Protein AF-A0A7J6QP07-F1 (afdb_monomer_lite)

pLDDT: mean 70.93, std 22.09, range [25.86, 97.62]

Structure (mmCIF, N/CA/C/O backbone):
data_AF-A0A7J6QP07-F1
#
_entry.id   AF-A0A7J6QP07-F1
#
loop_
_atom_site.group_PDB
_atom_site.id
_atom_site.type_symbol
_atom_site.label_atom_id
_atom_site.label_alt_id
_atom_site.label_comp_id
_atom_site.label_asym_id
_atom_site.label_entity_id
_atom_site.label_seq_id
_atom_site.pdbx_PDB_ins_code
_atom_site.Cartn_x
_atom_site.Cartn_y
_atom_site.Cartn_z
_atom_site.occupancy
_atom_site.B_iso_or_equiv
_atom_site.auth_seq_id
_atom_site.auth_comp_id
_atom_site.auth_asym_id
_atom_site.auth_atom_id
_atom_site.pdbx_PDB_model_num
ATOM 1 N N . ALA A 1 1 ? 18.598 3.518 11.059 1.00 47.69 1 ALA A N 1
ATOM 2 C CA . ALA A 1 1 ? 17.304 2.854 10.792 1.00 47.69 1 ALA A CA 1
ATOM 3 C C . ALA A 1 1 ? 16.251 3.856 10.338 1.00 47.69 1 ALA A C 1
ATOM 5 O O . ALA A 1 1 ? 15.567 3.537 9.389 1.00 47.69 1 ALA A O 1
ATOM 6 N N . CYS A 1 2 ? 16.144 5.039 10.961 1.00 50.53 2 CYS A N 1
ATOM 7 C CA . CYS A 1 2 ? 15.131 6.044 10.609 1.00 50.53 2 CYS A CA 1
ATOM 8 C C . CYS A 1 2 ? 15.789 7.408 10.370 1.00 50.53 2 CYS A C 1
ATOM 10 O O . CYS A 1 2 ? 15.792 8.243 11.267 1.00 50.53 2 CYS A O 1
ATOM 12 N N . GLY A 1 3 ? 16.452 7.580 9.223 1.00 44.91 3 GLY A N 1
ATOM 13 C CA . GLY A 1 3 ? 17.124 8.845 8.899 1.00 44.91 3 GLY A CA 1
ATOM 14 C C . GLY A 1 3 ? 18.351 9.132 9.774 1.00 44.91 3 GLY A C 1
ATOM 15 O O . GLY A 1 3 ? 18.465 10.183 10.399 1.00 44.91 3 GLY A O 1
ATOM 16 N N . THR A 1 4 ? 19.292 8.186 9.866 1.00 38.88 4 THR A N 1
ATOM 17 C CA . THR A 1 4 ? 20.659 8.589 10.249 1.00 38.88 4 THR A CA 1
ATOM 18 C C . THR A 1 4 ? 21.188 9.445 9.100 1.00 38.88 4 THR A C 1
ATOM 20 O O . THR A 1 4 ? 20.910 9.101 7.963 1.00 38.88 4 THR A O 1
ATOM 23 N N . ASP A 1 5 ? 21.881 10.551 9.359 1.00 41.69 5 ASP A N 1
ATOM 24 C CA . ASP A 1 5 ? 22.449 11.394 8.299 1.00 41.69 5 ASP A CA 1
ATOM 25 C C . ASP A 1 5 ? 23.360 10.543 7.386 1.00 41.69 5 ASP A C 1
ATOM 27 O O . ASP A 1 5 ? 24.433 10.092 7.793 1.00 41.69 5 ASP A O 1
ATOM 31 N N . LEU A 1 6 ? 22.864 10.238 6.181 1.00 43.47 6 LEU A N 1
ATOM 32 C CA . LEU A 1 6 ? 23.487 9.368 5.177 1.00 43.47 6 LEU A CA 1
ATOM 33 C C . LEU A 1 6 ? 24.299 10.167 4.157 1.00 43.47 6 LEU A C 1
ATOM 35 O O . LEU A 1 6 ? 24.725 9.599 3.153 1.00 43.47 6 LEU A O 1
ATOM 39 N N . THR A 1 7 ? 24.560 11.455 4.396 1.00 43.38 7 THR A N 1
ATOM 40 C CA . THR A 1 7 ? 25.368 12.280 3.482 1.00 43.38 7 THR A CA 1
ATOM 41 C C . THR A 1 7 ? 26.767 11.700 3.208 1.00 43.38 7 THR A C 1
ATOM 43 O O . THR A 1 7 ? 27.402 12.079 2.224 1.00 43.38 7 THR A O 1
ATOM 46 N N . GLU A 1 8 ? 27.220 10.712 3.994 1.00 50.38 8 GLU A N 1
ATOM 47 C CA . GLU A 1 8 ? 28.464 9.964 3.769 1.00 50.38 8 GLU A CA 1
ATOM 48 C C . GLU A 1 8 ? 28.297 8.493 3.327 1.00 50.38 8 GLU A C 1
ATOM 50 O O . GLU A 1 8 ? 29.286 7.851 2.959 1.00 50.38 8 GLU A O 1
ATOM 55 N N . VAL A 1 9 ? 27.086 7.926 3.317 1.00 54.03 9 VAL A N 1
ATOM 56 C CA . VAL A 1 9 ? 26.881 6.501 3.006 1.00 54.03 9 VAL A CA 1
ATOM 57 C C . VAL A 1 9 ? 26.444 6.339 1.553 1.00 54.03 9 VAL A C 1
ATOM 59 O O . VAL A 1 9 ? 25.362 6.754 1.146 1.00 54.03 9 VAL A O 1
ATOM 62 N N . LYS A 1 10 ? 27.298 5.701 0.743 1.00 65.00 10 LYS A N 1
ATOM 63 C CA . LYS A 1 10 ? 26.945 5.304 -0.627 1.00 65.00 10 LYS A CA 1
ATOM 64 C C . LYS A 1 10 ? 25.674 4.446 -0.587 1.00 65.00 10 LYS A C 1
ATOM 66 O O . LYS A 1 10 ? 25.656 3.450 0.136 1.00 65.00 10 LYS A O 1
ATOM 71 N N . LYS A 1 11 ? 24.650 4.810 -1.378 1.00 69.75 11 LYS A N 1
ATOM 72 C CA . LYS A 1 11 ? 23.414 4.017 -1.520 1.00 69.75 11 LYS A CA 1
ATOM 73 C C . LYS A 1 11 ? 23.785 2.530 -1.756 1.00 69.75 11 LYS A C 1
ATOM 75 O O . LYS A 1 11 ? 24.686 2.274 -2.566 1.00 69.75 11 LYS A O 1
ATOM 80 N N . PRO A 1 12 ? 23.152 1.567 -1.058 1.00 78.56 12 PRO A N 1
ATOM 81 C CA . PRO A 1 12 ? 23.434 0.141 -1.208 1.00 78.56 12 PRO A CA 1
ATOM 82 C C . PRO A 1 12 ? 23.303 -0.313 -2.663 1.00 78.56 12 PRO A C 1
ATOM 84 O O . PRO A 1 12 ? 22.549 0.266 -3.448 1.00 78.56 12 PRO A O 1
ATOM 87 N N . LEU A 1 13 ? 24.020 -1.377 -3.033 1.00 80.44 13 LEU A N 1
ATOM 88 C CA . LEU A 1 13 ? 23.936 -1.947 -4.382 1.00 80.44 13 LEU A CA 1
ATOM 89 C C . LEU A 1 13 ? 22.491 -2.322 -4.742 1.00 80.44 13 LEU A C 1
ATOM 91 O O . LEU A 1 13 ? 22.049 -2.105 -5.867 1.00 80.44 13 LEU A O 1
ATOM 95 N N . THR A 1 14 ? 21.753 -2.848 -3.777 1.00 84.38 14 THR A N 1
ATOM 96 C CA . THR A 1 14 ? 20.347 -3.233 -3.898 1.00 84.38 14 THR A CA 1
ATOM 97 C C . THR A 1 14 ? 19.438 -2.058 -4.244 1.00 84.38 14 THR A C 1
ATOM 99 O O . THR A 1 14 ? 18.566 -2.208 -5.095 1.00 84.38 14 THR A O 1
ATOM 102 N N . TRP A 1 15 ? 19.703 -0.861 -3.715 1.00 83.44 15 TRP A N 1
ATOM 103 C CA . TRP A 1 15 ? 19.008 0.370 -4.104 1.00 83.44 15 TRP A CA 1
ATOM 104 C C . TRP A 1 15 ? 19.311 0.790 -5.540 1.00 83.44 15 TRP A C 1
ATOM 106 O O . TRP A 1 15 ? 18.411 1.184 -6.279 1.00 83.44 15 TRP A O 1
ATOM 116 N N . ALA A 1 16 ? 20.563 0.664 -5.980 1.00 85.69 16 ALA A N 1
ATOM 117 C CA . ALA A 1 16 ? 20.896 0.918 -7.379 1.00 85.69 16 ALA A CA 1
ATOM 118 C C . ALA A 1 16 ? 20.190 -0.083 -8.315 1.00 85.69 16 ALA A C 1
ATOM 120 O O . ALA A 1 16 ? 19.674 0.314 -9.359 1.00 85.69 16 ALA A O 1
ATOM 121 N N . ILE A 1 17 ? 20.127 -1.362 -7.925 1.00 88.44 17 ILE A N 1
ATOM 122 C CA . ILE A 1 17 ? 19.401 -2.410 -8.657 1.00 88.44 17 ILE A CA 1
ATOM 123 C C . ILE A 1 17 ? 17.899 -2.089 -8.706 1.00 88.44 17 ILE A C 1
ATOM 125 O O . ILE A 1 17 ? 17.328 -2.086 -9.799 1.00 88.44 17 ILE A O 1
ATOM 129 N N . LYS A 1 18 ? 17.297 -1.726 -7.564 1.00 88.81 18 LYS A N 1
ATOM 130 C CA . LYS A 1 18 ? 15.901 -1.275 -7.446 1.00 88.81 18 LYS A CA 1
ATOM 131 C C . LYS A 1 18 ? 15.604 -0.131 -8.400 1.00 88.81 18 LYS A C 1
ATOM 133 O O . LYS A 1 18 ? 14.678 -0.238 -9.190 1.00 88.81 18 LYS A O 1
ATOM 138 N N . ASN A 1 19 ? 16.411 0.925 -8.390 1.00 89.56 19 ASN A N 1
ATOM 139 C CA . ASN A 1 19 ? 16.154 2.106 -9.214 1.00 89.56 19 ASN A CA 1
ATOM 140 C C . ASN A 1 19 ? 16.217 1.792 -10.715 1.00 89.56 19 ASN A C 1
ATOM 142 O O . ASN A 1 19 ? 15.439 2.333 -11.497 1.00 89.56 19 ASN A O 1
ATOM 146 N N . VAL A 1 20 ? 17.107 0.886 -11.134 1.00 91.69 20 VAL A N 1
ATOM 147 C CA . VAL A 1 20 ? 17.156 0.422 -12.528 1.00 91.69 20 VAL A CA 1
ATOM 148 C C . VAL A 1 20 ? 15.932 -0.434 -12.868 1.00 91.69 20 VAL A C 1
ATOM 150 O O . VAL A 1 20 ? 15.359 -0.273 -13.945 1.00 91.69 20 VAL A O 1
ATOM 153 N N . ALA A 1 21 ? 15.504 -1.323 -11.968 1.00 91.88 21 ALA A N 1
ATOM 154 C CA . ALA A 1 21 ? 14.312 -2.144 -12.172 1.00 91.88 21 ALA A CA 1
ATOM 155 C C . ALA A 1 21 ? 13.042 -1.285 -12.232 1.00 91.88 21 ALA A C 1
ATOM 157 O O . ALA A 1 21 ? 12.214 -1.485 -13.117 1.00 91.88 21 ALA A O 1
ATOM 158 N N . ASP A 1 22 ? 12.941 -0.282 -11.362 1.00 90.06 22 ASP A N 1
ATOM 159 C CA . ASP A 1 22 ? 11.856 0.696 -11.332 1.00 90.06 22 ASP A CA 1
ATOM 160 C C . ASP A 1 22 ? 11.814 1.503 -12.622 1.00 90.06 22 ASP A C 1
ATOM 162 O O . ASP A 1 22 ? 10.743 1.660 -13.198 1.00 90.06 22 ASP A O 1
ATOM 166 N N . ALA A 1 23 ? 12.968 1.937 -13.134 1.00 90.38 23 ALA A N 1
ATOM 167 C CA . ALA A 1 23 ? 13.045 2.618 -14.419 1.00 90.38 23 ALA A CA 1
ATOM 168 C C . ALA A 1 23 ? 12.561 1.725 -15.574 1.00 90.38 23 ALA A C 1
ATOM 170 O O . ALA A 1 23 ? 11.827 2.201 -16.439 1.00 90.38 23 ALA A O 1
ATOM 171 N N . PHE A 1 24 ? 12.913 0.433 -15.587 1.00 92.50 24 PHE A N 1
ATOM 172 C CA . PHE A 1 24 ? 12.401 -0.503 -16.592 1.00 92.50 24 PHE A CA 1
ATOM 173 C C . PHE A 1 24 ? 10.896 -0.738 -16.458 1.00 92.50 24 PHE A C 1
ATOM 175 O O . PHE A 1 24 ? 10.187 -0.686 -17.464 1.00 92.50 24 PHE A O 1
ATOM 182 N N . SER A 1 25 ? 10.398 -0.979 -15.242 1.00 89.31 25 SER A N 1
ATOM 183 C CA . SER A 1 25 ? 8.966 -1.148 -14.986 1.00 89.31 25 SER A CA 1
ATOM 184 C C . SER A 1 25 ? 8.192 0.110 -15.370 1.00 89.31 25 SER A C 1
ATOM 186 O O . SER A 1 25 ? 7.182 0.004 -16.058 1.00 89.31 25 SER A O 1
ATOM 188 N N . PHE A 1 26 ? 8.684 1.294 -15.003 1.00 87.00 26 PHE A N 1
ATOM 189 C CA . PHE A 1 26 ? 8.080 2.574 -15.353 1.00 87.00 26 PHE A CA 1
ATOM 190 C C . PHE A 1 26 ? 8.077 2.799 -16.862 1.00 87.00 26 PHE A C 1
ATOM 192 O O . PHE A 1 26 ? 7.017 3.018 -17.431 1.00 87.00 26 PHE A O 1
ATOM 199 N N . ALA A 1 27 ? 9.225 2.666 -17.532 1.00 88.00 27 ALA A N 1
ATOM 200 C CA . ALA A 1 27 ? 9.312 2.835 -18.979 1.00 88.00 27 ALA A CA 1
ATOM 201 C C . ALA A 1 27 ? 8.382 1.862 -19.716 1.00 88.00 27 ALA A C 1
ATOM 203 O O . ALA A 1 27 ? 7.664 2.267 -20.627 1.00 88.00 27 ALA A O 1
ATOM 204 N N . ARG A 1 28 ? 8.330 0.596 -19.281 1.00 87.19 28 ARG A N 1
ATOM 205 C CA . ARG A 1 28 ? 7.398 -0.398 -19.822 1.00 87.19 28 ARG A CA 1
ATOM 206 C C . ARG A 1 28 ? 5.952 0.032 -19.622 1.00 87.19 28 ARG A C 1
ATOM 208 O O . ARG A 1 28 ? 5.167 -0.045 -20.563 1.00 87.19 28 ARG A O 1
ATOM 215 N N . ASN A 1 29 ? 5.608 0.459 -18.410 1.00 82.00 29 ASN A N 1
ATOM 216 C CA . ASN A 1 29 ? 4.252 0.860 -18.079 1.00 82.00 29 ASN A CA 1
ATOM 217 C C . ASN A 1 29 ? 3.866 2.096 -18.888 1.00 82.00 29 ASN A C 1
ATOM 219 O O . ASN A 1 29 ? 2.808 2.078 -19.494 1.00 82.00 29 ASN A O 1
ATOM 223 N N . GLU A 1 30 ? 4.716 3.118 -18.997 1.00 80.50 30 GLU A N 1
ATOM 224 C CA . GLU A 1 30 ? 4.506 4.339 -19.797 1.00 80.50 30 GLU A CA 1
ATOM 225 C C . GLU A 1 30 ? 4.606 4.148 -21.310 1.00 80.50 30 GLU A C 1
ATOM 227 O O . GLU A 1 30 ? 4.383 5.079 -22.079 1.00 80.50 30 GLU A O 1
ATOM 232 N N . GLY A 1 31 ? 4.878 2.925 -21.759 1.00 80.19 31 GLY A N 1
ATOM 233 C CA . GLY A 1 31 ? 5.023 2.612 -23.172 1.00 80.19 31 GLY A CA 1
ATOM 234 C C . GLY A 1 31 ? 6.195 3.313 -23.848 1.00 80.19 31 GLY A C 1
ATOM 235 O O . GLY A 1 31 ? 6.189 3.520 -25.061 1.00 80.19 31 GLY A O 1
ATOM 236 N N . LEU A 1 32 ? 7.207 3.644 -23.054 1.00 85.88 32 LEU A N 1
ATOM 237 C CA . LEU A 1 32 ? 8.503 4.105 -23.507 1.00 85.88 32 LEU A CA 1
ATOM 238 C C . LEU A 1 32 ? 9.358 2.912 -23.958 1.00 85.88 32 LEU A C 1
ATOM 240 O O . LEU A 1 32 ? 9.073 1.750 -23.660 1.00 85.88 32 LEU A O 1
ATOM 244 N N . ASP A 1 33 ? 10.440 3.213 -24.674 1.00 86.94 33 ASP A N 1
ATOM 245 C CA . ASP A 1 33 ? 11.468 2.237 -25.042 1.00 86.94 33 ASP A CA 1
ATOM 246 C C . ASP A 1 33 ? 12.201 1.736 -23.782 1.00 86.94 33 ASP A C 1
ATOM 248 O O . ASP A 1 33 ? 13.192 2.318 -23.337 1.00 86.94 33 ASP A O 1
ATOM 252 N N . PHE A 1 34 ? 11.681 0.662 -23.187 1.00 91.12 34 PHE A N 1
ATOM 253 C CA . PHE A 1 34 ? 12.270 0.005 -22.020 1.00 91.12 34 PHE A CA 1
ATOM 254 C C . PHE A 1 34 ? 13.280 -1.087 -22.404 1.00 91.12 34 PHE A C 1
ATOM 256 O O . PHE A 1 34 ? 14.028 -1.550 -21.546 1.00 91.12 34 PHE A O 1
ATOM 263 N N . ASP A 1 35 ? 13.328 -1.491 -23.679 1.00 91.06 35 ASP A N 1
ATOM 264 C CA . ASP A 1 35 ? 14.235 -2.527 -24.185 1.00 91.06 35 ASP A CA 1
ATOM 265 C C . ASP A 1 35 ? 15.552 -1.972 -24.763 1.00 91.06 35 ASP A C 1
ATOM 267 O O . ASP A 1 35 ? 16.452 -2.719 -25.172 1.00 91.06 35 ASP A O 1
ATOM 271 N N . ILE A 1 36 ? 15.708 -0.646 -24.684 1.00 91.25 36 ILE A N 1
ATOM 272 C CA . ILE A 1 36 ? 16.884 0.121 -25.091 1.00 91.25 36 ILE A CA 1
ATOM 273 C C . ILE A 1 36 ? 17.177 -0.156 -26.570 1.00 91.25 36 ILE A C 1
ATOM 275 O O . ILE A 1 36 ? 18.269 -0.595 -26.948 1.00 91.25 36 ILE A O 1
ATOM 279 N N . ASN A 1 37 ? 16.192 0.117 -27.426 1.00 91.75 37 ASN A N 1
ATOM 280 C CA . ASN A 1 37 ? 16.212 -0.157 -28.863 1.00 91.75 37 ASN A CA 1
ATOM 281 C C . ASN A 1 37 ? 16.462 -1.645 -29.160 1.00 91.75 37 ASN A C 1
ATOM 283 O O . ASN A 1 37 ? 17.369 -1.988 -29.926 1.00 91.75 37 ASN A O 1
ATOM 287 N N . ALA A 1 38 ? 15.700 -2.523 -28.507 1.00 92.31 38 ALA A N 1
ATOM 288 C CA . ALA A 1 38 ? 15.817 -3.980 -28.572 1.00 92.31 38 ALA A CA 1
ATOM 289 C C . ALA A 1 38 ? 17.215 -4.522 -28.212 1.00 92.31 38 ALA A C 1
ATOM 291 O O . ALA A 1 38 ? 17.606 -5.616 -28.629 1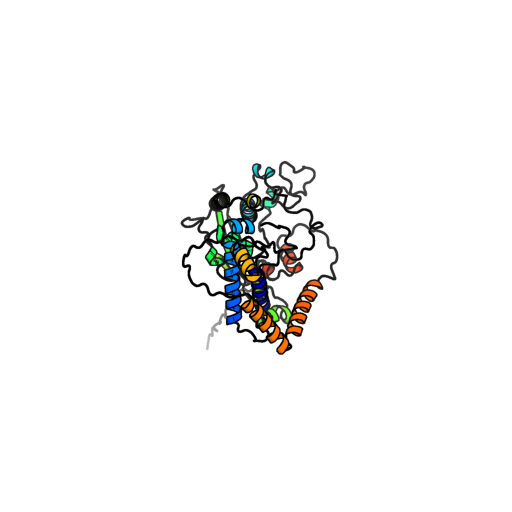.00 92.31 38 ALA A O 1
ATOM 292 N N . THR A 1 39 ? 18.003 -3.760 -27.443 1.00 95.00 39 THR A N 1
ATOM 293 C CA . THR A 1 39 ? 19.324 -4.204 -26.973 1.00 95.00 39 THR A CA 1
ATOM 294 C C . THR A 1 39 ? 19.192 -5.287 -25.907 1.00 95.00 39 THR A C 1
ATOM 296 O O . THR A 1 39 ? 20.023 -6.196 -25.858 1.00 95.00 39 THR A O 1
ATOM 299 N N . LEU A 1 40 ? 18.168 -5.194 -25.060 1.00 94.62 40 LEU A N 1
ATOM 300 C CA . LEU A 1 40 ? 17.852 -6.179 -24.035 1.00 94.62 40 LEU A CA 1
ATOM 301 C C . LEU A 1 40 ? 16.566 -6.906 -24.418 1.00 94.62 40 LEU A C 1
ATOM 303 O O . LEU A 1 40 ? 15.593 -6.287 -24.827 1.00 94.62 40 LEU A O 1
ATOM 307 N N . SER A 1 41 ? 16.538 -8.230 -24.276 1.00 95.25 41 SER A N 1
ATOM 308 C CA . SER A 1 41 ? 15.292 -8.966 -24.498 1.00 95.25 41 SER A CA 1
ATOM 309 C C . SER A 1 41 ? 14.287 -8.669 -23.379 1.00 95.25 41 SER A C 1
ATOM 311 O O . SER A 1 41 ? 14.681 -8.486 -22.223 1.00 95.25 41 SER A O 1
ATOM 313 N N . HIS A 1 42 ? 12.986 -8.696 -23.689 1.00 93.50 42 HIS A N 1
ATOM 314 C CA . HIS A 1 42 ? 11.933 -8.553 -22.674 1.00 93.50 42 HIS A CA 1
ATOM 315 C C . HIS A 1 42 ? 12.076 -9.584 -21.541 1.00 93.50 42 HIS A C 1
ATOM 317 O O . HIS A 1 42 ? 11.830 -9.267 -20.381 1.00 93.50 42 HIS A O 1
ATOM 323 N N . GLU A 1 43 ? 12.519 -10.805 -21.860 1.00 95.00 43 GLU A N 1
ATOM 324 C CA . GLU A 1 43 ? 12.773 -11.856 -20.871 1.00 95.00 43 GLU A CA 1
ATOM 325 C C . GLU A 1 43 ? 13.917 -11.479 -19.917 1.00 95.00 43 GLU A C 1
ATOM 327 O O . GLU A 1 43 ? 13.809 -11.679 -18.709 1.00 95.00 43 GLU A O 1
ATOM 332 N N . THR A 1 44 ? 15.005 -10.906 -20.441 1.00 94.75 44 THR A N 1
ATOM 333 C CA . THR A 1 44 ? 16.137 -10.427 -19.632 1.00 94.75 44 THR A CA 1
ATOM 334 C C . THR A 1 44 ? 15.700 -9.323 -18.676 1.00 94.75 44 THR A C 1
ATOM 336 O O . THR A 1 44 ? 16.058 -9.361 -17.502 1.00 94.75 44 THR A O 1
ATOM 339 N N . ILE A 1 45 ? 14.909 -8.367 -19.165 1.00 93.88 45 ILE A N 1
ATOM 340 C CA . ILE A 1 45 ? 14.404 -7.257 -18.351 1.00 93.88 45 ILE A CA 1
ATOM 341 C C . ILE A 1 45 ? 13.470 -7.775 -17.262 1.00 93.88 45 ILE A C 1
ATOM 343 O O . ILE A 1 45 ? 13.629 -7.402 -16.104 1.00 93.88 45 ILE A O 1
ATOM 347 N N . GLN A 1 46 ? 12.554 -8.688 -17.597 1.00 93.12 46 GLN A N 1
ATOM 348 C CA . GLN A 1 46 ? 11.660 -9.278 -16.603 1.00 93.12 46 GLN A CA 1
ATOM 349 C C . GLN A 1 46 ? 12.440 -10.038 -15.524 1.00 93.12 46 GLN A C 1
ATOM 351 O O . GLN A 1 46 ? 12.196 -9.822 -14.344 1.00 93.12 46 GLN A O 1
ATOM 356 N N . LYS A 1 47 ? 13.435 -10.850 -15.905 1.00 93.00 47 LYS A N 1
ATOM 357 C CA . LYS A 1 47 ? 14.316 -11.538 -14.946 1.00 93.00 47 LYS A CA 1
ATOM 358 C C . LYS A 1 47 ? 15.062 -10.563 -14.034 1.00 93.00 47 LYS A C 1
ATOM 360 O O . LYS A 1 47 ? 15.239 -10.858 -12.857 1.00 93.00 47 LYS A O 1
ATOM 365 N N . PHE A 1 48 ? 15.504 -9.422 -14.565 1.00 93.31 48 PHE A N 1
ATOM 366 C CA . PHE A 1 48 ? 16.160 -8.383 -13.772 1.00 93.31 48 PHE A CA 1
ATOM 367 C C . PHE A 1 48 ? 15.192 -7.724 -12.780 1.00 93.31 48 PHE A C 1
ATOM 369 O O . PHE A 1 48 ? 15.543 -7.570 -11.613 1.00 93.31 48 PHE A O 1
ATOM 376 N N . ILE A 1 49 ? 13.970 -7.395 -13.213 1.00 91.56 49 ILE A N 1
ATOM 377 C CA . ILE A 1 49 ? 12.913 -6.857 -12.343 1.00 91.56 49 ILE A CA 1
ATOM 378 C C . ILE A 1 49 ? 12.568 -7.860 -11.236 1.00 91.56 49 ILE A C 1
ATOM 380 O O . ILE A 1 49 ? 12.532 -7.485 -10.067 1.00 91.56 49 ILE A O 1
ATOM 384 N N . ASP A 1 50 ? 12.381 -9.137 -11.577 1.00 89.94 50 ASP A N 1
ATOM 385 C CA . ASP A 1 50 ? 12.055 -10.191 -10.612 1.00 89.94 50 ASP A CA 1
ATOM 386 C C . ASP A 1 50 ? 13.178 -10.381 -9.581 1.00 89.94 50 ASP A C 1
ATOM 388 O O . ASP A 1 50 ? 12.910 -10.475 -8.382 1.00 89.94 50 ASP A O 1
ATOM 392 N N . LEU A 1 51 ? 14.441 -10.392 -10.026 1.00 91.12 51 LEU A N 1
ATOM 393 C CA . LEU A 1 51 ? 15.605 -10.464 -9.139 1.00 91.12 51 LEU A CA 1
ATOM 394 C C . LEU A 1 51 ? 15.683 -9.238 -8.224 1.00 91.12 51 LEU A C 1
ATOM 396 O O . LEU A 1 51 ? 15.882 -9.380 -7.021 1.00 91.12 51 LEU A O 1
ATOM 400 N N . SER A 1 52 ? 15.507 -8.040 -8.781 1.00 91.38 52 SER A N 1
ATOM 401 C CA . SER A 1 52 ? 15.481 -6.802 -8.005 1.00 91.38 52 SER A CA 1
ATOM 402 C C . SER A 1 52 ? 14.389 -6.837 -6.942 1.00 91.38 52 SER A C 1
ATOM 404 O O . SER A 1 52 ? 14.642 -6.484 -5.795 1.00 91.38 52 SER A O 1
ATOM 406 N N . HIS A 1 53 ? 13.183 -7.277 -7.304 1.00 90.25 53 HIS A N 1
ATOM 407 C CA . HIS A 1 53 ? 12.070 -7.409 -6.373 1.00 90.25 53 HIS A CA 1
ATOM 408 C C . HIS A 1 53 ? 12.413 -8.386 -5.245 1.00 90.25 53 HIS A C 1
ATOM 410 O O . HIS A 1 53 ? 12.173 -8.071 -4.083 1.00 90.25 53 HIS A O 1
ATOM 416 N N . GLN A 1 54 ? 13.003 -9.545 -5.557 1.00 89.44 54 GLN A N 1
ATOM 417 C CA . GLN A 1 54 ? 13.435 -10.518 -4.548 1.00 89.44 54 GLN A CA 1
ATOM 418 C C . GLN A 1 54 ? 14.465 -9.918 -3.587 1.00 89.44 54 GLN A C 1
ATOM 420 O O . GLN A 1 54 ? 14.255 -9.978 -2.380 1.00 89.44 54 GLN A O 1
ATOM 425 N N . LEU A 1 55 ? 15.513 -9.273 -4.110 1.00 88.62 55 LEU A N 1
ATOM 426 C CA . LEU A 1 55 ? 16.561 -8.649 -3.297 1.00 88.62 55 LEU A CA 1
ATOM 427 C C . LEU A 1 55 ? 15.998 -7.567 -2.371 1.00 88.62 55 LEU A C 1
ATOM 429 O O . LEU A 1 55 ? 16.231 -7.610 -1.167 1.00 88.62 55 LEU A O 1
ATOM 433 N N . VAL A 1 56 ? 15.203 -6.641 -2.915 1.00 87.25 56 VAL A N 1
ATOM 434 C CA . VAL A 1 56 ? 14.556 -5.576 -2.132 1.00 87.25 56 VAL A CA 1
ATOM 435 C C . VAL A 1 56 ? 13.619 -6.176 -1.087 1.00 87.25 56 VAL A C 1
ATOM 437 O O . VAL A 1 56 ? 13.589 -5.716 0.051 1.00 87.25 56 VAL A O 1
ATOM 440 N N . THR A 1 57 ? 12.877 -7.229 -1.437 1.00 88.75 57 THR A N 1
ATOM 441 C CA . THR A 1 57 ? 11.956 -7.878 -0.498 1.00 88.75 57 THR A CA 1
ATOM 442 C C . THR A 1 57 ? 12.694 -8.535 0.658 1.00 88.75 57 THR A C 1
ATOM 444 O O . THR A 1 57 ? 12.303 -8.376 1.812 1.00 88.75 57 THR A O 1
ATOM 447 N N . GLU A 1 58 ? 13.753 -9.281 0.361 1.00 88.19 58 GLU A N 1
ATOM 448 C CA . GLU A 1 58 ? 14.564 -9.958 1.368 1.00 88.19 58 GLU A CA 1
ATOM 449 C C . GLU A 1 58 ? 15.303 -8.957 2.259 1.00 88.19 58 GLU A C 1
ATOM 451 O O . GLU A 1 58 ? 15.349 -9.133 3.476 1.00 88.19 58 GLU A O 1
ATOM 456 N N . GLU A 1 59 ? 15.833 -7.880 1.688 1.00 86.06 59 GLU A N 1
ATOM 457 C CA . GLU A 1 59 ? 16.581 -6.881 2.444 1.00 86.06 59 GLU A CA 1
ATOM 458 C C . GLU A 1 59 ? 15.676 -5.989 3.298 1.00 86.06 59 GLU A C 1
ATOM 460 O O . GLU A 1 59 ? 15.975 -5.768 4.473 1.00 86.06 59 GLU A O 1
ATOM 465 N N . LEU A 1 60 ? 14.577 -5.475 2.733 1.00 85.88 60 LEU A N 1
ATOM 466 C CA . LEU A 1 60 ? 13.698 -4.515 3.407 1.00 85.88 60 LEU A CA 1
ATOM 467 C C . LEU A 1 60 ? 12.619 -5.185 4.257 1.00 85.88 60 LEU A C 1
ATOM 469 O O . LEU A 1 60 ? 12.190 -4.607 5.254 1.00 85.88 60 LEU A O 1
ATOM 473 N N . PHE A 1 61 ? 12.184 -6.393 3.897 1.00 90.50 61 PHE A N 1
ATOM 474 C CA . PHE A 1 61 ? 11.078 -7.092 4.565 1.00 90.50 61 PHE A CA 1
ATOM 475 C C . PHE A 1 61 ? 11.458 -8.492 5.068 1.00 90.50 61 PHE A C 1
ATOM 477 O O . PHE A 1 61 ? 10.585 -9.252 5.498 1.00 90.50 61 PHE A O 1
ATOM 484 N N . GLY A 1 62 ? 12.750 -8.844 5.052 1.00 88.94 62 GLY A N 1
ATOM 485 C CA . GLY A 1 62 ? 13.248 -10.115 5.583 1.00 88.94 62 GLY A CA 1
ATOM 486 C C . GLY A 1 62 ? 13.201 -10.216 7.107 1.00 88.94 62 GLY A C 1
ATOM 487 O O . GLY A 1 62 ? 13.188 -11.327 7.640 1.00 88.94 62 GLY A O 1
ATOM 488 N N . ARG A 1 63 ? 13.139 -9.083 7.822 1.00 91.19 63 ARG A N 1
ATOM 489 C CA . ARG A 1 63 ? 12.982 -9.046 9.284 1.00 91.19 63 ARG A CA 1
ATOM 490 C C . ARG A 1 63 ? 11.721 -8.309 9.699 1.00 91.19 63 ARG A C 1
ATOM 492 O O . ARG A 1 63 ? 11.372 -7.272 9.137 1.00 91.19 63 ARG A O 1
ATOM 499 N N . ASP A 1 64 ? 11.071 -8.827 10.736 1.00 94.75 64 ASP A N 1
ATOM 500 C CA . ASP A 1 64 ? 9.804 -8.291 11.231 1.00 94.75 64 ASP A CA 1
ATOM 501 C C . ASP A 1 64 ? 9.949 -6.843 11.748 1.00 94.75 64 ASP A C 1
ATOM 503 O O . ASP A 1 64 ? 9.032 -6.041 11.596 1.00 94.75 64 ASP A O 1
ATOM 507 N N . GLU A 1 65 ? 11.102 -6.462 12.305 1.00 91.81 65 GLU A N 1
ATOM 508 C CA . GLU A 1 65 ? 11.360 -5.091 12.766 1.00 91.81 65 GLU A CA 1
ATOM 509 C C . GLU A 1 65 ? 11.466 -4.099 11.601 1.00 91.81 65 GLU A C 1
ATOM 511 O O . GLU A 1 65 ? 11.005 -2.964 11.708 1.00 91.81 65 GLU A O 1
ATOM 516 N N . GLN A 1 66 ? 12.024 -4.520 10.462 1.00 90.06 66 GLN A N 1
ATOM 517 C CA . GLN A 1 66 ? 12.075 -3.672 9.267 1.00 90.06 66 GLN A CA 1
ATOM 518 C C . GLN A 1 66 ? 10.676 -3.479 8.683 1.00 90.06 66 GLN A C 1
ATOM 520 O O . GLN A 1 66 ? 10.316 -2.382 8.272 1.00 90.06 66 GLN A O 1
ATOM 525 N N . VAL A 1 67 ? 9.844 -4.519 8.731 1.00 94.62 67 VAL A N 1
ATOM 526 C CA . VAL A 1 67 ? 8.427 -4.413 8.372 1.00 94.62 67 VAL A CA 1
ATOM 527 C C . VAL A 1 67 ? 7.708 -3.423 9.298 1.00 94.62 67 VAL A C 1
ATOM 529 O O . VAL A 1 67 ? 6.948 -2.595 8.810 1.00 94.62 67 VAL A O 1
ATOM 532 N N . THR A 1 68 ? 7.972 -3.432 10.611 1.00 94.31 68 THR A N 1
ATOM 533 C CA . THR A 1 68 ? 7.435 -2.411 11.537 1.00 94.31 68 THR A CA 1
ATOM 534 C C . THR A 1 68 ? 7.910 -1.005 11.193 1.00 94.31 68 THR A C 1
ATOM 536 O O . THR A 1 68 ? 7.111 -0.073 11.230 1.00 94.31 68 THR A O 1
ATOM 539 N N . TYR A 1 69 ? 9.183 -0.849 10.825 1.00 91.69 69 TYR A N 1
ATOM 540 C CA . TYR A 1 69 ? 9.714 0.427 10.356 1.00 91.69 69 TYR A CA 1
ATOM 541 C C . TYR A 1 69 ? 8.940 0.944 9.131 1.00 91.69 69 TYR A C 1
ATOM 543 O O . TYR A 1 69 ? 8.396 2.046 9.175 1.00 91.69 69 TYR A O 1
ATOM 551 N N . TRP A 1 70 ? 8.804 0.120 8.089 1.00 92.12 70 TRP A N 1
ATOM 552 C CA . TRP A 1 70 ? 8.124 0.491 6.844 1.00 92.12 70 TRP A CA 1
ATOM 553 C C . TRP A 1 70 ? 6.610 0.674 6.988 1.00 92.12 70 TRP A C 1
ATOM 555 O O . TRP A 1 70 ? 6.017 1.471 6.268 1.00 92.12 70 TRP A O 1
ATOM 565 N N . MET A 1 71 ? 5.962 -0.031 7.921 1.00 93.94 71 MET A N 1
ATOM 566 C CA . MET A 1 71 ? 4.549 0.215 8.237 1.00 93.94 71 MET A CA 1
ATOM 567 C C . MET A 1 71 ? 4.321 1.571 8.909 1.00 93.94 71 MET A C 1
ATOM 569 O O . MET A 1 71 ? 3.203 2.098 8.865 1.00 93.94 71 MET A O 1
ATOM 573 N N . GLY A 1 72 ? 5.346 2.119 9.566 1.00 91.62 72 GLY A N 1
ATOM 574 C CA . GLY A 1 72 ? 5.214 3.334 10.350 1.00 91.62 72 GLY A CA 1
ATOM 575 C C . GLY A 1 72 ? 4.093 3.209 11.377 1.00 91.62 72 GLY A C 1
ATOM 576 O O . GLY A 1 72 ? 4.006 2.242 12.132 1.00 91.62 72 GLY A O 1
ATOM 577 N N . ARG A 1 73 ? 3.196 4.197 11.357 1.00 90.19 73 ARG A N 1
ATOM 578 C CA . ARG A 1 73 ? 1.995 4.257 12.208 1.00 90.19 73 ARG A CA 1
ATOM 579 C C . ARG A 1 73 ? 0.706 3.989 11.431 1.00 90.19 73 ARG A C 1
ATOM 581 O O . ARG A 1 73 ? -0.397 4.253 11.914 1.00 90.19 73 ARG A O 1
ATOM 588 N N . MET A 1 74 ? 0.829 3.533 10.183 1.00 92.75 74 MET A N 1
ATOM 589 C CA . MET A 1 74 ? -0.321 3.334 9.307 1.00 92.75 74 MET A CA 1
ATOM 590 C C . MET A 1 74 ? -1.326 2.312 9.872 1.00 92.75 74 MET A C 1
ATOM 592 O O . MET A 1 74 ? -2.532 2.564 9.796 1.00 92.75 74 MET A O 1
ATOM 596 N N . PRO A 1 75 ? -0.909 1.191 10.496 1.00 94.19 75 PRO A N 1
ATOM 597 C CA . PRO A 1 75 ? -1.859 0.270 11.110 1.00 94.19 75 PRO A CA 1
ATOM 598 C C . PRO A 1 75 ? -2.737 0.909 12.199 1.00 94.19 75 PRO A C 1
ATOM 600 O O . PRO A 1 75 ? -3.926 0.594 12.299 1.00 94.19 75 PRO A O 1
ATOM 603 N N . GLU A 1 76 ? -2.181 1.819 12.998 1.00 91.81 76 GLU A N 1
ATOM 604 C CA . GLU A 1 76 ? -2.897 2.578 14.021 1.00 91.81 76 GLU A CA 1
ATOM 605 C C . GLU A 1 76 ? -3.853 3.601 13.404 1.00 91.81 76 GLU A C 1
ATOM 607 O O . GLU A 1 76 ? -4.967 3.765 13.910 1.00 91.81 76 GLU A O 1
ATOM 612 N N . VAL A 1 77 ? -3.445 4.258 12.311 1.00 89.56 77 VAL A N 1
ATOM 613 C CA . VAL A 1 77 ? -4.304 5.161 11.525 1.00 89.56 77 VAL A CA 1
ATOM 614 C C . VAL A 1 77 ? -5.550 4.418 11.055 1.00 89.56 77 VAL A C 1
ATOM 616 O O . VAL A 1 77 ? -6.668 4.862 11.323 1.00 89.56 77 VAL A O 1
ATOM 619 N N . LEU A 1 78 ? -5.373 3.249 10.429 1.00 92.38 78 LEU A N 1
ATOM 620 C CA . LEU A 1 78 ? -6.481 2.428 9.933 1.00 92.38 78 LEU A CA 1
ATOM 621 C C . LEU A 1 78 ? -7.457 2.057 11.056 1.00 92.38 78 LEU A C 1
ATOM 623 O O . LEU A 1 78 ? -8.665 2.231 10.910 1.00 92.38 78 LEU A O 1
ATOM 627 N N . LEU A 1 79 ? -6.943 1.628 12.214 1.00 91.81 79 LEU A N 1
ATOM 628 C CA . LEU A 1 79 ? -7.767 1.293 13.381 1.00 91.81 79 LEU A CA 1
ATOM 629 C C . LEU A 1 79 ? -8.592 2.465 13.917 1.00 91.81 79 LEU A C 1
ATOM 631 O O . LEU A 1 79 ? -9.677 2.247 14.461 1.00 91.81 79 LEU A O 1
ATOM 635 N N . ARG A 1 80 ? -8.065 3.689 13.834 1.00 87.62 80 ARG A N 1
ATOM 636 C CA . ARG A 1 80 ? -8.763 4.891 14.306 1.00 87.62 80 ARG A CA 1
ATOM 637 C C . ARG A 1 80 ? -9.846 5.316 13.333 1.00 87.62 80 ARG A C 1
ATOM 639 O O . ARG A 1 80 ? -10.944 5.629 13.768 1.00 87.62 80 ARG A O 1
ATOM 646 N N . LEU A 1 81 ? -9.568 5.261 12.035 1.00 88.50 81 LEU A N 1
ATOM 647 C CA . LEU A 1 81 ? -10.547 5.605 11.004 1.00 88.50 81 LEU A CA 1
ATOM 648 C C . LEU A 1 81 ? -11.679 4.579 10.907 1.00 88.50 81 LEU A C 1
ATOM 650 O O . LEU A 1 81 ? -12.800 4.930 10.553 1.00 88.50 81 LEU A O 1
ATOM 654 N N . ALA A 1 82 ? -11.417 3.332 11.295 1.00 90.50 82 ALA A N 1
ATOM 655 C CA . ALA A 1 82 ? -12.393 2.249 11.294 1.00 90.50 82 ALA A CA 1
ATOM 656 C C . ALA A 1 82 ? -13.528 2.372 12.324 1.00 90.50 82 ALA A C 1
ATOM 658 O O . ALA A 1 82 ? -14.503 1.619 12.257 1.00 90.50 82 ALA A O 1
ATOM 659 N N . ARG A 1 83 ? -13.409 3.266 13.311 1.00 89.38 83 ARG A N 1
ATOM 660 C CA . ARG A 1 83 ? -14.416 3.417 14.362 1.00 89.38 83 ARG A CA 1
ATOM 661 C C . ARG A 1 83 ? -14.704 4.871 14.660 1.00 89.38 83 ARG A C 1
ATOM 663 O O . ARG A 1 83 ? -13.841 5.732 14.532 1.00 89.38 83 ARG A O 1
ATOM 670 N N . LYS A 1 84 ? -15.912 5.109 15.158 1.00 87.75 84 LYS A N 1
ATOM 671 C CA . LYS A 1 84 ? -16.291 6.410 15.687 1.00 87.75 84 LYS A CA 1
ATOM 672 C C . LYS A 1 84 ? -15.304 6.831 16.796 1.00 87.75 84 LYS A C 1
ATOM 674 O O . LYS A 1 84 ? -15.001 6.001 17.666 1.00 87.75 84 LYS A O 1
ATOM 679 N N . PRO A 1 85 ? -14.803 8.080 16.787 1.00 85.12 85 PRO A N 1
ATOM 680 C CA . PRO A 1 85 ? -13.930 8.581 17.841 1.00 85.12 85 PRO A CA 1
ATOM 681 C C . PRO A 1 85 ? -14.631 8.498 19.197 1.00 85.12 85 PRO A C 1
ATOM 683 O O . PRO A 1 85 ? -15.800 8.862 19.320 1.00 85.12 85 PRO A O 1
ATOM 686 N N . SER A 1 86 ? -13.923 8.026 20.218 1.00 83.81 86 SER A N 1
ATOM 687 C CA . SER A 1 86 ? -14.386 8.051 21.604 1.00 83.81 86 SER A CA 1
ATOM 688 C C . SER A 1 86 ? -13.798 9.252 22.348 1.00 83.81 86 SER A C 1
ATOM 690 O O . SER A 1 86 ? -12.797 9.842 21.940 1.00 83.81 86 SER A O 1
ATOM 692 N N . THR A 1 87 ? -14.376 9.603 23.496 1.00 76.19 87 THR A N 1
ATOM 693 C CA . THR A 1 87 ? -13.831 10.663 24.362 1.00 76.19 87 THR A CA 1
ATOM 694 C C . THR A 1 87 ? -12.415 10.350 24.856 1.00 76.19 87 THR A C 1
ATOM 696 O O . THR A 1 87 ? -11.629 11.271 25.074 1.00 76.19 87 THR A O 1
ATOM 699 N N . GLN A 1 88 ? -12.055 9.066 24.971 1.00 75.38 88 GLN A N 1
ATOM 700 C CA . GLN A 1 88 ? -10.707 8.622 25.343 1.00 75.38 88 GLN A CA 1
ATOM 701 C C . GLN A 1 88 ? -9.685 8.837 24.220 1.00 75.38 88 GLN A C 1
ATOM 703 O O . GLN A 1 88 ? -8.491 8.922 24.497 1.00 75.38 88 GLN A O 1
ATOM 708 N N . ASP A 1 89 ? -10.132 8.972 22.968 1.00 73.38 89 ASP A N 1
ATOM 709 C CA . ASP A 1 89 ? -9.236 9.214 21.839 1.00 73.38 89 ASP A CA 1
ATOM 710 C C . ASP A 1 89 ? -8.665 10.646 21.858 1.00 73.38 89 ASP A C 1
ATOM 712 O O . ASP A 1 89 ? -7.633 10.894 21.240 1.00 73.38 89 ASP A O 1
ATOM 716 N N . SER A 1 90 ? -9.263 11.579 22.608 1.00 62.59 90 SER A N 1
ATOM 717 C CA . SER A 1 90 ? -8.863 12.998 22.658 1.00 62.59 90 SER A CA 1
ATOM 718 C C . SER A 1 90 ? -7.397 13.240 23.044 1.00 62.59 90 SER A C 1
ATOM 720 O O . SER A 1 90 ? -6.746 14.101 22.462 1.00 62.59 90 SER A O 1
ATOM 722 N N . THR A 1 91 ? -6.831 12.454 23.961 1.00 62.22 91 THR A N 1
ATOM 723 C CA . THR A 1 91 ? -5.475 12.691 24.490 1.00 62.22 91 THR A CA 1
ATOM 724 C C . THR A 1 91 ? -4.364 12.045 23.665 1.00 62.22 91 THR A C 1
ATOM 726 O O . THR A 1 91 ? -3.218 12.481 23.722 1.00 62.22 91 THR A O 1
ATOM 729 N N . ALA A 1 92 ? -4.688 11.023 22.869 1.00 59.78 92 ALA A N 1
ATOM 730 C CA . ALA A 1 92 ? -3.716 10.250 22.098 1.00 59.78 92 ALA A CA 1
ATOM 731 C C . ALA A 1 92 ? -3.752 10.546 20.585 1.00 59.78 92 ALA A C 1
ATOM 733 O O . ALA A 1 92 ? -3.011 9.905 19.831 1.00 59.78 92 ALA A O 1
ATOM 734 N N . SER A 1 93 ? -4.644 11.433 20.109 1.00 55.16 93 SER A N 1
ATOM 735 C CA . SER A 1 93 ? -5.039 11.508 18.684 1.00 55.16 93 SER A CA 1
ATOM 736 C C . SER A 1 93 ? -4.804 12.808 17.934 1.00 55.16 93 SER A C 1
ATOM 738 O O . SER A 1 93 ? -5.091 12.818 16.742 1.00 55.16 93 SER A O 1
ATOM 740 N N . ALA A 1 94 ? -4.215 13.846 18.534 1.00 59.28 94 ALA A N 1
ATOM 741 C CA . ALA A 1 94 ? -3.878 15.076 17.795 1.00 59.28 94 ALA A CA 1
ATOM 742 C C . ALA A 1 94 ? -3.036 14.816 16.522 1.00 59.28 94 ALA A C 1
ATOM 744 O O . ALA A 1 94 ? -3.030 15.604 15.592 1.00 59.28 94 ALA A O 1
ATOM 745 N N . LEU A 1 95 ? -2.361 13.669 16.481 1.00 59.50 95 LEU A N 1
ATOM 746 C CA . LEU A 1 95 ? -1.516 13.183 15.400 1.00 59.50 95 LEU A CA 1
ATOM 747 C C . LEU A 1 95 ? -2.220 12.746 14.111 1.00 59.50 95 LEU A C 1
ATOM 749 O O . LEU A 1 95 ? -1.555 12.668 13.090 1.00 59.50 95 LEU A O 1
ATOM 753 N N . TYR A 1 96 ? -3.497 12.377 14.157 1.00 66.81 96 TYR A N 1
ATOM 754 C CA . TYR A 1 96 ? -4.129 11.625 13.057 1.00 66.81 96 TYR A CA 1
ATOM 755 C C . TYR A 1 96 ? -5.379 12.283 12.494 1.00 66.81 96 TYR A C 1
ATOM 757 O O . TYR A 1 96 ? -5.998 11.777 11.559 1.00 66.81 96 TYR A O 1
ATOM 765 N N . TRP A 1 97 ? -5.763 13.397 13.095 1.00 68.12 97 TRP A N 1
ATOM 766 C CA . TRP A 1 97 ? -6.858 14.224 12.643 1.00 68.12 97 TRP A CA 1
ATOM 767 C C . TRP A 1 97 ? -6.282 15.329 11.761 1.00 68.12 97 TRP A C 1
ATOM 769 O O . TRP A 1 97 ? -5.224 15.861 12.103 1.00 68.12 97 TRP A O 1
ATOM 779 N N . PRO A 1 98 ? -6.942 15.682 10.641 1.00 65.56 98 PRO A N 1
ATOM 780 C CA . PRO A 1 98 ? -6.606 16.890 9.907 1.00 65.56 98 PRO A CA 1
ATOM 781 C C . PRO A 1 98 ? -6.363 18.069 10.849 1.00 65.56 98 PRO A C 1
ATOM 783 O O . PRO A 1 98 ? -7.120 18.284 11.804 1.00 65.56 98 PRO A O 1
ATOM 786 N N . ILE A 1 99 ? -5.300 18.821 10.572 1.00 62.81 99 ILE A N 1
ATOM 787 C CA . ILE A 1 99 ? -4.949 20.019 11.331 1.00 62.81 99 ILE A CA 1
ATOM 788 C C . ILE A 1 99 ? -6.167 20.955 11.346 1.00 62.81 99 ILE A C 1
ATOM 790 O O . ILE A 1 99 ? -6.755 21.236 10.302 1.00 62.81 99 ILE A O 1
ATOM 794 N N . GLY A 1 100 ? -6.558 21.421 12.535 1.00 60.47 100 GLY A N 1
ATOM 795 C CA . GLY A 1 100 ? -7.699 22.327 12.720 1.00 60.47 100 GLY A CA 1
ATOM 796 C C . GLY A 1 100 ? -9.024 21.660 13.107 1.00 60.47 100 GLY A C 1
ATOM 797 O O . GLY A 1 100 ? -10.015 22.365 13.278 1.00 60.47 100 GLY A O 1
ATOM 798 N N . LEU A 1 101 ? -9.069 20.335 13.288 1.00 66.38 101 LEU A N 1
ATOM 799 C CA . LEU A 1 101 ? -10.216 19.684 13.931 1.00 66.38 101 LEU A CA 1
ATOM 800 C C . LEU A 1 101 ? -10.177 19.899 15.445 1.00 66.38 101 LEU A C 1
ATOM 802 O O . LEU A 1 101 ? -9.165 19.622 16.090 1.00 66.38 101 LEU A O 1
ATOM 806 N N . LYS A 1 102 ? -11.297 20.347 16.018 1.00 66.88 102 LYS A N 1
ATOM 807 C CA . LYS A 1 102 ? -11.459 20.441 17.474 1.00 66.88 102 LYS A CA 1
ATOM 808 C C . LYS A 1 102 ? -12.095 19.174 18.020 1.00 66.88 102 LYS A C 1
ATOM 810 O O . LYS A 1 102 ? -12.903 18.517 17.363 1.00 66.88 102 LYS A O 1
ATOM 815 N N . MET A 1 103 ? -11.767 18.807 19.251 1.00 70.12 103 MET A N 1
ATOM 816 C CA . MET A 1 103 ? -12.558 17.784 19.933 1.00 70.12 103 MET A CA 1
ATOM 817 C C . MET A 1 103 ? -13.909 18.375 20.371 1.00 70.12 103 MET A C 1
ATOM 819 O O . MET A 1 103 ? -13.995 19.581 20.602 1.00 70.12 103 MET A O 1
ATOM 823 N N . PRO A 1 104 ? -14.970 17.563 20.554 1.00 68.62 104 PRO A N 1
ATOM 824 C CA . PRO A 1 104 ? -16.255 18.064 21.053 1.00 68.62 104 PRO A CA 1
ATOM 825 C C . PRO A 1 104 ? -16.145 18.851 22.369 1.00 68.62 104 PRO A C 1
ATOM 827 O O . PRO A 1 104 ? -16.911 19.776 22.604 1.00 68.62 104 PRO A O 1
ATOM 830 N N . SER A 1 105 ? -15.168 18.514 23.217 1.00 71.75 105 SER A N 1
ATOM 831 C CA . SER A 1 105 ? -14.870 19.230 24.464 1.00 71.75 105 SER A CA 1
ATOM 832 C C . SER A 1 105 ? -14.221 20.605 24.269 1.00 71.75 105 SER A C 1
ATOM 834 O O . SER A 1 105 ? -14.208 21.403 25.200 1.00 71.75 105 SER A O 1
ATOM 836 N N . GLU A 1 106 ? -13.648 20.863 23.096 1.00 70.00 106 GLU A N 1
ATOM 837 C CA . GLU A 1 106 ? -12.902 22.080 22.749 1.00 70.00 106 GLU A CA 1
ATOM 838 C C . GLU A 1 106 ? -13.677 22.982 21.781 1.00 70.00 106 GLU A C 1
ATOM 840 O O . GLU A 1 106 ? -13.302 24.138 21.580 1.00 70.00 106 GLU A O 1
ATOM 845 N N . ALA A 1 107 ? -14.748 22.464 21.176 1.00 68.50 107 ALA A N 1
ATOM 846 C CA . ALA A 1 107 ? -15.588 23.203 20.250 1.00 68.50 107 ALA A CA 1
ATOM 847 C C . ALA A 1 107 ? -16.245 24.393 20.966 1.00 68.50 107 ALA A C 1
ATOM 849 O O . ALA A 1 107 ? -17.070 24.236 21.871 1.00 68.50 107 ALA A O 1
ATOM 850 N N . SER A 1 108 ? -15.867 25.604 20.558 1.00 74.62 108 SER A N 1
ATOM 851 C CA . SER A 1 108 ? -16.503 26.826 21.036 1.00 74.62 108 SER A CA 1
ATOM 852 C C . SER A 1 108 ? -17.888 26.949 20.397 1.00 74.62 108 SER A C 1
ATOM 854 O O . SER A 1 108 ? -17.996 26.863 19.172 1.00 74.62 108 SER A O 1
ATOM 856 N N . PRO A 1 109 ? -18.950 27.263 21.164 1.00 74.31 109 PRO A N 1
ATOM 857 C CA . PRO A 1 109 ? -20.259 27.592 20.595 1.00 74.31 109 PRO A CA 1
ATOM 858 C C . PRO A 1 109 ? -20.217 28.759 19.593 1.00 74.31 109 PRO A C 1
ATOM 860 O O . PRO A 1 109 ? -21.164 28.958 18.836 1.00 74.31 109 PRO A O 1
ATOM 863 N N . HIS A 1 110 ? -19.146 29.560 19.615 1.00 77.81 110 HIS A N 1
ATOM 864 C CA . HIS A 1 110 ? -18.971 30.747 18.781 1.00 77.81 110 HIS A CA 1
ATOM 865 C C . HIS A 1 110 ? -18.202 30.497 17.476 1.00 77.81 110 HIS A C 1
ATOM 867 O O . HIS A 1 110 ? -18.116 31.414 16.662 1.00 77.81 110 HIS A O 1
ATOM 873 N N . GLU A 1 111 ? -17.693 29.284 17.246 1.00 72.38 111 GLU A N 1
ATOM 874 C CA . GLU A 1 111 ? -16.928 28.925 16.040 1.00 72.38 111 GLU A CA 1
ATOM 875 C C . GLU A 1 111 ? -17.586 27.732 15.310 1.00 72.38 111 GLU A C 1
ATOM 877 O O . GLU A 1 111 ? -16.976 26.680 15.146 1.00 72.38 111 GLU A O 1
ATOM 882 N N . PRO A 1 112 ? -18.849 27.862 14.845 1.00 61.38 112 PRO A N 1
ATOM 883 C CA . PRO A 1 112 ? -19.639 26.757 14.278 1.00 61.38 112 PRO A CA 1
ATOM 884 C C . PRO A 1 112 ? -19.106 26.203 12.945 1.00 61.38 112 PRO A C 1
ATOM 886 O O . PRO A 1 112 ? -19.680 25.268 12.389 1.00 61.38 112 PRO A O 1
ATOM 889 N N . TRP A 1 113 ? -18.059 26.811 12.385 1.00 66.69 113 TRP A N 1
ATOM 890 C CA . TRP A 1 113 ? -17.384 26.334 11.177 1.00 66.69 113 TRP A CA 1
ATOM 891 C C . TRP A 1 113 ? -16.281 25.314 11.475 1.00 66.69 113 TRP A C 1
ATOM 893 O O . TRP A 1 113 ? -15.802 24.663 10.546 1.00 66.69 113 TRP A O 1
ATOM 903 N N . GLU A 1 114 ? -15.873 25.161 12.734 1.00 70.94 114 GLU A N 1
ATOM 904 C CA . GLU A 1 114 ? -14.886 24.162 13.121 1.00 70.94 114 GLU A CA 1
ATOM 905 C C . GLU A 1 114 ? -15.567 22.821 13.356 1.00 70.94 114 GLU A C 1
ATOM 907 O O . GLU A 1 114 ? -16.465 22.673 14.183 1.00 70.94 114 GLU A O 1
ATOM 912 N N . MET A 1 115 ? -15.141 21.831 12.583 1.00 75.88 115 MET A N 1
ATOM 913 C CA . MET A 1 115 ? -15.713 20.499 12.623 1.00 75.88 115 MET A CA 1
ATOM 914 C C . MET A 1 115 ? -15.133 19.725 13.802 1.00 75.88 115 MET A C 1
ATOM 916 O O . MET A 1 115 ? -13.912 19.676 13.984 1.00 75.88 115 MET A O 1
ATOM 920 N N . THR A 1 116 ? -15.998 19.089 14.588 1.00 82.75 116 THR A N 1
ATOM 921 C CA . THR A 1 116 ? -15.524 18.168 15.619 1.00 82.75 116 THR A CA 1
ATOM 922 C C . THR A 1 116 ? -14.936 16.902 14.992 1.00 82.75 116 THR A C 1
ATOM 924 O O . THR A 1 116 ? -15.332 16.510 13.895 1.00 82.75 116 THR A O 1
ATOM 927 N N . ALA A 1 117 ? -14.038 16.195 15.685 1.00 81.31 117 ALA A N 1
ATOM 928 C CA . ALA A 1 117 ? -13.537 14.897 15.203 1.00 81.31 117 ALA A CA 1
ATOM 929 C C . ALA A 1 117 ? -14.670 13.885 14.916 1.00 81.31 117 ALA A C 1
ATOM 931 O O . ALA A 1 117 ? -14.591 13.105 13.968 1.00 81.31 117 ALA A O 1
ATOM 932 N N . GLU A 1 118 ? -15.746 13.918 15.707 1.00 84.19 118 GLU A N 1
ATOM 933 C CA . GLU A 1 118 ? -16.929 13.075 15.509 1.00 84.19 118 GLU A CA 1
ATOM 934 C C . GLU A 1 118 ? -17.713 13.464 14.250 1.00 84.19 118 GLU A C 1
ATOM 936 O O . GLU A 1 118 ? -18.066 12.592 13.455 1.00 84.19 118 GLU A O 1
ATOM 941 N N . GLU A 1 119 ? -17.957 14.759 14.036 1.00 84.06 119 GLU A N 1
ATOM 942 C CA . GLU A 1 119 ? -18.605 15.249 12.816 1.00 84.06 119 GLU A CA 1
ATOM 943 C C . GLU A 1 119 ? -17.753 14.973 11.578 1.00 84.06 119 GLU A C 1
ATOM 945 O O . GLU A 1 119 ? -18.292 14.579 10.543 1.00 84.06 119 GLU A O 1
ATOM 950 N N . TYR A 1 120 ? -16.432 15.133 11.690 1.00 84.88 120 TYR A N 1
ATOM 951 C CA . TYR A 1 120 ? -15.489 14.801 10.631 1.00 84.88 120 TYR A CA 1
ATOM 952 C C . TYR A 1 120 ? -15.560 13.328 10.283 1.00 84.88 120 TYR A C 1
ATOM 954 O O . TYR A 1 120 ? -15.778 12.994 9.121 1.00 84.88 120 TYR A O 1
ATOM 962 N N . TRP A 1 121 ? -15.480 12.447 11.279 1.00 86.56 121 TRP A N 1
ATOM 963 C CA . TRP A 1 121 ? -15.627 11.015 11.058 1.00 86.56 121 TRP A CA 1
ATOM 964 C C . TRP A 1 121 ? -16.993 10.665 10.451 1.00 86.56 121 TRP A C 1
ATOM 966 O O . TRP A 1 121 ? -17.069 9.903 9.492 1.00 86.56 121 TRP A O 1
ATOM 976 N N . GLY A 1 122 ? -18.077 11.279 10.934 1.00 87.31 122 GLY A N 1
ATOM 977 C CA . GLY A 1 122 ? -19.421 11.072 10.391 1.00 87.31 122 GLY A CA 1
ATOM 978 C C . GLY A 1 122 ? -19.553 11.483 8.918 1.00 87.31 122 GLY A C 1
ATOM 979 O O . GLY A 1 122 ? -20.325 10.870 8.170 1.00 87.31 122 GLY A O 1
ATOM 980 N N . ARG A 1 123 ? -18.784 12.488 8.481 1.00 87.75 123 ARG A N 1
ATOM 981 C CA . ARG A 1 123 ? -18.736 12.969 7.091 1.00 87.75 123 ARG A CA 1
ATOM 982 C C . ARG A 1 123 ? -17.714 12.230 6.228 1.00 87.75 123 ARG A C 1
ATOM 984 O O . ARG A 1 123 ? -17.932 12.122 5.024 1.00 87.75 123 ARG A O 1
ATOM 991 N N . LEU A 1 124 ? -16.636 11.713 6.811 1.00 86.94 124 LEU A N 1
ATOM 992 C CA . LEU A 1 124 ? -15.588 10.991 6.100 1.00 86.94 124 LEU A CA 1
ATOM 993 C C . LEU A 1 124 ? -16.133 9.652 5.592 1.00 86.94 124 LEU A C 1
ATOM 995 O O . LEU A 1 124 ? -16.358 8.721 6.360 1.00 86.94 124 LEU A O 1
ATOM 999 N N . LYS A 1 125 ? -16.359 9.559 4.280 1.00 88.38 125 LYS A N 1
ATOM 1000 C CA . LYS A 1 125 ? -16.812 8.316 3.631 1.00 88.38 125 LYS A CA 1
ATOM 1001 C C . LYS A 1 125 ? -15.680 7.539 2.972 1.00 88.38 125 LYS A C 1
ATOM 1003 O O . LYS A 1 125 ? -15.758 6.320 2.883 1.00 88.38 125 LYS A O 1
ATOM 1008 N N . ILE A 1 126 ? -14.645 8.241 2.517 1.00 90.75 126 ILE A N 1
ATOM 1009 C CA . ILE A 1 126 ? -13.492 7.672 1.819 1.00 90.75 126 ILE A CA 1
ATOM 1010 C C . ILE A 1 126 ? -12.242 8.370 2.348 1.00 90.75 126 ILE A C 1
ATOM 1012 O O . ILE A 1 126 ? -12.167 9.596 2.325 1.00 90.75 126 ILE A O 1
ATOM 1016 N N . GLY A 1 127 ? -11.275 7.585 2.820 1.00 89.38 127 GLY A N 1
ATOM 1017 C CA . GLY A 1 127 ? -9.918 8.044 3.100 1.00 89.38 127 GLY A CA 1
ATOM 1018 C C . GLY A 1 127 ? -8.970 7.467 2.058 1.00 89.38 127 GLY A C 1
ATOM 1019 O O . GLY A 1 127 ? -9.017 6.265 1.798 1.00 89.38 127 GLY A O 1
ATOM 1020 N N . VAL A 1 128 ? -8.129 8.310 1.460 1.00 89.62 128 VAL A N 1
ATOM 1021 C CA . VAL A 1 128 ? -7.120 7.881 0.485 1.00 89.62 128 VAL A CA 1
ATOM 1022 C C . VAL A 1 128 ? -5.740 8.221 1.022 1.00 89.62 128 VAL A C 1
ATOM 1024 O O . VAL A 1 128 ? -5.489 9.359 1.408 1.00 89.62 128 VAL A O 1
ATOM 1027 N N . PHE A 1 129 ? -4.859 7.224 1.036 1.00 88.69 129 PHE A N 1
ATOM 1028 C CA . PHE A 1 129 ? -3.478 7.347 1.487 1.00 88.69 129 PHE A CA 1
ATOM 1029 C C . PHE A 1 129 ? -2.567 7.079 0.299 1.00 88.69 129 PHE A C 1
ATOM 1031 O O . PHE A 1 129 ? -2.430 5.933 -0.125 1.00 88.69 129 PHE A O 1
ATOM 1038 N N . LEU A 1 130 ? -1.964 8.133 -0.245 1.00 87.44 130 LEU A N 1
ATOM 1039 C CA . LEU A 1 130 ? -0.954 8.005 -1.291 1.00 87.44 130 LEU A CA 1
ATOM 1040 C C . LEU A 1 130 ? 0.370 7.655 -0.624 1.00 87.44 130 LEU A C 1
ATOM 1042 O O . LEU A 1 130 ? 0.836 8.390 0.238 1.00 87.44 130 LEU A O 1
ATOM 1046 N N . ASN A 1 131 ? 0.904 6.487 -0.954 1.00 88.31 131 ASN A N 1
ATOM 1047 C CA . ASN A 1 131 ? 2.125 5.948 -0.373 1.00 88.31 131 ASN A CA 1
ATOM 1048 C C . ASN A 1 131 ? 2.849 5.084 -1.406 1.00 88.31 131 ASN A C 1
ATOM 1050 O O . ASN A 1 131 ? 2.296 4.744 -2.455 1.00 88.31 131 ASN A O 1
ATOM 1054 N N . HIS A 1 132 ? 4.070 4.691 -1.064 1.00 90.31 132 HIS A N 1
ATOM 1055 C CA . HIS A 1 132 ? 4.891 3.813 -1.882 1.00 90.31 132 HIS A CA 1
ATOM 1056 C C . HIS A 1 132 ? 4.473 2.346 -1.726 1.00 90.31 132 HIS A C 1
ATOM 1058 O O . HIS A 1 132 ? 3.803 1.946 -0.764 1.00 90.31 132 HIS A O 1
ATOM 1064 N N . ARG A 1 133 ? 4.892 1.514 -2.684 1.00 90.69 133 ARG A N 1
ATOM 1065 C CA . ARG A 1 133 ? 4.616 0.069 -2.682 1.00 90.69 133 ARG A CA 1
ATOM 1066 C C . ARG A 1 133 ? 5.207 -0.633 -1.456 1.00 90.69 133 ARG A C 1
ATOM 1068 O O . ARG A 1 133 ? 4.674 -1.651 -1.028 1.00 90.69 133 ARG A O 1
ATOM 1075 N N . GLU A 1 134 ? 6.264 -0.083 -0.869 1.00 91.88 134 GLU A N 1
ATOM 1076 C CA . GLU A 1 134 ? 6.964 -0.618 0.294 1.00 91.88 134 GLU A CA 1
ATOM 1077 C C . GLU A 1 134 ? 6.028 -0.693 1.511 1.00 91.88 134 GLU A C 1
ATOM 1079 O O . GLU A 1 134 ? 5.983 -1.718 2.193 1.00 91.88 134 GLU A O 1
ATOM 1084 N N . LEU A 1 135 ? 5.177 0.321 1.718 1.00 94.12 135 LEU A N 1
ATOM 1085 C CA . LEU A 1 135 ? 4.138 0.283 2.750 1.00 94.12 135 LEU A CA 1
ATOM 1086 C C . LEU A 1 135 ? 3.120 -0.834 2.480 1.00 94.12 135 LEU A C 1
ATOM 1088 O O . LEU A 1 135 ? 2.696 -1.532 3.404 1.00 94.12 135 LEU A O 1
ATOM 1092 N N . MET A 1 136 ? 2.733 -1.036 1.216 1.00 95.62 136 MET A N 1
ATOM 1093 C CA . MET A 1 136 ? 1.831 -2.131 0.846 1.00 95.62 136 MET A CA 1
ATOM 1094 C C . MET A 1 136 ? 2.477 -3.491 1.126 1.00 95.62 136 MET A C 1
ATOM 1096 O O . MET A 1 136 ? 1.843 -4.364 1.712 1.00 95.62 136 MET A O 1
ATOM 1100 N N . MET A 1 137 ? 3.748 -3.679 0.778 1.00 95.19 137 MET A N 1
ATOM 1101 C CA . MET A 1 137 ? 4.475 -4.916 1.071 1.00 95.19 137 MET A CA 1
ATOM 1102 C C . MET A 1 137 ? 4.576 -5.166 2.581 1.00 95.19 137 MET A C 1
ATOM 1104 O O . MET A 1 137 ? 4.308 -6.278 3.042 1.00 95.19 137 MET A O 1
ATOM 1108 N N . ALA A 1 138 ? 4.856 -4.124 3.366 1.00 96.19 138 ALA A N 1
ATOM 1109 C CA . ALA A 1 138 ? 4.933 -4.216 4.819 1.00 96.19 138 ALA A CA 1
ATOM 1110 C C . ALA A 1 138 ? 3.576 -4.591 5.454 1.00 96.19 138 ALA A C 1
ATOM 1112 O O . ALA A 1 138 ? 3.494 -5.520 6.264 1.00 96.19 138 ALA A O 1
ATOM 1113 N N . LEU A 1 139 ? 2.482 -3.945 5.029 1.00 96.69 139 LEU A N 1
ATOM 1114 C CA . LEU A 1 139 ? 1.124 -4.295 5.467 1.00 96.69 139 LEU A CA 1
ATOM 1115 C C . LEU A 1 139 ? 0.738 -5.718 5.051 1.00 96.69 139 LEU A C 1
ATOM 1117 O O . LEU A 1 139 ? 0.141 -6.451 5.843 1.00 96.69 139 LEU A O 1
ATOM 1121 N N . ALA A 1 140 ? 1.095 -6.129 3.831 1.00 96.62 140 ALA A N 1
ATOM 1122 C CA . ALA A 1 140 ? 0.825 -7.473 3.341 1.00 96.62 140 ALA A CA 1
ATOM 1123 C C . ALA A 1 140 ? 1.517 -8.533 4.202 1.00 96.62 140 ALA A C 1
ATOM 1125 O O . ALA A 1 140 ? 0.897 -9.541 4.548 1.00 96.62 140 ALA A O 1
ATOM 1126 N N . LYS A 1 141 ? 2.762 -8.270 4.613 1.00 96.19 141 LYS A N 1
ATOM 1127 C CA . LYS A 1 141 ? 3.528 -9.140 5.504 1.00 96.19 141 LYS A CA 1
ATOM 1128 C C . LYS A 1 141 ? 2.885 -9.262 6.883 1.00 96.19 141 LYS A C 1
ATOM 1130 O O . LYS A 1 141 ? 2.688 -10.372 7.377 1.00 96.19 141 LYS A O 1
ATOM 1135 N N . MET A 1 142 ? 2.496 -8.134 7.482 1.00 96.69 142 MET A N 1
ATOM 1136 C CA . MET A 1 142 ? 1.852 -8.109 8.800 1.00 96.69 142 MET A CA 1
ATOM 1137 C C . MET A 1 142 ? 0.516 -8.857 8.810 1.00 96.69 142 MET A C 1
ATOM 1139 O O . MET A 1 142 ? 0.234 -9.640 9.721 1.00 96.69 142 MET A O 1
ATOM 1143 N N . LEU A 1 143 ? -0.278 -8.679 7.753 1.00 96.81 143 LEU A N 1
ATOM 1144 C CA . LEU A 1 143 ? -1.569 -9.344 7.569 1.00 96.81 143 LEU A CA 1
ATOM 1145 C C . LEU A 1 143 ? -1.453 -10.773 7.013 1.00 96.81 143 LEU A C 1
ATOM 1147 O O . LEU A 1 143 ? -2.465 -11.478 6.923 1.00 96.81 143 LEU A O 1
ATOM 1151 N N . GLN A 1 144 ? -0.230 -11.206 6.691 1.00 96.44 144 GLN A N 1
ATOM 1152 C CA . GLN A 1 144 ? 0.124 -12.499 6.100 1.00 96.44 144 GLN A CA 1
ATOM 1153 C C . GLN A 1 144 ? -0.651 -12.806 4.812 1.00 96.44 144 GLN A C 1
ATOM 1155 O O . GLN A 1 144 ? -1.157 -13.914 4.612 1.00 96.44 144 GLN A O 1
ATOM 1160 N N . ILE A 1 145 ? -0.765 -11.798 3.953 1.00 96.50 145 ILE A N 1
ATOM 1161 C CA . ILE A 1 145 ? -1.387 -11.862 2.626 1.00 96.50 145 ILE A CA 1
ATOM 1162 C C . ILE A 1 145 ? -0.333 -11.738 1.524 1.00 96.50 145 ILE A C 1
ATOM 1164 O O . ILE A 1 145 ? -0.626 -11.219 0.454 1.00 96.50 145 ILE A O 1
ATOM 1168 N N . ASP A 1 146 ? 0.892 -12.212 1.773 1.00 93.94 146 ASP A N 1
ATOM 1169 C CA . ASP A 1 146 ? 2.046 -12.073 0.875 1.00 93.94 146 ASP A CA 1
ATOM 1170 C C . ASP A 1 146 ? 1.731 -12.490 -0.572 1.00 93.94 146 ASP A C 1
ATOM 1172 O O . ASP A 1 146 ? 2.247 -11.901 -1.515 1.00 93.94 146 ASP A O 1
ATOM 1176 N N . ASP A 1 147 ? 0.835 -13.465 -0.761 1.00 93.50 147 ASP A N 1
ATOM 1177 C CA . ASP A 1 147 ? 0.427 -13.973 -2.074 1.00 93.50 147 ASP A CA 1
ATOM 1178 C C . ASP A 1 147 ? -0.059 -12.885 -3.042 1.00 93.50 147 ASP A C 1
ATOM 1180 O O . ASP A 1 147 ? 0.159 -13.010 -4.247 1.00 93.50 147 ASP A O 1
ATOM 1184 N N . VAL A 1 148 ? -0.672 -11.807 -2.538 1.00 92.94 148 VAL A N 1
ATOM 1185 C CA . VAL A 1 148 ? -1.199 -10.717 -3.381 1.00 92.94 148 VAL A CA 1
ATOM 1186 C C . VAL A 1 148 ? -0.118 -9.732 -3.832 1.00 92.94 148 VAL A C 1
ATOM 1188 O O . VAL A 1 148 ? -0.323 -9.013 -4.807 1.00 92.94 148 VAL A O 1
ATOM 1191 N N . VAL A 1 149 ? 1.031 -9.715 -3.146 1.00 91.75 149 VAL A N 1
ATOM 1192 C CA . VAL A 1 149 ? 2.177 -8.831 -3.428 1.00 91.75 149 VAL A CA 1
ATOM 1193 C C . VAL A 1 149 ? 3.411 -9.596 -3.920 1.00 91.75 149 VAL A C 1
ATOM 1195 O O . VAL A 1 149 ? 4.472 -9.007 -4.067 1.00 91.75 149 VAL A O 1
ATOM 1198 N N . LYS A 1 150 ? 3.286 -10.903 -4.198 1.00 88.62 150 LYS A N 1
ATOM 1199 C CA . LYS A 1 150 ? 4.376 -11.744 -4.738 1.00 88.62 150 LYS A CA 1
ATOM 1200 C C . LYS A 1 150 ? 4.877 -11.309 -6.112 1.00 88.62 150 LYS A C 1
ATOM 1202 O O . LYS A 1 150 ? 5.959 -11.711 -6.524 1.00 88.62 150 LYS A O 1
ATOM 1207 N N . GLN A 1 151 ? 4.039 -10.604 -6.858 1.00 85.50 151 GLN A N 1
ATOM 1208 C CA . GLN A 1 151 ? 4.367 -10.073 -8.171 1.00 85.50 151 GLN A CA 1
ATOM 1209 C C . GLN A 1 151 ? 4.592 -8.572 -8.059 1.00 85.50 151 GLN A C 1
ATOM 1211 O O . GLN A 1 151 ? 4.060 -7.935 -7.148 1.00 85.50 151 GLN A O 1
ATOM 1216 N N . ASP A 1 152 ? 5.299 -8.012 -9.042 1.00 83.31 152 ASP A N 1
ATOM 1217 C CA . ASP A 1 152 ? 5.441 -6.566 -9.173 1.00 83.31 152 ASP A CA 1
ATOM 1218 C C . ASP A 1 152 ? 4.070 -5.874 -9.062 1.00 83.31 152 ASP A C 1
ATOM 1220 O O . ASP A 1 152 ? 3.055 -6.358 -9.596 1.00 83.31 152 ASP A O 1
ATOM 1224 N N . LEU A 1 153 ? 4.046 -4.778 -8.303 1.00 88.31 153 LEU A N 1
ATOM 1225 C CA . LEU A 1 153 ? 2.857 -3.997 -7.985 1.00 88.31 153 LEU A CA 1
ATOM 1226 C C . LEU A 1 153 ? 2.790 -2.830 -8.969 1.00 88.31 153 LEU A C 1
ATOM 1228 O O . LEU A 1 153 ? 3.578 -1.893 -8.843 1.00 88.31 153 LEU A O 1
ATOM 1232 N N . PRO A 1 154 ? 1.864 -2.850 -9.945 1.00 86.94 154 PRO A N 1
ATOM 1233 C CA . PRO A 1 154 ? 1.741 -1.746 -10.876 1.00 86.94 154 PRO A CA 1
ATOM 1234 C C . PRO A 1 154 ? 1.414 -0.444 -10.149 1.00 86.94 154 PRO A C 1
ATOM 1236 O O . PRO A 1 154 ? 0.722 -0.455 -9.123 1.00 86.94 154 PRO A O 1
ATOM 1239 N N . ALA A 1 155 ? 1.857 0.676 -10.717 1.00 85.31 155 ALA A N 1
ATOM 1240 C CA . ALA A 1 155 ? 1.506 1.998 -10.217 1.00 85.31 155 ALA A CA 1
ATOM 1241 C C . ALA A 1 155 ? -0.023 2.146 -10.128 1.00 85.31 155 ALA A C 1
ATOM 1243 O O . ALA A 1 155 ? -0.750 1.755 -11.043 1.00 85.31 155 ALA A O 1
ATOM 1244 N N . GLY A 1 156 ? -0.510 2.675 -9.003 1.00 87.75 156 GLY A N 1
ATOM 1245 C CA . GLY A 1 156 ? -1.943 2.778 -8.714 1.00 87.75 156 GLY A CA 1
ATOM 1246 C C . GLY A 1 156 ? -2.582 1.513 -8.123 1.00 87.75 156 GLY A C 1
ATOM 1247 O O . GLY A 1 156 ? -3.801 1.473 -7.974 1.00 87.75 156 GLY A O 1
ATOM 1248 N N . SER A 1 157 ? -1.806 0.479 -7.780 1.00 93.25 157 SER A N 1
ATOM 1249 C CA . SER A 1 157 ? -2.308 -0.636 -6.959 1.00 93.25 157 SER A CA 1
ATOM 1250 C C . SER A 1 157 ? -2.735 -0.146 -5.574 1.00 93.25 157 SER A C 1
ATOM 1252 O O . SER A 1 157 ? -2.110 0.755 -5.020 1.00 93.25 157 SER A O 1
ATOM 1254 N N . MET A 1 158 ? -3.788 -0.734 -4.995 1.00 95.75 158 MET A N 1
ATOM 1255 C CA . MET A 1 158 ? -4.319 -0.285 -3.698 1.00 95.75 158 MET A CA 1
ATOM 1256 C C . MET A 1 158 ? -4.796 -1.443 -2.830 1.00 95.75 158 MET A C 1
ATOM 1258 O O . MET A 1 158 ? -5.395 -2.406 -3.315 1.00 95.75 158 MET A O 1
ATOM 1262 N N . PHE A 1 159 ? -4.623 -1.297 -1.518 1.00 97.25 159 PHE A N 1
ATOM 1263 C CA . PHE A 1 159 ? -5.443 -2.016 -0.552 1.00 97.25 159 PHE A CA 1
ATOM 1264 C C . PHE A 1 159 ? -6.661 -1.184 -0.187 1.00 97.25 159 PHE A C 1
ATOM 1266 O O . PHE A 1 159 ? -6.543 -0.034 0.228 1.00 97.25 159 PHE A O 1
ATOM 1273 N N . ILE A 1 160 ? -7.834 -1.792 -0.322 1.00 97.12 160 ILE A N 1
ATOM 1274 C CA . ILE A 1 160 ? -9.110 -1.182 0.025 1.00 97.12 160 ILE A CA 1
ATOM 1275 C C . ILE A 1 160 ? -9.603 -1.854 1.301 1.00 97.12 160 ILE A C 1
ATOM 1277 O O . ILE A 1 160 ? -9.825 -3.067 1.327 1.00 97.12 160 ILE A O 1
ATOM 1281 N N . PHE A 1 161 ? -9.778 -1.052 2.346 1.00 97.06 161 PHE A N 1
ATOM 1282 C CA . PHE A 1 161 ? -10.341 -1.471 3.623 1.00 97.06 161 PHE A CA 1
ATOM 1283 C C . PHE A 1 161 ? -11.766 -0.927 3.729 1.00 97.06 161 PHE A C 1
ATOM 1285 O O . PHE A 1 161 ? -11.973 0.271 3.897 1.00 97.06 161 PHE A O 1
ATOM 1292 N N . GLU A 1 162 ? -12.753 -1.808 3.612 1.00 97.12 162 GLU A N 1
ATOM 1293 C CA . GLU A 1 162 ? -14.166 -1.465 3.755 1.00 97.12 162 GLU A CA 1
ATOM 1294 C C . GLU A 1 162 ? -14.604 -1.722 5.198 1.00 97.12 162 GLU A C 1
ATOM 1296 O O . GLU A 1 162 ? -14.371 -2.801 5.750 1.00 97.12 162 GLU A O 1
ATOM 1301 N N . VAL A 1 163 ? -15.239 -0.724 5.809 1.00 96.00 163 VAL A N 1
ATOM 1302 C CA . VAL A 1 163 ? -15.702 -0.759 7.199 1.00 96.00 163 VAL A CA 1
ATOM 1303 C C . VAL A 1 163 ? -17.215 -0.945 7.209 1.00 96.00 163 VAL A C 1
ATOM 1305 O O . VAL A 1 163 ? -17.938 -0.161 6.600 1.00 96.00 163 VAL A O 1
ATOM 1308 N N . TYR A 1 164 ? -17.691 -1.958 7.929 1.00 96.00 164 TYR A N 1
ATOM 1309 C CA . TYR A 1 164 ? -19.114 -2.261 8.065 1.00 96.00 164 TYR A CA 1
ATOM 1310 C C . TYR A 1 164 ? -19.509 -2.281 9.536 1.00 96.00 164 TYR A C 1
ATOM 1312 O O . TYR A 1 164 ? -18.988 -3.094 10.298 1.00 96.00 164 TYR A O 1
ATOM 1320 N N . SER A 1 165 ? -20.450 -1.426 9.924 1.00 93.00 165 SER A N 1
ATOM 1321 C CA . SER A 1 165 ? -21.114 -1.470 11.229 1.00 93.00 165 SER A CA 1
ATOM 1322 C C . SER A 1 165 ? -22.383 -2.316 11.149 1.00 93.00 165 SER A C 1
ATOM 1324 O O . SER A 1 165 ? -23.106 -2.238 10.156 1.00 93.00 165 SER A O 1
ATOM 1326 N N . ASP A 1 166 ? -22.653 -3.101 12.186 1.00 92.06 166 ASP A N 1
ATOM 1327 C CA . ASP A 1 166 ? -23.924 -3.808 12.364 1.00 92.06 166 ASP A CA 1
ATOM 1328 C C . ASP A 1 166 ? -24.815 -2.982 13.308 1.00 92.06 166 ASP A C 1
ATOM 1330 O O . ASP A 1 166 ? -24.294 -2.380 14.243 1.00 92.06 166 ASP A O 1
ATOM 1334 N N . GLU A 1 167 ? -26.129 -2.919 13.086 1.00 92.00 167 GLU A N 1
ATOM 1335 C CA . GLU A 1 167 ? -27.023 -2.148 13.976 1.00 92.00 167 GLU A CA 1
ATOM 1336 C C . GLU A 1 167 ? -27.098 -2.776 15.376 1.00 92.00 167 GLU A C 1
ATOM 1338 O O . GLU A 1 167 ? -27.236 -2.070 16.374 1.00 92.00 167 GLU A O 1
ATOM 1343 N N . ASP A 1 168 ? -26.931 -4.098 15.442 1.00 93.31 168 ASP A N 1
ATOM 1344 C CA . ASP A 1 168 ? -26.993 -4.883 16.674 1.00 93.31 168 ASP A CA 1
ATOM 1345 C C . ASP A 1 168 ? -25.625 -5.037 17.367 1.00 93.31 168 ASP A C 1
ATOM 1347 O O . ASP A 1 168 ? -25.518 -5.715 18.394 1.00 93.31 168 ASP A O 1
ATOM 1351 N N . SER A 1 169 ? -24.553 -4.458 16.810 1.00 91.12 169 SER A N 1
ATOM 1352 C CA . SER A 1 169 ? -23.198 -4.604 17.344 1.00 91.12 169 SER A CA 1
ATOM 1353 C C . SER A 1 169 ? -22.449 -3.281 17.411 1.00 91.12 169 SER A C 1
ATOM 1355 O O . SER A 1 169 ? -22.266 -2.595 16.411 1.00 91.12 169 SER A O 1
ATOM 1357 N N . ASP A 1 170 ? -21.875 -2.997 18.579 1.00 87.81 170 ASP A N 1
ATOM 1358 C CA . ASP A 1 170 ? -20.919 -1.897 18.752 1.00 87.81 170 ASP A CA 1
ATOM 1359 C C . ASP A 1 170 ? -19.587 -2.135 18.010 1.00 87.81 170 ASP A C 1
ATOM 1361 O O . ASP A 1 170 ? -18.705 -1.270 18.000 1.00 87.81 170 ASP A O 1
ATOM 1365 N N . GLU A 1 171 ? -19.395 -3.317 17.414 1.00 91.69 171 GLU A N 1
ATOM 1366 C CA . GLU A 1 171 ? -18.164 -3.685 16.734 1.00 91.69 171 GLU A CA 1
ATOM 1367 C C . GLU A 1 171 ? -18.294 -3.641 15.207 1.00 91.69 171 GLU A C 1
ATOM 1369 O O . GLU A 1 171 ? -19.100 -4.342 14.596 1.00 91.69 171 GLU A O 1
ATOM 1374 N N . SER A 1 172 ? -17.409 -2.874 14.567 1.00 94.69 172 SER A N 1
ATOM 1375 C CA . SER A 1 172 ? -17.282 -2.883 13.112 1.00 94.69 172 SER A CA 1
ATOM 1376 C C . SER A 1 172 ? -16.552 -4.133 12.610 1.00 94.69 172 SER A C 1
ATOM 1378 O O . SER A 1 172 ? -15.513 -4.546 13.138 1.00 94.69 172 SER A O 1
ATOM 1380 N N . SER A 1 173 ? -17.040 -4.671 11.500 1.00 97.00 173 SER A N 1
ATOM 1381 C CA . SER A 1 173 ? -16.327 -5.641 10.671 1.00 97.00 173 SER A CA 1
ATOM 1382 C C . SER A 1 173 ? -15.576 -4.958 9.524 1.00 97.00 173 SER A C 1
ATOM 1384 O O . SER A 1 173 ? -15.827 -3.801 9.180 1.00 97.00 173 SER A O 1
ATOM 1386 N N . MET A 1 174 ? -14.615 -5.678 8.959 1.00 96.44 174 MET A N 1
ATOM 1387 C CA . MET A 1 174 ? -13.737 -5.250 7.884 1.00 96.44 174 MET A CA 1
ATOM 1388 C C . MET A 1 174 ? -13.850 -6.220 6.709 1.00 96.44 174 MET A C 1
ATOM 1390 O O . MET A 1 174 ? -13.812 -7.440 6.891 1.00 96.44 174 MET A O 1
ATOM 1394 N N . LYS A 1 175 ? -13.906 -5.680 5.495 1.00 97.44 175 LYS A N 1
ATOM 1395 C CA . LYS A 1 175 ? -13.642 -6.425 4.262 1.00 97.44 175 LYS A CA 1
ATOM 1396 C C . LYS A 1 175 ? -12.433 -5.808 3.580 1.00 97.44 175 LYS A C 1
ATOM 1398 O O . LYS A 1 175 ? -12.325 -4.589 3.498 1.00 97.44 175 LYS A O 1
ATOM 1403 N N . MET A 1 176 ? -11.514 -6.646 3.120 1.00 97.50 176 MET A N 1
ATOM 1404 C CA . MET A 1 176 ? -10.304 -6.188 2.448 1.00 97.50 176 MET A CA 1
ATOM 1405 C C . MET A 1 176 ? -10.357 -6.583 0.977 1.00 97.50 176 MET A C 1
ATOM 1407 O O . MET A 1 176 ? -10.733 -7.706 0.637 1.00 97.50 176 MET A O 1
ATOM 1411 N N . LYS A 1 177 ? -9.976 -5.664 0.095 1.00 97.62 177 LYS A N 1
ATOM 1412 C CA . LYS A 1 177 ? -9.810 -5.931 -1.334 1.00 97.62 177 LYS A CA 1
ATOM 1413 C C . LYS A 1 177 ? -8.441 -5.449 -1.794 1.00 97.62 177 LYS A C 1
ATOM 1415 O O . LYS A 1 177 ? -7.894 -4.495 -1.246 1.00 97.62 177 LYS A O 1
ATOM 1420 N N . PHE A 1 178 ? -7.912 -6.100 -2.817 1.00 97.06 178 PHE A N 1
ATOM 1421 C CA . PHE A 1 178 ? -6.766 -5.631 -3.575 1.00 97.06 178 PHE A CA 1
ATOM 1422 C C . PHE A 1 178 ? -7.255 -5.120 -4.918 1.00 97.06 178 PHE A C 1
ATOM 1424 O O . PHE A 1 178 ? -7.841 -5.880 -5.692 1.00 97.06 178 PHE A O 1
ATOM 1431 N N . TRP A 1 179 ? -7.029 -3.838 -5.175 1.00 95.31 179 TRP A N 1
ATOM 1432 C CA . TRP A 1 179 ? -7.207 -3.260 -6.493 1.00 95.31 179 TRP A CA 1
ATOM 1433 C C . TRP A 1 179 ? -5.896 -3.354 -7.260 1.00 95.31 179 TRP A C 1
ATOM 1435 O O . TRP A 1 179 ? -4.873 -2.823 -6.822 1.00 95.31 179 TRP A O 1
ATOM 1445 N N . ARG A 1 180 ? -5.954 -4.008 -8.418 1.00 92.94 180 ARG A N 1
ATOM 1446 C CA . ARG A 1 180 ? -4.869 -4.037 -9.394 1.00 92.94 180 ARG A CA 1
ATOM 1447 C C . ARG A 1 180 ? -5.354 -3.331 -10.662 1.00 92.94 180 ARG A C 1
ATOM 1449 O O . ARG A 1 180 ? -6.256 -3.871 -11.312 1.00 92.94 180 ARG A O 1
ATOM 1456 N N . PRO A 1 181 ? -4.810 -2.153 -11.005 1.00 90.81 181 PRO A N 1
ATOM 1457 C CA . PRO A 1 181 ? -5.209 -1.453 -12.218 1.00 90.81 181 PRO A CA 1
ATOM 1458 C C . PRO A 1 181 ? -4.777 -2.248 -13.453 1.00 90.81 181 PRO A C 1
ATOM 1460 O O . PRO A 1 181 ? -3.804 -3.013 -13.412 1.00 90.81 181 PRO A O 1
ATOM 1463 N N . THR A 1 182 ? -5.479 -2.058 -14.567 1.00 88.88 182 THR A N 1
ATOM 1464 C CA . THR A 1 182 ? -4.968 -2.479 -15.875 1.00 88.88 182 THR A CA 1
ATOM 1465 C C . THR A 1 182 ? -3.651 -1.771 -16.175 1.00 88.88 182 THR A C 1
ATOM 1467 O O . THR A 1 182 ? -3.337 -0.707 -15.640 1.00 88.88 182 THR A O 1
ATOM 1470 N N . GLN A 1 183 ? -2.849 -2.386 -17.038 1.00 86.88 183 GLN A N 1
ATOM 1471 C CA . GLN A 1 183 ? -1.658 -1.772 -17.614 1.00 86.88 183 GLN A CA 1
ATOM 1472 C C . GLN A 1 183 ? -1.920 -1.636 -19.113 1.00 86.88 183 GLN A C 1
ATOM 1474 O O . GLN A 1 183 ? -1.707 -2.608 -19.842 1.00 86.88 183 GLN A O 1
ATOM 1479 N N . PRO A 1 184 ? -2.479 -0.493 -19.558 1.00 87.19 184 PRO A N 1
ATOM 1480 C CA . PRO A 1 184 ? -2.763 -0.262 -20.966 1.00 87.19 184 PRO A CA 1
ATOM 1481 C C . PRO A 1 184 ? -1.485 -0.404 -21.786 1.00 87.19 184 PRO A C 1
ATOM 1483 O O . PRO A 1 184 ? -0.405 -0.001 -21.352 1.00 87.19 184 PRO A O 1
ATOM 1486 N N . THR A 1 185 ? -1.611 -0.974 -22.976 1.00 87.38 185 THR A N 1
ATOM 1487 C CA . THR A 1 185 ? -0.500 -1.083 -23.918 1.00 87.38 185 THR A CA 1
ATOM 1488 C C . THR A 1 185 ? -0.006 0.307 -24.338 1.00 87.38 185 THR A C 1
ATOM 1490 O O . THR A 1 185 ? -0.773 1.274 -24.309 1.00 87.38 185 THR A O 1
ATOM 1493 N N . PRO A 1 186 ? 1.250 0.434 -24.803 1.00 83.00 186 PRO A N 1
ATOM 1494 C CA . PRO A 1 186 ? 1.776 1.701 -25.319 1.00 83.00 186 PRO A CA 1
ATOM 1495 C C . PRO A 1 186 ? 0.876 2.324 -26.396 1.00 83.00 186 PRO A C 1
ATOM 1497 O O . PRO A 1 186 ? 0.680 3.535 -26.438 1.00 83.00 186 PRO A O 1
ATOM 1500 N N . GLN A 1 187 ? 0.288 1.486 -27.256 1.00 85.94 187 GLN A N 1
ATOM 1501 C CA . GLN A 1 187 ? -0.622 1.911 -28.316 1.00 85.94 187 GLN A CA 1
ATOM 1502 C C . GLN A 1 187 ? -1.940 2.455 -27.756 1.00 85.94 187 GLN A C 1
ATOM 1504 O O . GLN A 1 187 ? -2.435 3.463 -28.255 1.00 85.94 187 GLN A O 1
ATOM 1509 N N . GLU A 1 188 ? -2.497 1.815 -26.726 1.00 88.19 188 GLU A N 1
ATOM 1510 C CA . GLU A 1 188 ? -3.694 2.299 -26.030 1.00 88.19 188 GLU A CA 1
ATOM 1511 C C . GLU A 1 188 ? -3.413 3.609 -25.296 1.00 88.19 188 GLU A C 1
ATOM 1513 O O . GLU A 1 188 ? -4.202 4.537 -25.421 1.00 88.19 188 GLU A O 1
ATOM 1518 N N . LYS A 1 189 ? -2.262 3.740 -24.621 1.00 84.31 189 LYS A N 1
ATOM 1519 C CA . LYS A 1 189 ? -1.854 5.004 -23.988 1.00 84.31 189 LYS A CA 1
ATOM 1520 C C . LYS A 1 189 ? -1.693 6.128 -25.004 1.00 84.31 189 LYS A C 1
ATOM 1522 O O . LYS A 1 189 ? -2.220 7.218 -24.805 1.00 84.31 189 LYS A O 1
ATOM 1527 N N . TYR A 1 190 ? -0.999 5.861 -26.112 1.00 82.75 190 TYR A N 1
ATOM 1528 C CA . TYR A 1 190 ? -0.817 6.838 -27.182 1.00 82.75 190 TYR A CA 1
ATOM 1529 C C . TYR A 1 190 ? -2.162 7.288 -27.754 1.00 82.75 190 TYR A C 1
ATOM 1531 O O . TYR A 1 190 ? -2.404 8.481 -27.927 1.00 82.75 190 TYR A O 1
ATOM 1539 N N . ARG A 1 191 ? -3.059 6.334 -28.020 1.00 83.88 191 ARG A N 1
ATOM 1540 C CA . ARG A 1 191 ? -4.384 6.628 -28.552 1.00 83.88 191 ARG A CA 1
ATOM 1541 C C . ARG A 1 191 ? -5.241 7.395 -27.541 1.00 83.88 191 ARG A C 1
ATOM 1543 O O . ARG A 1 191 ? -5.732 8.463 -27.886 1.00 83.88 191 ARG A O 1
ATOM 1550 N N . GLY A 1 192 ? -5.358 6.908 -26.310 1.00 83.50 192 GLY A N 1
ATOM 1551 C CA . GLY A 1 192 ? -6.126 7.553 -25.246 1.00 83.50 192 GLY A CA 1
ATOM 1552 C C . GLY A 1 192 ? -5.619 8.958 -24.930 1.00 8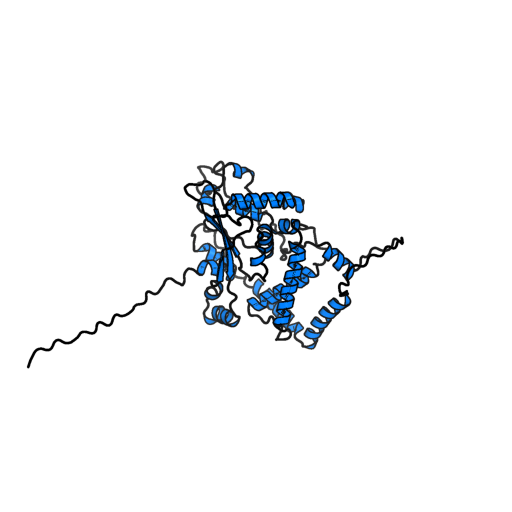3.50 192 GLY A C 1
ATOM 1553 O O . GLY A 1 192 ? -6.406 9.888 -24.866 1.00 83.50 192 GLY A O 1
ATOM 1554 N N . GLY A 1 193 ? -4.303 9.152 -24.821 1.00 81.00 193 GLY A N 1
ATOM 1555 C CA . GLY A 1 193 ? -3.714 10.449 -24.481 1.00 81.00 193 GLY A CA 1
ATOM 1556 C C . GLY A 1 193 ? -3.705 11.459 -25.631 1.00 81.00 193 GLY A C 1
ATOM 1557 O O . GLY A 1 193 ? -4.121 12.600 -25.449 1.00 81.00 193 GLY A O 1
ATOM 1558 N N . TYR A 1 194 ? -3.235 11.061 -26.819 1.00 76.94 194 TYR A N 1
ATOM 1559 C CA . TYR A 1 194 ? -2.988 11.999 -27.923 1.00 76.94 194 TYR A CA 1
ATOM 1560 C C . TYR A 1 194 ? -4.099 12.053 -28.972 1.00 76.94 194 TYR A C 1
ATOM 1562 O O . TYR A 1 194 ? -4.242 13.078 -29.638 1.00 76.94 194 TYR A O 1
ATOM 1570 N N . VAL A 1 195 ? -4.838 10.959 -29.179 1.00 83.56 195 VAL A N 1
ATOM 1571 C CA . VAL A 1 195 ? -5.853 10.877 -30.243 1.00 83.56 195 VAL A CA 1
ATOM 1572 C C . VAL A 1 195 ? -7.238 11.170 -29.685 1.00 83.56 195 VAL A C 1
ATOM 1574 O O . VAL A 1 195 ? -7.927 12.052 -30.194 1.00 83.56 195 VAL A O 1
ATOM 1577 N N . ASP A 1 196 ? -7.624 10.440 -28.643 1.00 85.50 196 ASP A N 1
ATOM 1578 C CA . ASP A 1 196 ? -8.974 10.473 -28.087 1.00 85.50 196 ASP A CA 1
ATOM 1579 C C . ASP A 1 196 ? -9.087 11.494 -26.930 1.00 85.50 196 ASP A C 1
ATOM 1581 O O . ASP A 1 196 ? -10.168 12.026 -26.684 1.00 85.50 196 ASP A O 1
ATOM 1585 N N . GLY A 1 197 ? -7.968 11.842 -26.279 1.00 81.50 197 GLY A N 1
ATOM 1586 C CA . GLY A 1 197 ? -7.890 12.833 -25.196 1.00 81.50 197 GLY A CA 1
ATOM 1587 C C . GLY A 1 197 ? -8.417 12.348 -23.840 1.00 81.50 197 GLY A C 1
ATOM 1588 O O . GLY A 1 197 ? -8.572 13.159 -22.929 1.00 81.50 197 GLY A O 1
ATOM 1589 N N . ASP A 1 198 ? -8.686 11.049 -23.697 1.00 81.38 198 ASP A N 1
ATOM 1590 C CA . ASP A 1 198 ? -9.135 10.415 -22.461 1.00 81.38 198 ASP A CA 1
ATOM 1591 C C . ASP A 1 198 ? -8.273 9.187 -22.131 1.00 81.38 198 ASP A C 1
ATOM 1593 O O . ASP A 1 198 ? -8.422 8.094 -22.680 1.00 81.38 198 ASP A O 1
ATOM 1597 N N . LEU A 1 199 ? -7.327 9.383 -21.214 1.00 78.62 199 LEU A N 1
ATOM 1598 C CA . LEU A 1 199 ? -6.479 8.316 -20.686 1.00 78.62 199 LEU A CA 1
ATOM 1599 C C . LEU A 1 199 ? -7.135 7.609 -19.482 1.00 78.62 199 LEU A C 1
ATOM 1601 O O . LEU A 1 199 ? -6.706 6.521 -19.090 1.00 78.62 199 LEU A O 1
ATOM 1605 N N . LEU A 1 200 ? -8.169 8.214 -18.883 1.00 79.12 200 LEU A N 1
ATOM 1606 C CA . LEU A 1 200 ? -8.809 7.711 -17.667 1.00 79.12 200 LEU A CA 1
ATOM 1607 C C . LEU A 1 200 ? -9.616 6.453 -17.941 1.00 79.12 200 LEU A C 1
ATOM 1609 O O . LEU A 1 200 ? -9.568 5.533 -17.125 1.00 79.12 200 LEU A O 1
ATOM 1613 N N . ASP A 1 201 ? -10.265 6.369 -19.099 1.00 82.44 201 ASP A N 1
ATOM 1614 C CA . ASP A 1 201 ? -11.000 5.173 -19.518 1.00 82.44 201 ASP A CA 1
ATOM 1615 C C . ASP A 1 201 ? -10.110 3.923 -19.556 1.00 82.44 201 ASP A C 1
ATOM 1617 O O . ASP A 1 201 ? -10.558 2.820 -19.244 1.00 82.44 201 ASP A O 1
ATOM 1621 N N . HIS A 1 202 ? -8.823 4.083 -19.871 1.00 80.19 202 HIS A N 1
ATOM 1622 C CA . HIS A 1 202 ? -7.881 2.970 -19.928 1.00 80.19 202 HIS A CA 1
ATOM 1623 C C . HIS A 1 202 ? -7.350 2.552 -18.556 1.00 80.19 202 HIS A C 1
ATOM 1625 O O . HIS A 1 202 ? -7.123 1.360 -18.335 1.00 80.19 202 HIS A O 1
ATOM 1631 N N . TYR A 1 203 ? -7.164 3.502 -17.636 1.00 76.00 203 TYR A N 1
ATOM 1632 C CA . TYR A 1 203 ? -6.693 3.211 -16.278 1.00 76.00 203 TYR A CA 1
ATOM 1633 C C . TYR A 1 203 ? -7.813 2.844 -15.305 1.00 76.00 203 TYR A C 1
ATOM 1635 O O . TYR A 1 203 ? -7.549 2.195 -14.295 1.00 76.00 203 TYR A O 1
ATOM 1643 N N . GLY A 1 204 ? -9.057 3.232 -15.606 1.00 77.50 204 GLY A N 1
ATOM 1644 C CA . GLY A 1 204 ? -10.209 2.966 -14.743 1.00 77.50 204 GLY A CA 1
ATOM 1645 C C . GLY A 1 204 ? -10.593 1.493 -14.765 1.00 77.50 204 GLY A C 1
ATOM 1646 O O . GLY A 1 204 ? -11.305 0.992 -13.895 1.00 77.50 204 GLY A O 1
ATOM 1647 N N . LEU A 1 205 ? -10.072 0.767 -15.745 1.00 85.50 205 LEU A N 1
ATOM 1648 C CA . LEU A 1 205 ? -10.159 -0.671 -15.798 1.00 85.50 205 LEU A CA 1
ATOM 1649 C C . LEU A 1 205 ? -9.196 -1.292 -14.777 1.00 85.50 205 LEU A C 1
ATOM 1651 O O . LEU A 1 205 ? -8.102 -0.810 -14.495 1.00 85.50 205 LEU A O 1
ATOM 1655 N N . GLY A 1 206 ? -9.606 -2.413 -14.205 1.00 89.62 206 GLY A N 1
ATOM 1656 C CA . GLY A 1 206 ? -8.784 -3.148 -13.259 1.00 89.62 206 GLY A CA 1
ATOM 1657 C C . GLY A 1 206 ? -9.547 -4.299 -12.642 1.00 89.62 206 GLY A C 1
ATOM 1658 O O . GLY A 1 206 ? -10.697 -4.578 -12.985 1.00 89.62 206 GLY A O 1
ATOM 1659 N N . SER A 1 207 ? -8.886 -4.987 -11.723 1.00 93.75 207 SER A N 1
ATOM 1660 C CA . SER A 1 207 ? -9.484 -6.077 -10.966 1.00 93.75 207 SER A CA 1
ATOM 1661 C C . SER A 1 207 ? -9.476 -5.744 -9.483 1.00 93.75 207 SER A C 1
ATOM 1663 O O . SER A 1 207 ? -8.414 -5.514 -8.904 1.00 93.75 207 SER A O 1
ATOM 1665 N N . ALA A 1 208 ? -10.655 -5.782 -8.863 1.00 95.50 208 ALA A N 1
ATOM 1666 C CA . ALA A 1 208 ? -10.799 -5.796 -7.416 1.00 95.50 208 ALA A CA 1
ATOM 1667 C C . ALA A 1 208 ? -10.943 -7.248 -6.949 1.00 95.50 208 ALA A C 1
ATOM 1669 O O . ALA A 1 208 ? -11.971 -7.881 -7.186 1.00 95.50 208 ALA A O 1
ATOM 1670 N N . THR A 1 209 ? -9.923 -7.775 -6.278 1.00 96.44 209 THR A N 1
ATOM 1671 C CA . THR A 1 209 ? -9.965 -9.124 -5.703 1.00 96.44 209 THR A CA 1
ATOM 1672 C C . THR A 1 209 ? -10.206 -9.023 -4.207 1.00 96.44 209 THR A C 1
ATOM 1674 O O . THR A 1 209 ? -9.482 -8.317 -3.510 1.00 96.44 209 THR A O 1
ATOM 1677 N N . GLU A 1 210 ? -11.221 -9.712 -3.695 1.00 97.06 210 GLU A N 1
ATOM 1678 C CA . GLU A 1 210 ? -11.422 -9.821 -2.250 1.00 97.06 210 GLU A CA 1
ATOM 1679 C C . GLU A 1 210 ? -10.289 -10.639 -1.626 1.00 97.06 210 GLU A C 1
ATOM 1681 O O . GLU A 1 210 ? -9.997 -11.749 -2.067 1.00 97.06 210 GLU A O 1
ATOM 1686 N N . ILE A 1 211 ? -9.650 -10.081 -0.598 1.00 96.94 211 ILE A N 1
ATOM 1687 C CA . ILE A 1 211 ? -8.567 -10.735 0.133 1.00 96.94 211 ILE A CA 1
ATOM 1688 C C . ILE A 1 211 ? -9.072 -11.090 1.518 1.00 96.94 211 ILE A C 1
ATOM 1690 O O . ILE A 1 211 ? -9.713 -10.283 2.195 1.00 96.94 211 ILE A O 1
ATOM 1694 N N . ARG A 1 212 ? -8.701 -12.280 1.980 1.00 96.69 212 ARG A N 1
ATOM 1695 C CA . ARG A 1 212 ? -8.915 -12.689 3.359 1.00 96.69 212 ARG A CA 1
ATOM 1696 C C . ARG A 1 212 ? -7.586 -12.725 4.114 1.00 96.69 212 ARG A C 1
ATOM 1698 O O . ARG A 1 212 ? -6.822 -13.667 3.918 1.00 96.69 212 ARG A O 1
ATOM 1705 N N . PRO A 1 213 ? -7.311 -11.751 4.999 1.00 96.94 213 PRO A N 1
ATOM 1706 C CA . PRO A 1 213 ? -6.152 -11.814 5.880 1.00 96.94 213 PRO A CA 1
ATOM 1707 C C . PRO A 1 213 ? -6.146 -13.091 6.721 1.00 96.94 213 PRO A C 1
ATOM 1709 O O . PRO A 1 213 ? -7.195 -13.473 7.252 1.00 96.94 213 PRO A O 1
ATOM 1712 N N . LYS A 1 214 ? -4.979 -13.725 6.916 1.00 97.00 214 LYS A N 1
ATOM 1713 C CA . LYS A 1 214 ? -4.888 -14.953 7.738 1.00 97.00 214 LYS A CA 1
ATOM 1714 C C . LYS A 1 214 ? -5.310 -14.726 9.185 1.00 97.00 214 LYS A C 1
ATOM 1716 O O . LYS A 1 214 ? -5.830 -15.623 9.838 1.00 97.00 214 LYS A O 1
ATOM 1721 N N . ILE A 1 215 ? -5.182 -13.493 9.677 1.00 95.75 215 ILE A N 1
ATOM 1722 C CA . ILE A 1 215 ? -5.687 -13.082 10.998 1.00 95.75 215 ILE A CA 1
ATOM 1723 C C . ILE A 1 215 ? -7.210 -13.294 11.158 1.00 95.75 215 ILE A C 1
ATOM 1725 O O . ILE A 1 215 ? -7.718 -13.339 12.281 1.00 95.75 215 ILE A O 1
ATOM 1729 N N . CYS A 1 216 ? -7.920 -13.461 10.039 1.00 96.56 216 CYS A N 1
ATOM 1730 C CA . CYS A 1 216 ? -9.359 -13.670 9.933 1.00 96.56 216 CYS A CA 1
ATOM 1731 C C . CYS A 1 216 ? -9.729 -15.004 9.256 1.00 96.56 216 CYS A C 1
ATOM 1733 O O . CYS A 1 216 ? -10.866 -15.184 8.796 1.00 96.56 216 CYS A O 1
ATOM 1735 N N . GLU A 1 217 ? -8.779 -15.936 9.168 1.00 95.25 217 GLU A N 1
ATOM 1736 C CA . GLU A 1 217 ? -8.998 -17.284 8.649 1.00 95.25 217 GLU A CA 1
ATOM 1737 C C . GLU A 1 217 ? -9.998 -18.057 9.528 1.00 95.25 217 GLU A C 1
ATOM 1739 O O . GLU A 1 217 ? -10.023 -17.915 10.751 1.00 95.25 217 GLU A O 1
ATOM 1744 N N . GLY A 1 218 ? -10.887 -18.828 8.895 1.00 94.75 218 GLY A N 1
ATOM 1745 C CA . GLY A 1 218 ? -11.904 -19.637 9.581 1.00 94.75 218 GLY A CA 1
ATOM 1746 C C . GLY A 1 218 ? -13.082 -18.870 10.202 1.00 94.75 218 GLY A C 1
ATOM 1747 O O . GLY A 1 218 ? -13.977 -19.496 10.765 1.00 94.75 218 GLY A O 1
ATOM 1748 N N . LYS A 1 219 ? -13.123 -17.536 10.106 1.00 95.38 219 LYS A N 1
ATOM 1749 C CA . LYS A 1 219 ? -14.226 -16.718 10.646 1.00 95.38 219 LYS A CA 1
ATOM 1750 C C . LYS A 1 219 ? -15.338 -16.503 9.617 1.00 95.38 219 LYS A C 1
ATOM 1752 O O . LYS A 1 219 ? -15.147 -16.734 8.429 1.00 95.38 219 LYS A O 1
ATOM 1757 N N . ALA A 1 220 ? -16.509 -16.031 10.032 1.00 93.50 220 ALA A N 1
ATOM 1758 C CA . ALA A 1 220 ? -17.536 -15.590 9.080 1.00 93.50 220 ALA A CA 1
ATOM 1759 C C . ALA A 1 220 ? -17.244 -14.165 8.579 1.00 93.50 220 ALA A C 1
ATOM 1761 O O . ALA A 1 220 ? -17.163 -13.934 7.376 1.00 93.50 220 ALA A O 1
ATOM 1762 N N . LYS A 1 221 ? -16.997 -13.240 9.514 1.00 95.38 221 LYS A N 1
ATOM 1763 C CA . LYS A 1 221 ? -16.591 -11.848 9.276 1.00 95.38 221 LYS A CA 1
ATOM 1764 C C . LYS A 1 221 ? -15.203 -11.612 9.884 1.00 95.38 221 LYS A C 1
ATOM 1766 O O . LYS A 1 221 ? -14.840 -12.272 10.857 1.00 95.38 221 LYS A O 1
ATOM 1771 N N . CYS A 1 222 ? -14.425 -10.705 9.303 1.00 97.06 222 CYS A N 1
ATOM 1772 C CA . CYS A 1 222 ? -13.155 -10.252 9.870 1.00 97.06 222 CYS A CA 1
ATOM 1773 C C . CYS A 1 222 ? -13.447 -9.029 10.736 1.00 97.06 222 CYS A C 1
ATOM 1775 O O . CYS A 1 222 ? -13.888 -8.015 10.203 1.00 97.06 222 CYS A O 1
ATOM 1777 N N . MET A 1 223 ? -13.289 -9.116 12.054 1.00 97.25 223 MET A N 1
ATOM 1778 C CA . MET A 1 223 ? -13.648 -8.000 12.933 1.00 97.25 223 MET A CA 1
ATOM 1779 C C . MET A 1 223 ? -12.470 -7.037 13.102 1.00 97.25 223 MET A C 1
ATOM 1781 O O . MET A 1 223 ? -11.310 -7.454 13.076 1.00 97.25 223 MET A O 1
ATOM 1785 N N . TRP A 1 224 ? -12.724 -5.746 13.333 1.00 95.81 224 TRP A N 1
ATOM 1786 C CA . TRP A 1 224 ? -11.631 -4.804 13.611 1.00 95.81 224 TRP A CA 1
ATOM 1787 C C . TRP A 1 224 ? -10.902 -5.109 14.932 1.00 95.81 224 TRP A C 1
ATOM 1789 O O . TRP A 1 224 ? -9.728 -4.751 15.073 1.00 95.81 224 TRP A O 1
ATOM 1799 N N . SER A 1 225 ? -11.521 -5.821 15.888 1.00 95.88 225 SER A N 1
ATOM 1800 C CA . SER A 1 225 ? -10.782 -6.359 17.042 1.00 95.88 225 SER A CA 1
ATOM 1801 C C . SER A 1 225 ? -9.756 -7.423 16.656 1.00 95.88 225 SER A C 1
ATOM 1803 O O . SER A 1 225 ? -8.721 -7.505 17.317 1.00 95.88 225 SER A O 1
ATOM 1805 N N . ASP A 1 226 ? -9.982 -8.196 15.593 1.00 96.56 226 ASP A N 1
ATOM 1806 C CA . ASP A 1 226 ? -9.022 -9.191 15.109 1.00 96.56 226 ASP A CA 1
ATOM 1807 C C . ASP A 1 226 ? -7.779 -8.507 14.545 1.00 96.56 226 ASP A C 1
ATOM 1809 O O . ASP A 1 226 ? -6.653 -8.883 14.879 1.00 96.56 226 ASP A O 1
ATOM 1813 N N . TYR A 1 227 ? -7.990 -7.446 13.759 1.00 96.75 227 TYR A N 1
ATOM 1814 C CA . TYR A 1 227 ? -6.922 -6.575 13.274 1.00 96.75 227 TYR A CA 1
ATOM 1815 C C . TYR A 1 227 ? -6.153 -5.945 14.440 1.00 96.75 227 TYR A C 1
ATOM 1817 O O . TYR A 1 227 ? -4.927 -6.016 14.492 1.00 96.75 227 TYR A O 1
ATOM 1825 N N . ARG A 1 228 ? -6.860 -5.393 15.437 1.00 96.44 228 ARG A N 1
ATOM 1826 C CA . ARG A 1 228 ? -6.237 -4.812 16.637 1.00 96.44 228 ARG A CA 1
ATOM 1827 C C . ARG A 1 228 ? -5.385 -5.831 17.393 1.00 96.44 228 ARG A C 1
ATOM 1829 O O . ARG A 1 228 ? -4.266 -5.518 17.785 1.00 96.44 228 ARG A O 1
ATOM 1836 N N . GLN A 1 229 ? -5.895 -7.043 17.595 1.00 96.88 229 GLN A N 1
ATOM 1837 C CA . GLN A 1 229 ? -5.161 -8.118 18.265 1.00 96.88 229 GLN A CA 1
ATOM 1838 C C . GLN A 1 229 ? -3.953 -8.585 17.447 1.00 96.88 229 GLN A C 1
ATOM 1840 O O . GLN A 1 229 ? -2.925 -8.950 18.021 1.00 96.88 229 GLN A O 1
ATOM 1845 N N . ALA A 1 230 ? -4.058 -8.606 16.117 1.00 96.69 230 ALA A N 1
ATOM 1846 C CA . ALA A 1 230 ? -2.930 -8.887 15.237 1.00 96.69 230 ALA A CA 1
ATOM 1847 C C . ALA A 1 230 ? -1.842 -7.819 15.379 1.00 96.69 230 ALA A C 1
ATOM 1849 O O . ALA A 1 230 ? -0.703 -8.178 15.666 1.00 96.69 230 ALA A O 1
ATOM 1850 N N . LEU A 1 231 ? -2.210 -6.536 15.313 1.00 96.75 231 LEU A N 1
ATOM 1851 C CA . LEU A 1 231 ? -1.283 -5.426 15.515 1.00 96.75 231 LEU A CA 1
ATOM 1852 C C . LEU A 1 231 ? -0.626 -5.492 16.899 1.00 96.75 231 LEU A C 1
ATOM 1854 O O . LEU A 1 231 ? 0.589 -5.484 16.998 1.00 96.75 231 LEU A O 1
ATOM 1858 N N . GLN A 1 232 ? -1.390 -5.693 17.974 1.00 96.88 232 GLN A N 1
ATOM 1859 C CA . GLN A 1 232 ? -0.830 -5.834 19.326 1.00 96.88 232 GLN A CA 1
ATOM 1860 C C . GLN A 1 232 ? 0.121 -7.032 19.471 1.00 96.88 232 GLN A C 1
ATOM 1862 O O . GLN A 1 232 ? 1.080 -6.980 20.243 1.00 96.88 232 GLN A O 1
ATOM 1867 N N . ARG A 1 233 ? -0.146 -8.153 18.788 1.00 97.25 233 ARG A N 1
ATOM 1868 C CA . ARG A 1 233 ? 0.784 -9.294 18.746 1.00 97.25 233 ARG A CA 1
ATOM 1869 C C . ARG A 1 233 ? 2.048 -8.943 17.970 1.00 97.25 233 ARG A C 1
ATOM 1871 O O . ARG A 1 233 ? 3.128 -9.298 18.428 1.00 97.25 233 ARG A O 1
ATOM 1878 N N . TRP A 1 234 ? 1.902 -8.244 16.849 1.00 97.25 234 TRP A N 1
ATOM 1879 C CA . TRP A 1 234 ? 3.009 -7.763 16.037 1.00 97.25 234 TRP A CA 1
ATOM 1880 C C . TRP A 1 234 ? 3.904 -6.811 16.837 1.00 97.25 234 TRP A C 1
ATOM 1882 O O . TRP A 1 234 ? 5.065 -7.128 17.068 1.00 97.25 234 TRP A O 1
ATOM 1892 N N . THR A 1 235 ? 3.337 -5.738 17.390 1.00 96.25 235 THR A N 1
ATOM 1893 C CA . THR A 1 235 ? 4.042 -4.742 18.207 1.00 96.25 235 THR A CA 1
ATOM 1894 C C . THR A 1 235 ? 4.736 -5.365 19.417 1.00 96.25 235 THR A C 1
ATOM 1896 O O . THR A 1 235 ? 5.876 -5.032 19.704 1.00 96.25 235 THR A O 1
ATOM 1899 N N . ARG A 1 236 ? 4.113 -6.326 20.119 1.00 97.00 236 ARG A N 1
ATOM 1900 C CA . ARG A 1 236 ? 4.786 -7.029 21.232 1.00 97.00 236 ARG A CA 1
ATOM 1901 C C . ARG A 1 236 ? 6.016 -7.822 20.796 1.00 97.00 236 ARG A C 1
ATOM 1903 O O . ARG A 1 236 ? 6.892 -8.065 21.618 1.00 97.00 236 ARG A O 1
ATOM 1910 N N . ARG A 1 237 ? 6.038 -8.285 19.547 1.00 96.44 237 ARG A N 1
ATOM 1911 C CA . ARG A 1 237 ? 7.132 -9.077 18.987 1.00 96.44 237 ARG A CA 1
ATOM 1912 C C . ARG A 1 237 ? 8.255 -8.192 18.452 1.00 96.44 237 ARG A C 1
ATOM 1914 O O . ARG A 1 237 ? 9.408 -8.545 18.639 1.00 96.44 237 ARG A O 1
ATOM 1921 N N . THR A 1 238 ? 7.919 -7.079 17.805 1.00 95.81 238 THR A N 1
ATOM 1922 C CA . THR A 1 238 ? 8.882 -6.238 17.072 1.00 95.81 238 THR A CA 1
ATOM 1923 C C . THR A 1 238 ? 9.243 -4.932 17.771 1.00 95.81 238 THR A C 1
ATOM 1925 O O . THR A 1 238 ? 10.161 -4.251 17.334 1.00 95.81 238 THR A O 1
ATOM 1928 N N . GLY A 1 239 ? 8.488 -4.544 18.798 1.00 94.88 239 GLY A N 1
ATOM 1929 C CA . GLY A 1 239 ? 8.438 -3.167 19.291 1.00 94.88 239 GLY A CA 1
ATOM 1930 C C . GLY A 1 239 ? 7.526 -2.274 18.443 1.00 94.88 239 GLY A C 1
ATOM 1931 O O . GLY A 1 239 ? 6.943 -2.721 17.445 1.00 94.88 239 GLY A O 1
ATOM 1932 N N . THR A 1 240 ? 7.374 -1.017 18.859 1.00 91.62 240 THR A N 1
ATOM 1933 C CA . THR A 1 240 ? 6.723 0.042 18.0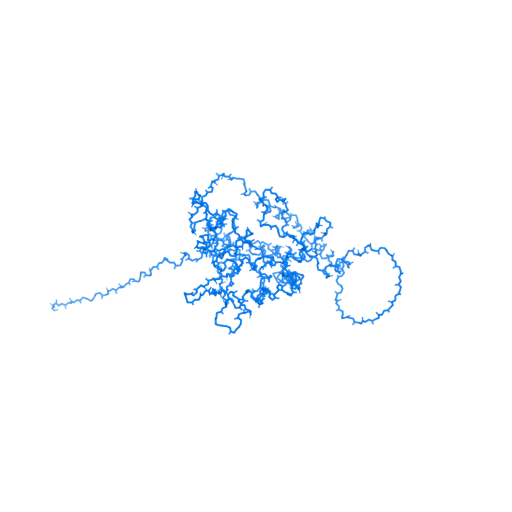69 1.00 91.62 240 THR A CA 1
ATOM 1934 C C . THR A 1 240 ? 7.700 0.669 17.074 1.00 91.62 240 THR A C 1
ATOM 1936 O O . THR A 1 240 ? 8.918 0.544 17.208 1.00 91.62 240 THR A O 1
ATOM 1939 N N . TRP A 1 241 ? 7.172 1.394 16.085 1.00 88.62 241 TRP A N 1
ATOM 1940 C CA . TRP A 1 241 ? 7.998 2.190 15.177 1.00 88.62 241 TRP A CA 1
ATOM 1941 C C . TRP A 1 241 ? 8.893 3.182 15.942 1.00 88.62 241 TRP A C 1
ATOM 1943 O O . TRP A 1 241 ? 10.090 3.271 15.683 1.00 88.62 241 TRP A O 1
ATOM 1953 N N . GLU A 1 242 ? 8.347 3.872 16.947 1.00 86.69 242 GLU A N 1
ATOM 1954 C CA . GLU A 1 242 ? 9.085 4.832 17.775 1.00 86.69 242 GLU A CA 1
ATOM 1955 C C . GLU A 1 242 ? 10.242 4.174 18.543 1.00 86.69 242 GLU A C 1
ATOM 1957 O O . GLU A 1 242 ? 11.330 4.749 18.636 1.00 86.69 242 GLU A O 1
ATOM 1962 N N . GLU A 1 243 ? 10.023 2.966 19.072 1.00 88.19 243 GLU A N 1
ATOM 1963 C CA . GLU A 1 243 ? 11.041 2.195 19.792 1.00 88.19 243 GLU A CA 1
ATOM 1964 C C . GLU A 1 243 ? 12.199 1.801 18.868 1.00 88.19 243 GLU A C 1
ATOM 1966 O O . GLU A 1 243 ? 13.360 1.982 19.241 1.00 88.19 243 GLU A O 1
ATOM 1971 N N . ILE A 1 244 ? 11.886 1.330 17.655 1.00 85.44 244 ILE A N 1
ATOM 1972 C CA . ILE A 1 244 ? 12.871 0.940 16.632 1.00 85.44 244 ILE A CA 1
ATOM 1973 C C . ILE A 1 244 ? 13.663 2.156 16.141 1.00 85.44 244 ILE A C 1
ATOM 1975 O O . ILE A 1 244 ? 14.876 2.079 15.945 1.00 85.44 244 ILE A O 1
ATOM 1979 N N . CYS A 1 245 ? 12.987 3.288 15.955 1.00 79.50 245 CYS A N 1
ATOM 1980 C CA . CYS A 1 245 ? 13.600 4.509 15.449 1.00 79.50 245 CYS A CA 1
ATOM 1981 C C . CYS A 1 245 ? 14.352 5.322 16.498 1.00 79.50 245 CYS A C 1
ATOM 1983 O O . CYS A 1 245 ? 15.024 6.287 16.138 1.00 79.50 245 CYS A O 1
ATOM 1985 N N . HIS A 1 246 ? 14.209 4.988 17.783 1.00 81.00 246 HIS A N 1
ATOM 1986 C CA . HIS A 1 246 ? 14.612 5.860 18.889 1.00 81.00 246 HIS A CA 1
ATOM 1987 C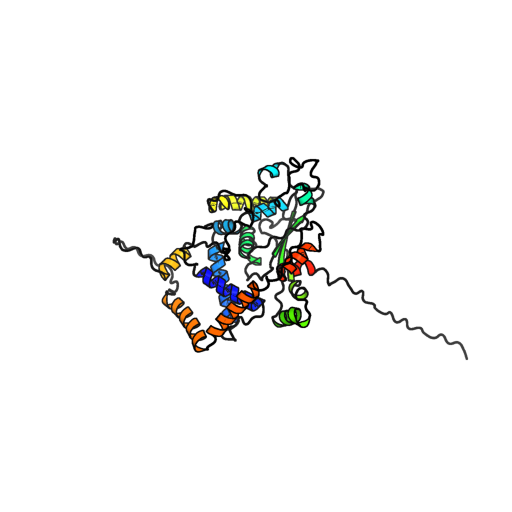 C . HIS A 1 246 ? 14.061 7.295 18.743 1.00 81.00 246 HIS A C 1
ATOM 1989 O O . HIS A 1 246 ? 14.663 8.262 19.214 1.00 81.00 246 HIS A O 1
ATOM 1995 N N . ALA A 1 247 ? 12.905 7.435 18.088 1.00 67.12 247 ALA A N 1
ATOM 1996 C CA . ALA A 1 247 ? 12.288 8.715 17.778 1.00 67.12 247 ALA A CA 1
ATOM 1997 C C . ALA A 1 247 ? 11.253 9.070 18.849 1.00 67.12 247 ALA A C 1
ATOM 1999 O O . ALA A 1 247 ? 10.437 8.243 19.256 1.00 67.12 247 ALA A O 1
ATOM 2000 N N . LYS A 1 248 ? 11.245 10.329 19.301 1.00 61.50 248 LYS A N 1
ATOM 2001 C CA . LYS A 1 248 ? 10.108 10.857 20.064 1.00 61.50 248 LYS A CA 1
ATOM 2002 C C . LYS A 1 248 ? 9.035 11.259 19.063 1.00 61.50 248 LYS A C 1
ATOM 2004 O O . LYS A 1 248 ? 9.303 12.100 18.215 1.00 61.50 248 LYS A O 1
ATOM 2009 N N . ALA A 1 249 ? 7.841 10.676 19.170 1.00 54.69 249 ALA A N 1
ATOM 2010 C CA . ALA A 1 249 ? 6.723 11.013 18.297 1.00 54.69 249 ALA A CA 1
ATOM 2011 C C . ALA A 1 249 ? 6.423 12.522 18.355 1.00 54.69 249 ALA A C 1
ATOM 2013 O O . ALA A 1 249 ? 5.894 13.020 19.350 1.00 54.69 249 ALA A O 1
ATOM 2014 N N . THR A 1 250 ? 6.747 13.246 17.288 1.00 54.12 250 THR A N 1
ATOM 2015 C CA . THR A 1 250 ? 6.172 14.563 17.017 1.00 54.12 250 THR A CA 1
ATOM 2016 C C . THR A 1 250 ? 4.850 14.374 16.272 1.00 54.12 250 THR A C 1
ATOM 2018 O O . THR A 1 250 ? 4.712 13.397 15.533 1.00 54.12 250 THR A O 1
ATOM 2021 N N . PRO A 1 251 ? 3.853 15.258 16.465 1.00 53.12 251 PRO A N 1
ATOM 2022 C CA . PRO A 1 251 ? 2.668 15.321 15.615 1.00 53.12 251 PRO A CA 1
ATOM 2023 C C . PRO A 1 251 ? 3.010 15.289 14.119 1.00 53.12 251 PRO A C 1
ATOM 2025 O O . PRO A 1 251 ? 4.091 15.743 13.751 1.00 53.12 251 PRO A O 1
ATOM 2028 N N . PHE A 1 252 ? 2.134 14.719 13.281 1.00 44.66 252 PHE A N 1
ATOM 2029 C CA . PHE A 1 252 ? 2.346 14.581 11.839 1.00 44.66 252 PHE A CA 1
ATOM 2030 C C . PHE A 1 252 ? 2.562 15.988 11.269 1.00 44.66 252 PHE A C 1
ATOM 2032 O O . PHE A 1 252 ? 1.619 16.772 11.209 1.00 44.66 252 PHE A O 1
ATOM 2039 N N . GLY A 1 253 ? 3.817 16.269 10.908 1.00 42.72 253 GLY A N 1
ATOM 2040 C CA . GLY A 1 253 ? 4.279 17.469 10.213 1.00 42.72 253 GLY A CA 1
ATOM 2041 C C . GLY A 1 253 ? 4.416 18.746 11.063 1.00 42.72 253 GLY A C 1
ATOM 2042 O O . GLY A 1 253 ? 3.434 19.206 11.648 1.00 42.72 253 GLY A O 1
ATOM 2043 N N . PRO A 1 254 ? 5.587 19.416 11.077 1.00 39.44 254 PRO A N 1
ATOM 2044 C CA . PRO A 1 254 ? 5.600 20.880 11.028 1.00 39.44 254 PRO A CA 1
ATOM 2045 C C . PRO A 1 254 ? 4.981 21.367 9.691 1.00 39.44 254 PRO A C 1
ATOM 2047 O O . PRO A 1 254 ? 4.839 20.562 8.770 1.00 39.44 254 PRO A O 1
ATOM 2050 N N . PRO A 1 255 ? 4.581 22.649 9.558 1.00 43.81 255 PRO A N 1
ATOM 2051 C CA . PRO A 1 255 ? 4.127 23.203 8.278 1.00 43.81 255 PRO A CA 1
ATOM 2052 C C . PRO A 1 255 ? 5.148 22.922 7.159 1.00 43.81 255 PRO A C 1
ATOM 2054 O O . PRO A 1 255 ? 6.357 23.020 7.401 1.00 43.81 255 PRO A O 1
ATOM 2057 N N . GLU A 1 256 ? 4.647 22.572 5.964 1.00 46.50 256 GLU A N 1
ATOM 2058 C CA . GLU A 1 256 ? 5.413 22.163 4.764 1.00 46.50 256 GLU A CA 1
ATOM 2059 C C . GLU A 1 256 ? 6.616 23.076 4.461 1.00 46.50 256 GLU A C 1
ATOM 2061 O O . GLU A 1 256 ? 7.639 22.606 3.978 1.00 46.50 256 GLU A O 1
ATOM 2066 N N . ASP A 1 257 ? 6.559 24.347 4.863 1.00 43.59 257 ASP A N 1
ATOM 2067 C CA . ASP A 1 257 ? 7.597 25.365 4.659 1.00 43.59 257 ASP A CA 1
ATOM 2068 C C . ASP A 1 257 ? 8.953 25.093 5.355 1.00 43.59 257 ASP A C 1
ATOM 2070 O O . ASP A 1 257 ? 9.887 25.885 5.214 1.00 43.59 257 ASP A O 1
ATOM 2074 N N . THR A 1 258 ? 9.085 24.015 6.139 1.00 42.22 258 THR A N 1
ATOM 2075 C CA . THR A 1 258 ? 10.344 23.639 6.824 1.00 42.22 258 THR A CA 1
ATOM 2076 C C . THR A 1 258 ? 10.972 22.338 6.339 1.00 42.22 258 THR A C 1
ATOM 2078 O O . THR A 1 258 ? 12.050 21.978 6.818 1.00 42.22 258 THR A O 1
ATOM 2081 N N . LEU A 1 259 ? 10.337 21.648 5.391 1.00 44.31 259 LEU A N 1
ATOM 2082 C CA . LEU A 1 259 ? 10.946 20.494 4.749 1.00 44.31 259 LEU A CA 1
ATOM 2083 C C . LEU A 1 259 ? 12.000 21.017 3.769 1.00 44.31 259 LEU A C 1
ATOM 2085 O O . LEU A 1 259 ? 11.710 21.779 2.849 1.00 44.31 259 LEU A O 1
ATOM 2089 N N . VAL A 1 260 ? 13.260 20.684 4.041 1.00 42.88 260 VAL A N 1
ATOM 2090 C CA . VAL A 1 260 ? 14.337 20.832 3.061 1.00 42.88 260 VAL A CA 1
ATOM 2091 C C . VAL A 1 260 ? 13.901 20.036 1.830 1.00 42.88 260 VAL A C 1
ATOM 2093 O O . VAL A 1 260 ? 13.409 18.932 1.998 1.00 42.88 260 VAL A O 1
ATOM 2096 N N . ASN A 1 261 ? 14.043 20.587 0.620 1.00 42.94 261 ASN A N 1
ATOM 2097 C CA . ASN A 1 261 ? 13.907 19.814 -0.620 1.00 42.94 261 ASN A CA 1
ATOM 2098 C C . ASN A 1 261 ? 15.018 18.749 -0.662 1.00 42.94 261 ASN A C 1
ATOM 2100 O O . ASN A 1 261 ? 16.055 18.954 -1.298 1.00 42.94 261 ASN A O 1
ATOM 2104 N N . ASP A 1 262 ? 14.858 17.646 0.052 1.00 43.78 262 ASP A N 1
ATOM 2105 C CA . ASP A 1 262 ? 15.433 16.379 -0.344 1.00 43.78 262 ASP A CA 1
ATOM 2106 C C . ASP A 1 262 ? 14.424 15.717 -1.283 1.00 43.78 262 ASP A C 1
ATOM 2108 O O . ASP A 1 262 ? 13.501 15.033 -0.867 1.00 43.78 262 ASP A O 1
ATOM 2112 N N . ASP A 1 263 ? 14.606 15.935 -2.589 1.00 46.09 263 ASP A N 1
ATOM 2113 C CA . ASP A 1 263 ? 13.851 15.286 -3.680 1.00 46.09 263 ASP A CA 1
ATOM 2114 C C . ASP A 1 263 ? 13.993 13.734 -3.697 1.00 46.09 263 ASP A C 1
ATOM 2116 O O . ASP A 1 263 ? 13.649 13.077 -4.679 1.00 46.09 263 ASP A O 1
ATOM 2120 N N . ASP A 1 264 ? 14.495 13.141 -2.613 1.00 51.78 264 ASP A N 1
ATOM 2121 C CA . ASP A 1 264 ? 14.804 11.733 -2.426 1.00 51.78 264 ASP A CA 1
ATOM 2122 C C . ASP A 1 264 ? 14.198 11.287 -1.077 1.00 51.78 264 ASP A C 1
ATOM 2124 O O . ASP A 1 264 ? 14.888 11.231 -0.062 1.00 51.78 264 ASP A O 1
ATOM 2128 N N . ASP A 1 265 ? 12.923 10.907 -1.053 1.00 51.62 265 ASP A N 1
ATOM 2129 C CA . ASP A 1 265 ? 12.213 10.305 0.092 1.00 51.62 265 ASP A CA 1
ATOM 2130 C C . ASP A 1 265 ? 12.690 8.872 0.454 1.00 51.62 265 ASP A C 1
ATOM 2132 O O . ASP A 1 265 ? 12.035 8.125 1.188 1.00 51.62 265 ASP A O 1
ATOM 2136 N N . ASP A 1 266 ? 13.874 8.484 -0.027 1.00 53.12 266 ASP A N 1
ATOM 2137 C CA . ASP A 1 266 ? 14.504 7.183 0.176 1.00 53.12 266 ASP A CA 1
ATOM 2138 C C . ASP A 1 266 ? 15.373 7.173 1.455 1.00 53.12 266 ASP A C 1
ATOM 2140 O O . ASP A 1 266 ? 16.609 7.207 1.402 1.00 53.12 266 ASP A O 1
ATOM 2144 N N . ASP A 1 267 ? 14.744 7.067 2.627 1.00 53.38 267 ASP A N 1
ATOM 2145 C CA . ASP A 1 2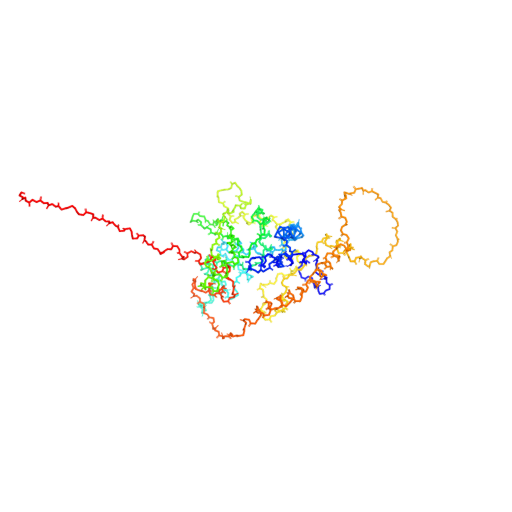67 ? 15.453 6.810 3.888 1.00 53.38 267 ASP A CA 1
ATOM 2146 C C . ASP A 1 267 ? 16.105 5.407 3.874 1.00 53.38 267 ASP A C 1
ATOM 2148 O O . ASP A 1 267 ? 15.447 4.370 4.002 1.00 53.38 267 ASP A O 1
ATOM 2152 N N . VAL A 1 268 ? 17.433 5.345 3.717 1.00 50.75 268 VAL A N 1
ATOM 2153 C CA . VAL A 1 268 ? 18.156 4.071 3.539 1.00 50.75 268 VAL A CA 1
ATOM 2154 C C . VAL A 1 268 ? 18.302 3.296 4.853 1.00 50.75 268 VAL A C 1
ATOM 2156 O O . VAL A 1 268 ? 18.845 3.771 5.856 1.00 50.75 268 VAL A O 1
ATOM 2159 N N . PHE A 1 269 ? 17.938 2.016 4.795 1.00 44.44 269 PHE A N 1
ATOM 2160 C CA . PHE A 1 269 ? 18.345 0.989 5.747 1.00 44.44 269 PHE A CA 1
ATOM 2161 C C . PHE A 1 269 ? 19.446 0.110 5.121 1.00 44.44 269 PHE A C 1
ATOM 2163 O O . PHE A 1 269 ? 19.278 -0.335 3.995 1.00 44.44 269 PHE A O 1
ATOM 2170 N N . MET A 1 270 ? 20.548 -0.172 5.833 1.00 46.72 270 MET A N 1
ATOM 2171 C CA . MET A 1 270 ? 21.555 -1.163 5.402 1.00 46.72 270 MET A CA 1
ATOM 2172 C C . MET A 1 270 ? 21.386 -2.467 6.183 1.00 46.72 270 MET A C 1
ATOM 2174 O O . MET A 1 270 ? 21.433 -2.471 7.419 1.00 46.72 270 MET A O 1
ATOM 2178 N N . SER A 1 271 ? 21.210 -3.594 5.493 1.00 43.62 271 SER A N 1
ATOM 2179 C CA . SER A 1 271 ? 21.165 -4.903 6.147 1.00 43.62 271 SER A CA 1
ATOM 2180 C C . SER A 1 271 ? 22.564 -5.391 6.572 1.00 43.62 271 SER A C 1
ATOM 2182 O O . SER A 1 271 ? 23.584 -4.921 6.063 1.00 43.62 271 SER A O 1
ATOM 2184 N N . PRO A 1 272 ? 22.669 -6.372 7.492 1.00 41.16 272 PRO A N 1
ATOM 2185 C CA . PRO A 1 272 ? 23.935 -7.063 7.753 1.00 41.16 272 PRO A CA 1
ATOM 2186 C C . PRO A 1 272 ? 24.542 -7.709 6.494 1.00 41.16 272 PRO A C 1
ATOM 2188 O O . PRO A 1 272 ? 25.765 -7.808 6.392 1.00 41.16 272 PRO A O 1
ATOM 2191 N N . HIS A 1 273 ? 23.705 -8.109 5.527 1.00 40.75 273 HIS A N 1
ATOM 2192 C CA . HIS A 1 273 ? 24.157 -8.589 4.222 1.00 40.75 273 HIS A CA 1
ATOM 2193 C C . HIS A 1 273 ? 24.751 -7.462 3.377 1.00 40.75 273 HIS A C 1
ATOM 2195 O O . HIS A 1 273 ? 25.772 -7.697 2.741 1.00 40.75 273 HIS A O 1
ATOM 2201 N N . ASP A 1 274 ? 24.220 -6.238 3.446 1.00 45.78 274 ASP A N 1
ATOM 2202 C CA . ASP A 1 274 ? 24.830 -5.067 2.803 1.00 45.78 274 ASP A CA 1
ATOM 2203 C C . ASP A 1 274 ? 26.110 -4.643 3.492 1.00 45.78 274 ASP A C 1
ATOM 2205 O O . ASP A 1 274 ? 27.031 -4.212 2.819 1.00 45.78 274 ASP A O 1
ATOM 2209 N N . HIS A 1 275 ? 26.234 -4.811 4.809 1.00 49.81 275 HIS A N 1
ATOM 2210 C CA . HIS A 1 275 ? 27.524 -4.633 5.475 1.00 49.81 275 HIS A CA 1
ATOM 2211 C C . HIS A 1 275 ? 28.559 -5.646 4.979 1.00 49.81 275 HIS A C 1
ATOM 2213 O O . HIS A 1 275 ? 29.697 -5.263 4.708 1.00 49.81 275 HIS A O 1
ATOM 2219 N N . ALA A 1 276 ? 28.171 -6.915 4.820 1.00 42.81 276 ALA A N 1
ATOM 2220 C CA . ALA A 1 276 ? 29.032 -7.946 4.253 1.00 42.81 276 ALA A CA 1
ATOM 2221 C C . ALA A 1 276 ? 29.394 -7.628 2.792 1.00 42.81 276 ALA A C 1
ATOM 2223 O O . ALA A 1 276 ? 30.575 -7.479 2.495 1.00 42.81 276 ALA A O 1
ATOM 2224 N N . LEU A 1 277 ? 28.411 -7.418 1.912 1.00 43.00 277 LEU A N 1
ATOM 2225 C CA . LEU A 1 277 ? 28.603 -7.031 0.510 1.00 43.00 277 LEU A CA 1
ATOM 2226 C C . LEU A 1 277 ? 29.415 -5.744 0.377 1.00 43.00 277 LEU A C 1
ATOM 2228 O O . LEU A 1 277 ? 30.367 -5.717 -0.383 1.00 43.00 277 LEU A O 1
ATOM 2232 N N . HIS A 1 278 ? 29.130 -4.703 1.152 1.00 46.12 278 HIS A N 1
ATOM 2233 C CA . HIS A 1 278 ? 29.892 -3.456 1.134 1.00 46.12 278 HIS A CA 1
ATOM 2234 C C . HIS A 1 278 ? 31.331 -3.669 1.628 1.00 46.12 278 HIS A C 1
ATOM 2236 O O . HIS A 1 278 ? 32.261 -3.105 1.060 1.00 46.12 278 HIS A O 1
ATOM 2242 N N . SER A 1 279 ? 31.558 -4.493 2.658 1.00 45.22 279 SER A N 1
ATOM 2243 C CA . SER A 1 279 ? 32.918 -4.827 3.115 1.00 45.22 279 SER A CA 1
ATOM 2244 C C . SER A 1 279 ? 33.701 -5.673 2.108 1.00 45.22 279 SER A C 1
ATOM 2246 O O . SER A 1 279 ? 34.913 -5.501 1.991 1.00 45.22 279 SER A O 1
ATOM 2248 N N . ILE A 1 280 ? 33.009 -6.540 1.366 1.00 44.19 280 ILE A N 1
ATOM 2249 C CA . ILE A 1 280 ? 33.572 -7.392 0.318 1.00 44.19 280 ILE A CA 1
ATOM 2250 C C . ILE A 1 280 ? 33.879 -6.553 -0.932 1.00 44.19 280 ILE A C 1
ATOM 2252 O O . ILE A 1 280 ? 34.963 -6.675 -1.493 1.00 44.19 280 ILE A O 1
ATOM 2256 N N . LEU A 1 281 ? 32.964 -5.663 -1.329 1.00 39.16 281 LEU A N 1
ATOM 2257 C CA . LEU A 1 281 ? 33.054 -4.831 -2.534 1.00 39.16 281 LEU A CA 1
ATOM 2258 C C . LEU A 1 281 ? 33.977 -3.618 -2.364 1.00 39.16 281 LEU A C 1
ATOM 2260 O O . LEU A 1 281 ? 34.644 -3.222 -3.309 1.00 39.16 281 LEU A O 1
ATOM 2264 N N . PHE A 1 282 ? 34.035 -3.008 -1.176 1.00 46.84 282 PHE A N 1
ATOM 2265 C CA . PHE A 1 282 ? 34.787 -1.763 -0.963 1.00 46.84 282 PHE A CA 1
ATOM 2266 C C . PHE A 1 282 ? 35.986 -1.901 -0.020 1.00 46.84 282 PHE A C 1
ATOM 2268 O O . PHE A 1 282 ? 36.723 -0.930 0.147 1.00 46.84 282 PHE A O 1
ATOM 2275 N N . GLY A 1 283 ? 36.205 -3.092 0.552 1.00 38.28 283 GLY A N 1
ATOM 2276 C CA . GLY A 1 283 ? 37.300 -3.398 1.472 1.00 38.28 283 GLY A CA 1
ATOM 2277 C C . GLY A 1 283 ? 37.177 -2.663 2.810 1.00 38.28 283 GLY A C 1
ATOM 2278 O O . GLY A 1 283 ? 37.081 -1.437 2.868 1.00 38.28 283 GLY A O 1
ATOM 2279 N N . SER A 1 284 ? 37.232 -3.376 3.941 1.00 41.94 284 SER A N 1
ATOM 2280 C CA . SER A 1 284 ? 37.410 -2.678 5.218 1.00 41.94 284 SER A CA 1
ATOM 2281 C C . SER A 1 284 ? 38.820 -2.078 5.260 1.00 41.94 284 SER A C 1
ATOM 2283 O O . SER A 1 284 ? 39.829 -2.780 5.318 1.00 41.94 284 SER A O 1
ATOM 2285 N N . SER A 1 285 ? 38.917 -0.747 5.268 1.00 40.69 285 SER A N 1
ATOM 2286 C CA . SER A 1 285 ? 40.143 -0.053 5.670 1.00 40.69 285 SER A CA 1
ATOM 2287 C C . SER A 1 285 ? 40.307 -0.149 7.192 1.00 40.69 285 SER A C 1
ATOM 2289 O O . SER A 1 285 ? 40.349 0.851 7.904 1.00 40.69 285 SER A O 1
ATOM 2291 N N . THR A 1 286 ? 40.402 -1.366 7.720 1.00 42.22 286 THR A N 1
ATOM 2292 C CA . THR A 1 286 ? 40.961 -1.608 9.048 1.00 42.22 286 THR A CA 1
ATOM 2293 C C . THR A 1 286 ? 42.381 -2.093 8.846 1.00 42.22 286 THR A C 1
ATOM 2295 O O . THR A 1 286 ? 42.653 -3.284 8.697 1.00 42.22 286 THR A O 1
ATOM 2298 N N . ALA A 1 287 ? 43.303 -1.136 8.808 1.00 37.28 287 ALA A N 1
ATOM 2299 C CA . ALA A 1 287 ? 44.714 -1.424 8.942 1.00 37.28 287 ALA A CA 1
ATOM 2300 C C . ALA A 1 287 ? 44.955 -2.216 10.243 1.00 37.28 287 ALA A C 1
ATOM 2302 O O . ALA A 1 287 ? 44.678 -1.731 11.334 1.00 37.28 287 ALA A O 1
ATOM 2303 N N . ARG A 1 288 ? 45.473 -3.438 10.074 1.00 37.41 288 ARG A N 1
ATOM 2304 C CA . ARG A 1 288 ? 46.319 -4.227 10.988 1.00 37.41 288 ARG A CA 1
ATOM 2305 C C . ARG A 1 288 ? 46.053 -4.110 12.499 1.00 37.41 288 ARG A C 1
ATOM 2307 O O . ARG A 1 288 ? 46.568 -3.219 13.165 1.00 37.41 288 ARG A O 1
ATOM 2314 N N . SER A 1 289 ? 45.555 -5.205 13.069 1.00 34.28 289 SER A N 1
ATOM 2315 C CA . SER A 1 289 ? 46.255 -5.839 14.190 1.00 34.28 289 SER A CA 1
ATOM 2316 C C . SER A 1 289 ? 46.204 -7.355 14.031 1.00 34.28 289 SER A C 1
ATOM 2318 O O . SER A 1 289 ? 45.154 -7.950 13.813 1.00 34.28 289 SER A O 1
ATOM 2320 N N . SER A 1 290 ? 47.385 -7.952 14.061 1.00 41.88 290 SER A N 1
ATOM 2321 C CA . SER A 1 290 ? 47.660 -9.378 13.968 1.00 41.88 290 SER A CA 1
ATOM 2322 C C . SER A 1 290 ? 47.187 -10.137 15.208 1.00 41.88 290 SER A C 1
ATOM 2324 O O . SER A 1 290 ? 47.632 -9.808 16.305 1.00 41.88 290 SER A O 1
ATOM 2326 N N . ALA A 1 291 ? 46.435 -11.221 15.026 1.00 35.59 291 ALA A N 1
ATOM 2327 C CA . ALA A 1 291 ? 46.624 -12.458 15.785 1.00 35.59 291 ALA A CA 1
ATOM 2328 C C . ALA A 1 291 ? 45.888 -13.618 15.102 1.00 35.59 291 ALA A C 1
ATOM 2330 O O . ALA A 1 291 ? 44.701 -13.553 14.806 1.00 35.59 291 ALA A O 1
ATOM 2331 N N . VAL A 1 292 ? 46.663 -14.663 14.847 1.00 43.19 292 VAL A N 1
ATOM 2332 C CA . VAL A 1 292 ? 46.307 -15.969 14.293 1.00 43.19 292 VAL A CA 1
ATOM 2333 C C . VAL A 1 292 ? 45.390 -16.732 15.252 1.00 43.19 292 VAL A C 1
ATOM 2335 O O . VAL A 1 292 ? 45.745 -16.848 16.422 1.00 43.19 292 VAL A O 1
ATOM 2338 N N . GLN A 1 293 ? 44.309 -17.342 14.748 1.00 34.12 293 GLN A N 1
ATOM 2339 C CA . GLN A 1 293 ? 43.945 -18.716 15.125 1.00 34.12 293 GLN A CA 1
ATOM 2340 C C . GLN A 1 293 ? 42.909 -19.347 14.183 1.00 34.12 293 GLN A C 1
ATOM 2342 O O . GLN A 1 293 ? 41.824 -18.815 13.962 1.00 34.12 293 GLN A O 1
ATOM 2347 N N . ASP A 1 294 ? 43.298 -20.508 13.655 1.00 40.62 294 ASP A N 1
ATOM 2348 C CA . ASP A 1 294 ? 42.535 -21.413 12.801 1.00 40.62 294 ASP A CA 1
ATOM 2349 C C . ASP A 1 294 ? 41.289 -21.987 13.489 1.00 40.62 294 ASP A C 1
ATOM 2351 O O . ASP A 1 294 ? 41.356 -22.465 14.622 1.00 40.62 294 ASP A O 1
ATOM 2355 N N . SER A 1 295 ? 40.184 -22.086 12.747 1.00 34.16 295 SER A N 1
ATOM 2356 C CA . SER A 1 295 ? 39.284 -23.244 12.837 1.00 34.16 295 SER A CA 1
ATOM 2357 C C . SER A 1 295 ? 38.451 -23.394 11.559 1.00 34.16 295 SER A C 1
ATOM 2359 O O . SER A 1 295 ? 37.803 -22.464 11.086 1.00 34.16 295 SER A O 1
ATOM 2361 N N . HIS A 1 296 ? 38.519 -24.588 10.971 1.00 36.09 296 HIS A N 1
ATOM 2362 C CA . HIS A 1 296 ? 37.778 -24.996 9.782 1.00 36.09 296 HIS A CA 1
ATOM 2363 C C . HIS A 1 296 ? 36.324 -25.367 10.113 1.00 36.09 296 HIS A C 1
ATOM 2365 O O . HIS A 1 296 ? 36.090 -26.243 10.943 1.00 36.09 296 HIS A O 1
ATOM 2371 N N . HIS A 1 297 ? 35.373 -24.823 9.349 1.00 32.28 297 HIS A N 1
ATOM 2372 C CA . HIS A 1 297 ? 34.075 -25.446 9.071 1.00 32.28 297 HIS A CA 1
ATOM 2373 C C . HIS A 1 297 ? 33.706 -25.224 7.590 1.00 32.28 297 HIS A C 1
ATOM 2375 O O . HIS A 1 297 ? 33.903 -24.115 7.093 1.00 32.28 297 HIS A O 1
ATOM 2381 N N . PRO A 1 298 ? 33.190 -26.236 6.862 1.00 39.03 298 PRO A N 1
ATOM 2382 C CA . PRO A 1 298 ? 32.815 -26.078 5.463 1.00 39.03 298 PRO A CA 1
ATOM 2383 C C . PRO A 1 298 ? 31.364 -25.589 5.364 1.00 39.03 298 PRO A C 1
ATOM 2385 O O . PRO A 1 298 ? 30.437 -26.298 5.757 1.00 39.03 298 PRO A O 1
ATOM 2388 N N . ALA A 1 299 ? 31.167 -24.387 4.826 1.00 32.22 299 ALA A N 1
ATOM 2389 C CA . ALA A 1 299 ? 29.871 -23.900 4.366 1.00 32.22 299 ALA A CA 1
ATOM 2390 C C . ALA A 1 299 ? 29.857 -23.855 2.832 1.00 32.22 299 ALA A C 1
ATOM 2392 O O . ALA A 1 299 ? 30.888 -23.659 2.191 1.00 32.22 299 ALA A O 1
ATOM 2393 N N . ALA A 1 300 ? 28.679 -24.125 2.278 1.00 34.69 300 ALA A N 1
ATOM 2394 C CA . ALA A 1 300 ? 28.397 -24.342 0.869 1.00 34.69 300 ALA A CA 1
ATOM 2395 C C . ALA A 1 300 ? 28.969 -23.259 -0.063 1.00 34.69 300 ALA A C 1
ATOM 2397 O O . ALA A 1 300 ? 28.960 -22.073 0.256 1.00 34.69 300 ALA A O 1
ATOM 2398 N N . ALA A 1 301 ? 29.419 -23.698 -1.240 1.00 33.12 301 ALA A N 1
ATOM 2399 C CA . ALA A 1 301 ? 29.884 -22.846 -2.323 1.00 33.12 301 ALA A CA 1
ATOM 2400 C C . ALA A 1 301 ? 28.753 -21.925 -2.811 1.00 33.12 301 ALA A C 1
ATOM 2402 O O . ALA A 1 301 ? 27.903 -22.327 -3.604 1.00 33.12 301 ALA A O 1
ATOM 2403 N N . VAL A 1 302 ? 28.755 -20.688 -2.323 1.00 38.16 302 VAL A N 1
ATOM 2404 C CA . VAL A 1 302 ? 28.093 -19.554 -2.969 1.00 38.16 302 VAL A CA 1
ATOM 2405 C C . VAL A 1 302 ? 29.085 -19.019 -3.996 1.00 38.16 302 VAL A C 1
ATOM 2407 O O . VAL A 1 302 ? 30.254 -18.813 -3.673 1.00 38.16 302 VAL A O 1
ATOM 2410 N N . ALA A 1 303 ? 28.646 -18.880 -5.246 1.00 38.84 303 ALA A N 1
ATOM 2411 C CA . ALA A 1 303 ? 29.467 -18.332 -6.315 1.00 38.84 303 ALA A CA 1
ATOM 2412 C C . ALA A 1 303 ? 29.931 -16.915 -5.936 1.00 38.84 303 ALA A C 1
ATOM 2414 O O . ALA A 1 303 ? 29.114 -16.024 -5.716 1.00 38.84 303 ALA A O 1
ATOM 2415 N N . ASP A 1 304 ? 31.246 -16.753 -5.836 1.00 39.72 304 ASP A N 1
ATOM 2416 C CA . ASP A 1 304 ? 31.940 -15.497 -5.581 1.00 39.72 304 ASP A CA 1
ATOM 2417 C C . ASP A 1 304 ? 31.856 -14.617 -6.839 1.00 39.72 304 ASP A C 1
ATOM 2419 O O . ASP A 1 304 ? 32.592 -14.812 -7.807 1.00 39.72 304 ASP A O 1
ATOM 2423 N N . PHE A 1 305 ? 30.886 -13.703 -6.872 1.00 43.81 305 PHE A N 1
ATOM 2424 C CA . PHE A 1 305 ? 30.812 -12.641 -7.874 1.00 43.81 305 PHE A CA 1
ATOM 2425 C C . PHE A 1 305 ? 31.596 -11.435 -7.343 1.00 43.81 305 PHE A C 1
ATOM 2427 O O . PHE A 1 305 ? 31.046 -10.586 -6.644 1.00 43.81 305 PHE A O 1
ATOM 2434 N N . GLY A 1 306 ? 32.897 -11.395 -7.638 1.00 47.25 306 GLY A N 1
ATOM 2435 C CA . GLY A 1 306 ? 33.797 -10.323 -7.203 1.00 47.25 306 GLY A CA 1
ATOM 2436 C C . GLY A 1 306 ? 33.478 -8.948 -7.811 1.00 47.25 306 GLY A C 1
ATOM 2437 O O . GLY A 1 306 ? 32.774 -8.843 -8.815 1.00 47.25 306 GLY A O 1
ATOM 2438 N N . ASP A 1 307 ? 34.048 -7.893 -7.216 1.00 44.53 307 ASP A N 1
ATOM 2439 C CA . ASP A 1 307 ? 33.955 -6.473 -7.625 1.00 44.53 307 ASP A CA 1
ATOM 2440 C C . ASP A 1 307 ? 34.291 -6.250 -9.117 1.00 44.53 307 ASP A C 1
ATOM 2442 O O . ASP A 1 307 ? 33.671 -5.432 -9.804 1.00 44.53 307 ASP A O 1
ATOM 2446 N N . ASP A 1 308 ? 35.180 -7.085 -9.664 1.00 49.78 308 ASP A N 1
ATOM 2447 C CA . ASP A 1 308 ? 35.501 -7.099 -11.089 1.00 49.78 308 ASP A CA 1
ATOM 2448 C C . ASP A 1 308 ? 34.281 -7.439 -11.956 1.00 49.78 308 ASP A C 1
ATOM 2450 O O . ASP A 1 308 ? 34.111 -6.821 -12.993 1.00 49.78 308 ASP A O 1
ATOM 2454 N N . SER A 1 309 ? 33.349 -8.297 -11.525 1.00 50.59 309 SER A N 1
ATOM 2455 C CA . SER A 1 309 ? 32.176 -8.673 -12.332 1.00 50.59 309 SER A CA 1
ATOM 2456 C C . SER A 1 309 ? 31.133 -7.555 -12.450 1.00 50.59 309 SER A C 1
ATOM 2458 O O . SER A 1 309 ? 30.494 -7.425 -13.495 1.00 50.59 309 SER A O 1
ATOM 2460 N N . LEU A 1 310 ? 30.942 -6.737 -11.409 1.00 47.62 310 LEU A N 1
ATOM 2461 C CA . LEU A 1 310 ? 30.003 -5.606 -11.439 1.00 47.62 310 LEU A CA 1
ATOM 2462 C C . LEU A 1 310 ? 30.596 -4.406 -12.160 1.00 47.62 310 LEU A C 1
ATOM 2464 O O . LEU A 1 310 ? 29.901 -3.733 -12.925 1.00 47.62 310 LEU A O 1
ATOM 2468 N N . LYS A 1 311 ? 31.885 -4.153 -11.936 1.00 55.53 311 LYS A N 1
ATOM 2469 C CA . LYS A 1 311 ? 32.632 -3.172 -12.705 1.00 55.53 311 LYS A CA 1
ATOM 2470 C C . LYS A 1 311 ? 32.673 -3.576 -14.173 1.00 55.53 311 LYS A C 1
ATOM 2472 O O . LYS A 1 311 ? 32.348 -2.743 -15.004 1.00 55.53 311 LYS A O 1
ATOM 2477 N N . GLU A 1 312 ? 32.923 -4.843 -14.488 1.00 58.00 312 GLU A N 1
ATOM 2478 C CA . GLU A 1 312 ? 32.845 -5.381 -15.846 1.00 58.00 312 GLU A CA 1
ATOM 2479 C C . GLU A 1 312 ? 31.434 -5.287 -16.414 1.00 58.00 312 GLU A C 1
ATOM 2481 O O . GLU A 1 312 ? 31.301 -4.900 -17.563 1.00 58.00 312 GLU A O 1
ATOM 2486 N N . LEU A 1 313 ? 30.368 -5.565 -15.655 1.00 48.19 313 LEU A N 1
ATOM 2487 C CA . LEU A 1 313 ? 28.996 -5.431 -16.156 1.00 48.19 313 LEU A CA 1
ATOM 2488 C C . LEU A 1 313 ? 28.645 -3.967 -16.442 1.00 48.19 313 LEU A C 1
ATOM 2490 O O . LEU A 1 313 ? 28.101 -3.653 -17.501 1.00 48.19 313 LEU A O 1
ATOM 2494 N N . ARG A 1 314 ? 28.977 -3.057 -15.521 1.00 60.22 314 ARG A N 1
ATOM 2495 C CA . ARG A 1 314 ? 28.770 -1.614 -15.682 1.00 60.22 314 ARG A CA 1
ATOM 2496 C C . ARG A 1 314 ? 29.615 -1.061 -16.823 1.00 60.22 314 ARG A C 1
ATOM 2498 O O . ARG A 1 314 ? 29.098 -0.301 -17.635 1.00 60.22 314 ARG A O 1
ATOM 2505 N N . GLU A 1 315 ? 30.887 -1.436 -16.904 1.00 67.12 315 GLU A N 1
ATOM 2506 C CA . GLU A 1 315 ? 31.806 -1.022 -17.962 1.00 67.12 315 GLU A CA 1
ATOM 2507 C C . GLU A 1 315 ? 31.421 -1.650 -19.298 1.00 67.12 315 GLU A C 1
ATOM 2509 O O . GLU A 1 315 ? 31.483 -0.959 -20.308 1.00 67.12 315 GLU A O 1
ATOM 2514 N N . ALA A 1 316 ? 30.953 -2.897 -19.334 1.00 63.25 316 ALA A N 1
ATOM 2515 C CA . ALA A 1 316 ? 30.456 -3.553 -20.539 1.00 63.25 316 ALA A CA 1
ATOM 2516 C C . ALA A 1 316 ? 29.160 -2.906 -21.017 1.00 63.25 316 ALA A C 1
ATOM 2518 O O . ALA A 1 316 ? 29.028 -2.646 -22.210 1.00 63.25 316 ALA A O 1
ATOM 2519 N N . LEU A 1 317 ? 28.236 -2.572 -20.112 1.00 55.94 317 LEU A N 1
ATOM 2520 C CA . LEU A 1 317 ? 27.010 -1.851 -20.442 1.00 55.94 317 LEU A CA 1
ATOM 2521 C C . LEU A 1 317 ? 27.329 -0.432 -20.928 1.00 55.94 317 LEU A C 1
ATOM 2523 O O . LEU A 1 317 ? 26.869 -0.017 -21.989 1.00 55.94 317 LEU A O 1
ATOM 2527 N N . GLU A 1 318 ? 28.174 0.304 -20.209 1.00 67.62 318 GLU A N 1
ATOM 2528 C CA . GLU A 1 318 ? 28.569 1.663 -20.575 1.00 67.62 318 GLU A CA 1
ATOM 2529 C C . GLU A 1 318 ? 29.370 1.685 -21.887 1.00 67.62 318 GLU A C 1
ATOM 2531 O O . GLU A 1 318 ? 29.142 2.548 -22.735 1.00 67.62 318 GLU A O 1
ATOM 2536 N N . THR A 1 319 ? 30.259 0.715 -22.106 1.00 72.50 319 THR A N 1
ATOM 2537 C CA . THR A 1 319 ? 31.026 0.547 -23.350 1.00 72.50 319 THR A CA 1
ATOM 2538 C C . THR A 1 319 ? 30.128 0.109 -24.501 1.00 72.50 319 THR A C 1
ATOM 2540 O O . THR A 1 319 ? 30.263 0.639 -25.603 1.00 72.50 319 THR A O 1
ATOM 2543 N N . ALA A 1 320 ? 29.167 -0.790 -24.279 1.00 61.28 320 ALA A N 1
ATOM 2544 C CA . ALA A 1 320 ? 28.184 -1.181 -25.286 1.00 61.28 320 ALA A CA 1
ATOM 2545 C C . ALA A 1 320 ? 27.319 0.017 -25.709 1.00 61.28 320 ALA A C 1
ATOM 2547 O O . ALA A 1 320 ? 27.157 0.271 -26.900 1.00 61.28 320 ALA A O 1
ATOM 2548 N N . LEU A 1 321 ? 26.832 0.812 -24.754 1.00 56.34 321 LEU A N 1
ATOM 2549 C CA . LEU A 1 321 ? 26.022 2.001 -25.033 1.00 56.34 321 LEU A CA 1
ATOM 2550 C C . LEU A 1 321 ? 26.840 3.131 -25.685 1.00 56.34 321 LEU A C 1
ATOM 2552 O O . LEU A 1 321 ? 26.337 3.840 -26.560 1.00 56.34 321 LEU A O 1
ATOM 2556 N N . LYS A 1 322 ? 28.111 3.312 -25.297 1.00 72.06 322 LYS A N 1
ATOM 2557 C CA . LYS A 1 322 ? 29.021 4.295 -25.916 1.00 72.06 322 LYS A CA 1
ATOM 2558 C C . LYS A 1 322 ? 29.434 3.890 -27.328 1.00 72.06 322 LYS A C 1
ATOM 2560 O O . LYS A 1 322 ? 29.346 4.715 -28.233 1.00 72.06 322 LYS A O 1
ATOM 2565 N N . SER A 1 323 ? 29.851 2.640 -27.532 1.00 67.56 323 SER A N 1
ATOM 2566 C CA . SER A 1 323 ? 30.283 2.123 -28.843 1.00 67.56 323 SER A CA 1
ATOM 2567 C C . SER A 1 323 ? 29.156 2.126 -29.875 1.00 67.56 323 SER A C 1
ATOM 2569 O O . SER A 1 323 ? 29.406 2.347 -31.056 1.00 67.56 323 SER A O 1
ATOM 2571 N N . ARG A 1 324 ? 27.906 1.967 -29.427 1.00 69.12 324 ARG A N 1
ATOM 2572 C CA . ARG A 1 324 ? 26.706 2.078 -30.269 1.00 69.12 324 ARG A CA 1
ATOM 2573 C C . ARG A 1 324 ? 26.221 3.519 -30.468 1.00 69.12 324 ARG A C 1
ATOM 2575 O O . ARG A 1 324 ? 25.240 3.737 -31.171 1.00 69.12 324 ARG A O 1
ATOM 2582 N N . GLY A 1 325 ? 26.870 4.509 -29.848 1.00 75.31 325 GLY A N 1
ATOM 2583 C CA . GLY A 1 325 ? 26.485 5.922 -29.933 1.00 75.31 325 GLY A CA 1
ATOM 2584 C C . GLY A 1 325 ? 25.134 6.258 -29.281 1.00 75.31 325 GLY A C 1
ATOM 2585 O O . GLY A 1 325 ? 24.616 7.356 -29.481 1.00 75.31 325 GLY A O 1
ATOM 2586 N N . THR A 1 326 ? 24.547 5.343 -28.504 1.00 69.62 326 THR A N 1
ATOM 2587 C CA . THR A 1 326 ? 23.222 5.506 -27.883 1.00 69.62 326 THR A CA 1
ATOM 2588 C C . THR A 1 326 ? 23.293 6.131 -26.493 1.00 69.62 326 THR A C 1
ATOM 2590 O O . THR A 1 326 ? 22.336 6.777 -26.082 1.00 69.62 326 THR A O 1
ATOM 2593 N N . MET A 1 327 ? 24.437 6.057 -25.799 1.00 67.62 327 MET A N 1
ATOM 2594 C CA . MET A 1 327 ? 24.609 6.621 -24.447 1.00 67.62 327 MET A CA 1
ATOM 2595 C C . MET A 1 327 ? 24.270 8.118 -24.366 1.00 67.62 327 MET A C 1
ATOM 2597 O O . MET A 1 327 ? 23.689 8.580 -23.386 1.00 67.62 327 MET A O 1
ATOM 2601 N N . GLY A 1 328 ? 24.623 8.885 -25.403 1.00 64.69 328 GLY A N 1
ATOM 2602 C CA . GLY A 1 328 ? 24.287 10.308 -25.490 1.00 64.69 328 GLY A CA 1
ATOM 2603 C C . GLY A 1 328 ? 22.784 10.547 -25.638 1.00 64.69 328 GLY A C 1
ATOM 2604 O O . GLY A 1 328 ? 22.254 11.447 -24.996 1.00 64.69 328 GLY A O 1
ATOM 2605 N N . LYS A 1 329 ? 22.096 9.704 -26.420 1.00 61.75 329 LYS A N 1
ATOM 2606 C CA . LYS A 1 329 ? 20.642 9.769 -26.625 1.00 61.75 329 LYS A CA 1
ATOM 2607 C C . LYS A 1 329 ? 19.886 9.384 -25.359 1.00 61.75 329 LYS A C 1
ATOM 2609 O O . LYS A 1 329 ? 19.037 10.149 -24.935 1.00 61.75 329 LYS A O 1
ATOM 2614 N N . VAL A 1 330 ? 20.270 8.283 -24.709 1.00 53.12 330 VAL A N 1
ATOM 2615 C CA . VAL A 1 330 ? 19.672 7.835 -23.441 1.00 53.12 330 VAL A CA 1
ATOM 2616 C C . VAL A 1 330 ? 19.833 8.905 -22.360 1.00 53.12 330 VAL A C 1
ATOM 2618 O O . VAL A 1 330 ? 18.858 9.285 -21.725 1.00 53.12 330 VAL A O 1
ATOM 2621 N N . ARG A 1 331 ? 21.035 9.478 -22.192 1.00 59.72 331 ARG A N 1
ATOM 2622 C CA . ARG A 1 331 ? 21.255 10.577 -21.232 1.00 59.72 331 ARG A CA 1
ATOM 2623 C C . ARG A 1 331 ? 20.466 11.838 -21.578 1.00 59.72 331 ARG A C 1
ATOM 2625 O O . ARG A 1 331 ? 20.004 12.519 -20.669 1.00 59.72 331 ARG A O 1
ATOM 2632 N N . ALA A 1 332 ? 20.356 12.181 -22.860 1.00 55.03 332 ALA A N 1
ATOM 2633 C CA . ALA A 1 332 ? 19.598 13.347 -23.301 1.00 55.03 332 ALA A CA 1
ATOM 2634 C C . ALA A 1 332 ? 18.091 13.150 -23.105 1.00 55.03 332 ALA A C 1
ATOM 2636 O O . ALA A 1 332 ? 17.434 14.071 -22.644 1.00 55.03 332 ALA A O 1
ATOM 2637 N N . GLN A 1 333 ? 17.571 11.958 -23.392 1.00 48.94 333 GLN A N 1
ATOM 2638 C CA . GLN A 1 333 ? 16.162 11.606 -23.246 1.00 48.94 333 GLN A CA 1
ATOM 2639 C C . GLN A 1 333 ? 15.758 11.536 -21.772 1.00 48.94 333 GLN A C 1
ATOM 2641 O O . GLN A 1 333 ? 14.766 12.140 -21.395 1.00 48.94 333 GLN A O 1
ATOM 2646 N N . LEU A 1 334 ? 16.592 10.931 -20.916 1.00 48.09 334 LEU A N 1
ATOM 2647 C CA . LEU A 1 334 ? 16.373 10.928 -19.467 1.00 48.09 334 LEU A CA 1
ATOM 2648 C C . LEU A 1 334 ? 16.351 12.357 -18.901 1.00 48.09 334 LEU A C 1
ATOM 2650 O O . LEU A 1 334 ? 15.478 12.705 -18.118 1.00 48.09 334 LEU A O 1
ATOM 2654 N N . ARG A 1 335 ? 17.289 13.214 -19.332 1.00 50.25 335 ARG A N 1
ATOM 2655 C CA . ARG A 1 335 ? 17.306 14.633 -18.942 1.00 50.25 335 ARG A CA 1
ATOM 2656 C C . ARG A 1 335 ? 16.083 15.380 -19.465 1.00 50.25 335 ARG A C 1
ATOM 2658 O O . ARG A 1 335 ? 15.517 16.161 -18.720 1.00 50.25 335 ARG A O 1
ATOM 2665 N N . ALA A 1 336 ? 15.698 15.166 -20.720 1.00 47.50 336 ALA A N 1
ATOM 2666 C CA . ALA A 1 336 ? 14.549 15.832 -21.324 1.00 47.50 336 ALA A CA 1
ATOM 2667 C C . ALA A 1 336 ? 13.240 15.460 -20.617 1.00 47.50 336 ALA A C 1
ATOM 2669 O O . ALA A 1 336 ? 12.453 16.355 -20.349 1.00 47.50 336 ALA A O 1
ATOM 2670 N N . GLU A 1 337 ? 13.047 14.192 -20.250 1.00 45.69 337 GLU A N 1
ATOM 2671 C CA . GLU A 1 337 ? 11.881 13.750 -19.474 1.00 45.69 337 GLU A CA 1
ATOM 2672 C C . GLU A 1 337 ? 11.867 14.353 -18.065 1.00 45.69 337 GLU A C 1
ATOM 2674 O O . GLU A 1 337 ? 10.853 14.904 -17.643 1.00 45.69 337 GLU A O 1
ATOM 2679 N N . ILE A 1 338 ? 13.012 14.364 -17.370 1.00 44.47 338 ILE A N 1
ATOM 2680 C CA . ILE A 1 338 ? 13.140 15.026 -16.061 1.00 44.47 338 ILE A CA 1
ATOM 2681 C C . ILE A 1 338 ? 12.807 16.524 -16.180 1.00 44.47 338 ILE A C 1
ATOM 2683 O O . ILE A 1 338 ? 12.023 17.048 -15.398 1.00 44.47 338 ILE A O 1
ATOM 2687 N N . PHE A 1 339 ? 13.351 17.224 -17.180 1.00 43.56 339 PHE A N 1
ATOM 2688 C CA . PHE A 1 339 ? 13.107 18.659 -17.359 1.00 43.56 339 PHE A CA 1
ATOM 2689 C C . PHE A 1 339 ? 11.699 18.989 -17.871 1.00 43.56 339 PHE A C 1
ATOM 2691 O O . PHE A 1 339 ? 11.169 20.027 -17.489 1.00 43.56 339 PHE A O 1
ATOM 2698 N N . ASN A 1 340 ? 11.075 18.141 -18.692 1.00 45.16 340 ASN A N 1
ATOM 2699 C CA . ASN A 1 340 ? 9.673 18.312 -19.087 1.00 45.16 340 ASN A CA 1
ATOM 2700 C C . ASN A 1 340 ? 8.749 18.161 -17.878 1.00 45.16 340 ASN A C 1
ATOM 2702 O O . ASN A 1 340 ? 7.882 19.002 -17.673 1.00 45.16 340 ASN A O 1
ATOM 2706 N N . THR A 1 341 ? 9.008 17.162 -17.033 1.00 42.31 341 THR A N 1
ATOM 2707 C CA . THR A 1 341 ? 8.239 16.932 -15.801 1.00 42.31 341 THR A CA 1
ATOM 2708 C C . THR A 1 341 ? 8.358 18.112 -14.824 1.00 42.31 341 THR A C 1
ATOM 2710 O O . THR A 1 341 ? 7.406 18.442 -14.124 1.00 42.31 341 THR A O 1
ATOM 2713 N N . LEU A 1 342 ? 9.509 18.797 -14.801 1.00 36.06 342 LEU A N 1
ATOM 2714 C CA . LEU A 1 342 ? 9.749 19.970 -13.950 1.00 36.06 342 LEU A CA 1
ATOM 2715 C C . LEU A 1 342 ? 9.195 21.289 -14.533 1.00 36.06 342 LEU A C 1
ATOM 2717 O O . LEU A 1 342 ? 8.762 22.161 -13.776 1.00 36.06 342 LEU A O 1
ATOM 2721 N N . ASN A 1 343 ? 9.184 21.450 -15.862 1.00 42.34 343 ASN A N 1
ATOM 2722 C CA . ASN A 1 343 ? 8.777 22.693 -16.536 1.00 42.34 343 ASN A CA 1
ATOM 2723 C C . ASN A 1 343 ? 7.253 22.876 -16.681 1.00 42.34 343 ASN A C 1
ATOM 2725 O O . ASN A 1 343 ? 6.816 23.997 -16.938 1.00 42.34 343 ASN A O 1
ATOM 2729 N N . ASP A 1 344 ? 6.432 21.848 -16.440 1.00 44.84 344 ASP A N 1
ATOM 2730 C CA . ASP A 1 344 ? 4.956 21.945 -16.442 1.00 44.84 344 ASP A CA 1
ATOM 2731 C C . ASP A 1 344 ? 4.374 22.773 -15.264 1.00 44.84 344 ASP A C 1
ATOM 2733 O O . ASP A 1 344 ? 3.168 22.789 -15.007 1.00 44.84 344 ASP A O 1
ATOM 2737 N N . THR A 1 345 ? 5.215 23.511 -14.532 1.00 43.88 345 THR A N 1
ATOM 2738 C CA . THR A 1 345 ? 4.830 24.316 -13.362 1.00 43.88 345 THR A CA 1
ATOM 2739 C C . THR A 1 345 ? 4.676 25.820 -13.628 1.00 43.88 345 THR A C 1
ATOM 2741 O O . THR A 1 345 ? 4.110 26.528 -12.786 1.00 43.88 345 THR A O 1
ATOM 2744 N N . GLU A 1 346 ? 5.080 26.340 -14.792 1.00 36.44 346 GLU A N 1
ATOM 2745 C CA . GLU A 1 346 ? 5.011 27.781 -15.080 1.00 36.44 346 GLU A CA 1
ATOM 2746 C C . GLU A 1 346 ? 3.651 28.213 -15.656 1.00 36.44 346 GLU A C 1
ATOM 2748 O O . GLU A 1 346 ? 3.450 28.360 -16.860 1.00 36.44 346 GLU A O 1
ATOM 2753 N N . GLY A 1 347 ? 2.694 28.451 -14.756 1.00 47.38 347 GLY A N 1
ATOM 2754 C CA . GLY A 1 347 ? 1.385 29.019 -15.101 1.00 47.38 347 GLY A CA 1
ATOM 2755 C C . GLY A 1 347 ? 0.330 28.925 -13.998 1.00 47.38 347 GLY A C 1
ATOM 2756 O O . GLY A 1 347 ? -0.847 28.732 -14.290 1.00 47.38 347 GLY A O 1
ATOM 2757 N N . ARG A 1 348 ? 0.719 28.999 -12.720 1.00 42.09 348 ARG A N 1
ATOM 2758 C CA . ARG A 1 348 ? -0.193 28.787 -11.584 1.00 42.09 348 ARG A CA 1
ATOM 2759 C C . ARG A 1 348 ? -0.804 30.110 -11.113 1.00 42.09 348 ARG A C 1
ATOM 2761 O O . ARG A 1 348 ? -0.130 30.920 -10.486 1.00 42.09 348 ARG A O 1
ATOM 2768 N N . SER A 1 349 ? -2.087 30.339 -11.398 1.00 35.03 349 SER A N 1
ATOM 2769 C CA . SER A 1 349 ? -2.852 31.416 -10.756 1.00 35.03 349 SER A CA 1
ATOM 2770 C C . SER A 1 349 ? -3.301 30.982 -9.360 1.00 35.03 349 SER A C 1
ATOM 2772 O O . SER A 1 349 ? -3.932 29.932 -9.230 1.00 35.03 349 SER A O 1
ATOM 2774 N N . GLU A 1 350 ? -3.039 31.801 -8.340 1.00 39.78 350 GLU A N 1
ATOM 2775 C CA . GLU A 1 350 ? -3.579 31.623 -6.988 1.00 39.78 350 GLU A CA 1
ATOM 2776 C C . GLU A 1 350 ? -5.113 31.498 -7.027 1.00 39.78 350 GLU A C 1
ATOM 2778 O O . GLU A 1 350 ? -5.816 32.438 -7.409 1.00 39.78 350 GLU A O 1
ATOM 2783 N N . GLN A 1 351 ? -5.654 30.354 -6.598 1.00 36.19 351 GLN A N 1
ATOM 2784 C CA . GLN A 1 351 ? -7.081 30.222 -6.308 1.00 36.19 351 GLN A CA 1
ATOM 2785 C C . GLN A 1 351 ? -7.334 29.691 -4.901 1.00 36.19 351 GLN A C 1
ATOM 2787 O O . GLN A 1 351 ? -6.703 28.759 -4.414 1.00 36.19 351 GLN A O 1
ATOM 2792 N N . ARG A 1 352 ? -8.283 30.377 -4.258 1.00 29.27 352 ARG A N 1
ATOM 2793 C CA . ARG A 1 352 ? -8.669 30.280 -2.855 1.00 29.27 352 ARG A CA 1
ATOM 2794 C C . ARG A 1 352 ? -9.365 28.958 -2.543 1.00 29.27 352 ARG A C 1
ATOM 2796 O O . ARG A 1 352 ? -10.206 28.483 -3.302 1.00 29.27 352 ARG A O 1
ATOM 2803 N N . THR A 1 353 ? -9.054 28.455 -1.357 1.00 31.14 353 THR A N 1
ATOM 2804 C CA . THR A 1 353 ? -9.672 27.342 -0.637 1.00 31.14 353 THR A CA 1
ATOM 2805 C C . THR A 1 353 ? -11.202 27.392 -0.706 1.00 31.14 353 THR A C 1
ATOM 2807 O O . THR A 1 353 ? -11.831 28.305 -0.172 1.00 31.14 353 THR A O 1
ATOM 2810 N N . CYS A 1 354 ? -11.816 26.388 -1.336 1.00 25.86 354 CYS A N 1
ATOM 2811 C CA . CYS A 1 354 ? -13.248 26.127 -1.230 1.00 25.86 354 CYS A CA 1
ATOM 2812 C C . CYS A 1 354 ? -13.452 24.712 -0.683 1.00 25.86 354 CYS A C 1
ATOM 2814 O O . CYS A 1 354 ? -13.106 23.719 -1.323 1.00 25.86 354 CYS A O 1
ATOM 2816 N N . LEU A 1 355 ? -13.972 24.649 0.543 1.00 36.97 355 LEU A N 1
ATOM 2817 C CA . LEU A 1 355 ? -14.309 23.432 1.264 1.00 36.97 355 LEU A CA 1
ATOM 2818 C C . LEU A 1 355 ? -15.720 22.982 0.835 1.00 36.97 355 LEU A C 1
ATOM 2820 O O . LEU A 1 355 ? -16.661 23.767 0.906 1.00 36.97 355 LEU A O 1
ATOM 2824 N N . VAL A 1 356 ? -15.860 21.696 0.497 1.00 34.84 356 VAL A N 1
ATOM 2825 C CA . VAL A 1 356 ? -17.116 20.933 0.306 1.00 34.84 356 VAL A CA 1
ATOM 2826 C C . VAL A 1 356 ? -17.798 21.013 -1.075 1.00 34.84 356 VAL A C 1
ATOM 2828 O O . VAL A 1 356 ? -18.673 21.831 -1.328 1.00 34.84 356 VAL A O 1
ATOM 2831 N N . CYS A 1 357 ? -17.497 20.010 -1.905 1.00 30.52 357 CYS A N 1
ATOM 2832 C CA . CYS A 1 357 ? -18.423 19.232 -2.752 1.00 30.52 357 CYS A CA 1
ATOM 2833 C C . CYS A 1 357 ? -17.805 17.822 -2.829 1.00 30.52 357 CYS A C 1
ATOM 2835 O O . CYS A 1 357 ? -16.598 17.747 -2.925 1.00 30.52 357 CYS A O 1
ATOM 2837 N N . PHE A 1 358 ? -18.520 16.701 -2.705 1.00 42.56 358 PHE A N 1
ATOM 2838 C CA . PHE A 1 358 ? -17.863 15.410 -2.364 1.00 42.56 358 PHE A CA 1
ATOM 2839 C C . PHE A 1 358 ? -17.523 14.470 -3.538 1.00 42.56 358 PHE A C 1
ATOM 2841 O O . PHE A 1 358 ? -16.917 13.434 -3.314 1.00 42.56 358 PHE A O 1
ATOM 2848 N N . ASP A 1 359 ? -17.823 14.849 -4.782 1.00 36.41 359 ASP A N 1
ATOM 2849 C CA . ASP A 1 359 ? -17.505 14.038 -5.980 1.00 36.41 359 ASP A CA 1
ATOM 2850 C C . ASP A 1 359 ? -16.580 14.779 -6.975 1.00 36.41 359 ASP A C 1
ATOM 2852 O O . ASP A 1 359 ? -16.006 14.197 -7.891 1.00 36.41 359 ASP A O 1
ATOM 2856 N N . TRP A 1 360 ? -16.416 16.090 -6.773 1.00 39.62 360 TRP A N 1
ATOM 2857 C CA . TRP A 1 360 ? -15.739 17.029 -7.677 1.00 39.62 360 TRP A CA 1
ATOM 2858 C C . TRP A 1 360 ? -14.268 17.348 -7.308 1.00 39.62 360 TRP A C 1
ATOM 2860 O O . TRP A 1 360 ? -13.442 17.411 -8.215 1.00 39.62 360 TRP A O 1
ATOM 2870 N N . PRO A 1 361 ? -13.872 17.516 -6.026 1.00 57.03 361 PRO A N 1
ATOM 2871 C CA . PRO A 1 361 ? -12.529 17.964 -5.659 1.00 57.03 361 PRO A CA 1
ATOM 2872 C C . PRO A 1 361 ? -11.492 16.853 -5.652 1.00 57.03 361 PRO A C 1
ATOM 2874 O O . PRO A 1 361 ? -10.351 17.135 -5.974 1.00 57.03 361 PRO A O 1
ATOM 2877 N N . LEU A 1 362 ? -11.844 15.610 -5.304 1.00 56.56 362 LEU A N 1
ATOM 2878 C CA . LEU A 1 362 ? -10.855 14.526 -5.276 1.00 56.56 362 LEU A CA 1
ATOM 2879 C C . LEU A 1 362 ? -10.425 14.147 -6.698 1.00 56.56 362 LEU A C 1
ATOM 2881 O O . LEU A 1 362 ? -9.238 13.992 -6.968 1.00 56.56 362 LEU A O 1
ATOM 2885 N N . SER A 1 363 ? -11.392 14.097 -7.619 1.00 59.50 363 SER A N 1
ATOM 2886 C CA . SER A 1 363 ? -11.106 13.862 -9.032 1.00 59.50 363 SER A CA 1
ATOM 2887 C C . SER A 1 363 ? -10.243 14.985 -9.614 1.00 59.50 363 SER A C 1
ATOM 2889 O O . SER A 1 363 ? -9.196 14.719 -10.190 1.00 59.50 363 SER A O 1
ATOM 2891 N N . ARG A 1 364 ? -10.621 16.245 -9.349 1.00 58.12 364 ARG A N 1
ATOM 2892 C CA . ARG A 1 364 ? -9.831 17.433 -9.705 1.00 58.12 364 ARG A CA 1
ATOM 2893 C C . ARG A 1 364 ? -8.466 17.473 -9.032 1.00 58.12 364 ARG A C 1
ATOM 2895 O O . ARG A 1 364 ? -7.550 17.992 -9.638 1.00 58.12 364 ARG A O 1
ATOM 2902 N N . TYR A 1 365 ? -8.315 16.974 -7.808 1.00 61.16 365 TYR A N 1
ATOM 2903 C CA . TYR A 1 365 ? -7.030 16.923 -7.110 1.00 61.16 365 TYR A CA 1
ATOM 2904 C C . TYR A 1 365 ? -6.093 15.923 -7.784 1.00 61.16 365 TYR A C 1
ATOM 2906 O O . TYR A 1 365 ? -4.945 16.260 -8.060 1.00 61.16 365 TYR A O 1
ATOM 2914 N N . PHE A 1 366 ? -6.577 14.719 -8.097 1.00 66.31 366 PHE A N 1
ATOM 2915 C CA . PHE A 1 366 ? -5.767 13.759 -8.841 1.00 66.31 366 PHE A CA 1
ATOM 2916 C C . PHE A 1 366 ? -5.480 14.240 -10.264 1.00 66.31 366 PHE A C 1
ATOM 2918 O O . PHE A 1 366 ? -4.358 14.091 -10.723 1.00 66.31 366 PHE A O 1
ATOM 2925 N N . GLU A 1 367 ? -6.450 14.865 -10.932 1.00 68.69 367 GLU A N 1
ATOM 2926 C CA . GLU A 1 367 ? -6.270 15.475 -12.254 1.00 68.69 367 GLU A CA 1
ATOM 2927 C C . GLU A 1 367 ? -5.240 16.616 -12.213 1.00 68.69 367 GLU A C 1
ATOM 2929 O O . GLU A 1 367 ? -4.304 16.631 -13.002 1.00 68.69 367 GLU A O 1
ATOM 2934 N N . PHE A 1 368 ? -5.365 17.530 -11.246 1.00 57.88 368 PHE A N 1
ATOM 2935 C CA . PHE A 1 368 ? -4.480 18.683 -11.048 1.00 57.88 368 PHE A CA 1
ATOM 2936 C C . PHE A 1 368 ? -3.033 18.276 -10.758 1.00 57.88 368 PHE A C 1
ATOM 2938 O O . PHE A 1 368 ? -2.116 18.965 -11.191 1.00 57.88 368 PHE A O 1
ATOM 2945 N N . ASN A 1 369 ? -2.825 17.166 -10.045 1.00 49.09 369 ASN A N 1
ATOM 2946 C CA . ASN A 1 369 ? -1.494 16.644 -9.729 1.00 49.09 369 ASN A CA 1
ATOM 2947 C C . ASN A 1 369 ? -1.009 15.565 -10.720 1.00 49.09 369 ASN A C 1
ATOM 2949 O O . ASN A 1 369 ? -0.014 14.901 -10.450 1.00 49.09 369 ASN A O 1
ATOM 2953 N N . GLY A 1 370 ? -1.710 15.339 -11.839 1.00 55.75 370 GLY A N 1
ATOM 2954 C CA . GLY A 1 370 ? -1.303 14.355 -12.853 1.00 55.75 370 GLY A CA 1
ATOM 2955 C C . GLY A 1 370 ? -1.392 12.887 -12.408 1.00 55.75 370 GLY A C 1
ATOM 2956 O O . GLY A 1 370 ? -0.879 11.993 -13.079 1.00 55.75 370 GLY A O 1
ATOM 2957 N N . TYR A 1 371 ? -2.076 12.588 -11.299 1.00 63.12 371 TYR A N 1
ATOM 2958 C CA . TYR A 1 371 ? -2.284 11.230 -10.786 1.00 63.12 371 TYR A CA 1
ATOM 2959 C C . TYR A 1 371 ? -3.399 10.492 -11.544 1.00 63.12 371 TYR A C 1
ATOM 2961 O O . TYR A 1 371 ? -4.360 9.991 -10.950 1.00 63.12 371 TYR A O 1
ATOM 2969 N N . HIS A 1 372 ? -3.275 10.400 -12.869 1.00 65.25 372 HIS A N 1
ATOM 2970 C CA . HIS A 1 372 ? -4.287 9.801 -13.745 1.00 65.25 372 HIS A CA 1
ATOM 2971 C C . HIS A 1 372 ? -4.601 8.341 -13.381 1.00 65.25 372 HIS A C 1
ATOM 2973 O O . HIS A 1 372 ? -5.760 7.932 -13.428 1.00 65.25 372 HIS A O 1
ATOM 2979 N N . HIS A 1 373 ? -3.604 7.576 -12.920 1.00 55.34 373 HIS A N 1
ATOM 2980 C CA . HIS A 1 373 ? -3.801 6.208 -12.431 1.00 55.34 373 HIS A CA 1
ATOM 2981 C C . HIS A 1 373 ? -4.743 6.151 -11.225 1.00 55.34 373 HIS A C 1
ATOM 2983 O O . HIS A 1 373 ? -5.720 5.406 -11.238 1.00 55.34 373 HIS A O 1
ATOM 2989 N N . SER A 1 374 ? -4.496 6.966 -10.198 1.00 63.78 374 SER A N 1
ATOM 2990 C CA . SER A 1 374 ? -5.337 7.006 -8.998 1.00 63.78 374 SER A CA 1
ATOM 2991 C C . SER A 1 374 ? -6.732 7.542 -9.318 1.00 63.78 374 SER A C 1
ATOM 2993 O O . SER A 1 374 ? -7.722 6.946 -8.900 1.00 63.78 374 SER A O 1
ATOM 2995 N N . LEU A 1 375 ? -6.819 8.608 -10.123 1.00 69.62 375 LEU A N 1
ATOM 2996 C CA . LEU A 1 375 ? -8.074 9.225 -10.565 1.00 69.62 375 LEU A CA 1
ATOM 2997 C C . LEU A 1 375 ? -9.029 8.226 -11.222 1.00 69.62 375 LEU A C 1
ATOM 2999 O O . LEU A 1 375 ? -10.236 8.219 -10.974 1.00 69.62 375 LEU A O 1
ATOM 3003 N N . SER A 1 376 ? -8.473 7.373 -12.068 1.00 62.22 376 SER A N 1
ATOM 3004 C CA . SER A 1 376 ? -9.241 6.444 -12.880 1.00 62.22 376 SER A CA 1
ATOM 3005 C C . SER A 1 376 ? -10.070 5.446 -12.055 1.00 62.22 376 SER A C 1
ATOM 3007 O O . SER A 1 376 ? -11.200 5.113 -12.411 1.00 62.22 376 SER A O 1
ATOM 3009 N N . THR A 1 377 ? -9.585 5.063 -10.871 1.00 56.97 377 THR A N 1
ATOM 3010 C CA . THR A 1 377 ? -10.305 4.161 -9.958 1.00 56.97 377 THR A CA 1
ATOM 3011 C C . THR A 1 377 ? -11.605 4.755 -9.416 1.00 56.97 377 THR A C 1
ATOM 3013 O O . THR A 1 377 ? -12.553 4.024 -9.134 1.00 56.97 377 THR A O 1
ATOM 3016 N N . PHE A 1 378 ? -11.686 6.085 -9.322 1.00 61.59 378 PHE A N 1
ATOM 3017 C CA . PHE A 1 378 ? -12.871 6.802 -8.846 1.00 61.59 378 PHE A CA 1
ATOM 3018 C C . PHE A 1 378 ? -13.873 7.100 -9.968 1.00 61.59 378 PHE A C 1
ATOM 3020 O O . PHE A 1 378 ? -15.040 7.390 -9.700 1.00 61.59 378 PHE A O 1
ATOM 3027 N N . THR A 1 379 ? -13.441 7.029 -11.227 1.00 61.50 379 THR A N 1
ATOM 3028 C CA . THR A 1 379 ? -14.253 7.376 -12.406 1.00 61.50 379 THR A CA 1
ATOM 3029 C C . THR A 1 379 ? -14.781 6.150 -13.153 1.00 61.50 379 THR A C 1
ATOM 3031 O O . THR A 1 379 ? -15.838 6.239 -13.781 1.00 61.50 379 THR A O 1
ATOM 3034 N N . ALA A 1 380 ? -14.149 4.984 -12.970 1.00 49.00 380 ALA A N 1
ATOM 3035 C CA . ALA A 1 380 ? -14.501 3.692 -13.570 1.00 49.00 380 ALA A CA 1
ATOM 3036 C C . ALA A 1 380 ? -15.977 3.256 -13.428 1.00 49.00 380 ALA A C 1
ATOM 3038 O O . ALA A 1 380 ? -16.467 2.435 -14.199 1.00 49.00 380 ALA A O 1
ATOM 3039 N N . GLY A 1 381 ? -16.718 3.799 -12.455 1.00 43.03 381 GLY A N 1
ATOM 3040 C CA . GLY A 1 381 ? -18.137 3.491 -12.243 1.00 43.03 381 GLY A CA 1
ATOM 3041 C C . GLY A 1 381 ? -19.130 4.311 -13.079 1.00 43.03 381 GLY A C 1
ATOM 3042 O O . GLY A 1 381 ? -20.316 3.984 -13.083 1.00 43.03 381 GLY A O 1
ATOM 3043 N N . LYS A 1 382 ? -18.700 5.382 -13.764 1.00 48.59 382 LYS A N 1
ATOM 3044 C CA . LYS A 1 382 ? -19.625 6.331 -14.419 1.00 48.59 382 LYS A CA 1
ATOM 3045 C C . LYS A 1 382 ? -19.999 5.964 -15.864 1.00 48.59 382 LYS A C 1
ATOM 3047 O O . LYS A 1 382 ? -21.044 6.418 -16.325 1.00 48.59 382 LYS A O 1
ATOM 3052 N N . SER A 1 383 ? -19.234 5.119 -16.564 1.00 43.72 383 SER A N 1
ATOM 3053 C CA . SER A 1 383 ? -19.446 4.873 -18.005 1.00 43.72 383 SER A CA 1
ATOM 3054 C C . SER A 1 383 ? -20.448 3.757 -18.356 1.00 43.72 383 SER A C 1
ATOM 3056 O O . SER A 1 383 ? -20.930 3.714 -19.485 1.00 43.72 383 SER A O 1
ATOM 3058 N N . ASN A 1 384 ? -20.871 2.911 -17.408 1.00 41.44 384 ASN A N 1
ATOM 3059 C CA . ASN A 1 384 ? -21.728 1.746 -17.707 1.00 41.44 384 ASN A CA 1
ATOM 3060 C C . ASN A 1 384 ? -23.252 1.966 -17.578 1.00 41.44 384 ASN A C 1
ATOM 3062 O O . ASN A 1 384 ? -24.003 0.995 -17.614 1.00 41.44 384 ASN A O 1
ATOM 3066 N N . ASN A 1 385 ? -23.742 3.207 -17.454 1.00 39.56 385 ASN A N 1
ATOM 3067 C CA . ASN A 1 385 ? -25.167 3.473 -17.181 1.00 39.56 385 ASN A CA 1
ATOM 3068 C C . ASN A 1 385 ? -25.932 4.299 -18.232 1.00 39.56 385 ASN A C 1
ATOM 3070 O O . ASN A 1 385 ? -26.962 4.887 -17.905 1.00 39.56 385 ASN A O 1
ATOM 3074 N N . LEU A 1 386 ? -25.513 4.320 -19.504 1.00 38.62 386 LEU A N 1
ATOM 3075 C CA . LEU A 1 386 ? -26.312 4.947 -20.569 1.00 38.62 386 LEU A CA 1
ATOM 3076 C C . LEU A 1 386 ? -26.278 4.172 -21.895 1.00 38.62 386 LEU A C 1
ATOM 3078 O O . LEU A 1 386 ? -25.521 4.503 -22.802 1.00 38.62 386 LEU A O 1
ATOM 3082 N N . ARG A 1 387 ? -27.190 3.201 -22.031 1.00 32.19 387 ARG A N 1
ATOM 3083 C CA . ARG A 1 387 ? -28.123 3.077 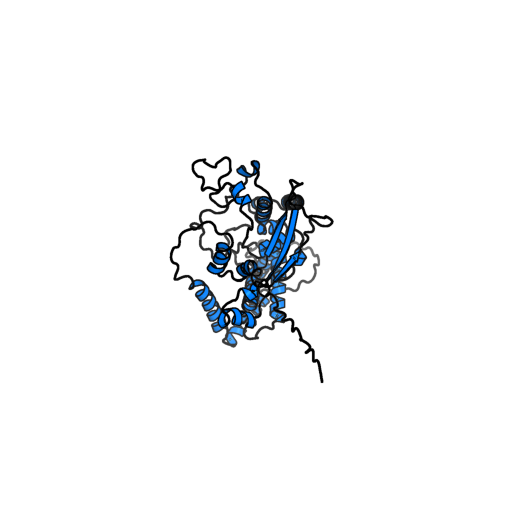-23.173 1.00 32.19 387 ARG A CA 1
ATOM 3084 C C . ARG A 1 387 ? -29.124 1.944 -22.900 1.00 32.19 387 ARG A C 1
ATOM 3086 O O . ARG A 1 387 ? -28.712 0.789 -22.872 1.00 32.19 387 ARG A O 1
ATOM 3093 N N . PRO A 1 388 ? -30.427 2.225 -22.713 1.00 38.69 388 PRO A N 1
ATOM 3094 C CA . PRO A 1 388 ? -31.428 1.182 -22.856 1.00 38.69 388 PRO A CA 1
ATOM 3095 C C . PRO A 1 388 ? -31.490 0.782 -24.334 1.00 38.69 388 PRO A C 1
ATOM 3097 O O . PRO A 1 388 ? -31.638 1.635 -25.213 1.00 38.69 388 PRO A O 1
ATOM 3100 N N . ASP A 1 389 ? -31.349 -0.515 -24.589 1.00 36.84 389 ASP A N 1
ATOM 3101 C CA . ASP A 1 389 ? -31.593 -1.135 -25.886 1.00 36.84 389 ASP A CA 1
ATOM 3102 C C . ASP A 1 389 ? -33.020 -0.802 -26.343 1.00 36.84 389 ASP A C 1
ATOM 3104 O O . ASP A 1 389 ? -34.008 -1.316 -25.811 1.00 36.84 389 ASP A O 1
ATOM 3108 N N . VAL A 1 390 ? -33.142 0.069 -27.345 1.00 40.66 390 VAL A N 1
ATOM 3109 C CA . VAL A 1 390 ? -34.391 0.254 -28.088 1.00 40.66 390 VAL A CA 1
ATOM 3110 C C . VAL A 1 390 ? -34.509 -0.932 -29.039 1.00 40.66 390 VAL A C 1
ATOM 3112 O O . VAL A 1 390 ? -34.142 -0.869 -30.211 1.00 40.66 390 VAL A O 1
ATOM 3115 N N . THR A 1 391 ? -35.007 -2.048 -28.515 1.00 40.69 391 THR A N 1
ATOM 3116 C CA . THR A 1 391 ? -35.505 -3.147 -29.338 1.00 40.69 391 THR A CA 1
ATOM 3117 C C . THR A 1 391 ? -36.834 -2.707 -29.946 1.00 40.69 391 THR A C 1
ATOM 3119 O O . THR A 1 391 ? -37.874 -2.673 -29.295 1.00 40.69 391 THR A O 1
ATOM 3122 N N . GLY A 1 392 ? -36.789 -2.301 -31.215 1.00 37.56 392 GLY A N 1
ATOM 3123 C CA . GLY A 1 392 ? -37.983 -2.052 -32.013 1.00 37.56 392 GLY A CA 1
ATOM 3124 C C . GLY A 1 392 ? -38.740 -3.357 -32.249 1.00 37.56 392 GLY A C 1
ATOM 3125 O O . GLY A 1 392 ? -38.306 -4.208 -33.024 1.00 37.56 392 GLY A O 1
ATOM 3126 N N . SER A 1 393 ? -39.884 -3.507 -31.589 1.00 38.75 393 SER A N 1
ATOM 3127 C CA . SER A 1 393 ? -40.902 -4.500 -31.915 1.00 38.75 393 SER A CA 1
ATOM 3128 C C . SER A 1 393 ? -41.556 -4.132 -33.248 1.00 38.75 393 SER A C 1
ATOM 3130 O O . SER A 1 393 ? -42.285 -3.145 -33.347 1.00 38.75 393 SER A O 1
ATOM 3132 N N . SER A 1 394 ? -41.282 -4.925 -34.280 1.00 39.00 394 SER A N 1
ATOM 3133 C CA . SER A 1 394 ? -42.026 -4.907 -35.537 1.00 39.00 394 SER A CA 1
ATOM 3134 C C . SER A 1 394 ? -43.353 -5.644 -35.341 1.00 39.00 394 SER A C 1
ATOM 3136 O O . SER A 1 394 ? -43.413 -6.870 -35.364 1.00 39.00 394 SER A O 1
ATOM 3138 N N . GLU A 1 395 ? -44.433 -4.895 -35.128 1.00 38.78 395 GLU A N 1
ATOM 3139 C CA . GLU A 1 395 ? -45.789 -5.425 -35.273 1.00 38.78 395 GLU A CA 1
ATOM 3140 C C . GLU A 1 395 ? -46.116 -5.541 -36.766 1.00 38.78 395 GLU A C 1
ATOM 3142 O O . GLU A 1 395 ? -46.370 -4.560 -37.465 1.00 38.78 395 GLU A O 1
ATOM 3147 N N . SER A 1 396 ? -46.078 -6.771 -37.275 1.00 40.56 396 SER A N 1
ATOM 3148 C CA . SER A 1 396 ? -46.599 -7.133 -38.588 1.00 40.56 396 SER A CA 1
ATOM 3149 C C . SER A 1 396 ? -48.128 -7.199 -38.535 1.00 40.56 396 SER A C 1
ATOM 3151 O O . SER A 1 396 ? -48.695 -8.175 -38.039 1.00 40.56 396 SER A O 1
ATOM 3153 N N . GLY A 1 397 ? -48.798 -6.170 -39.052 1.00 39.03 397 GLY A N 1
ATOM 3154 C CA . GLY A 1 397 ? -50.237 -6.192 -39.305 1.00 39.03 397 GLY A CA 1
ATOM 3155 C C . GLY A 1 397 ? -50.584 -7.082 -40.503 1.00 39.03 397 GLY A C 1
ATOM 3156 O O . GLY A 1 397 ? -50.074 -6.887 -41.605 1.00 39.03 397 GLY A O 1
ATOM 3157 N N . THR A 1 398 ? -51.462 -8.058 -40.289 1.00 41.62 398 THR A N 1
ATOM 3158 C CA . THR A 1 398 ? -52.140 -8.838 -41.336 1.00 41.62 398 THR A CA 1
ATOM 3159 C C . THR A 1 398 ? -53.302 -8.037 -41.939 1.00 41.62 398 THR A C 1
ATOM 3161 O O . THR A 1 398 ? -54.070 -7.458 -41.168 1.00 41.62 398 THR A O 1
ATOM 3164 N N . PRO A 1 399 ? -53.500 -8.024 -43.271 1.00 46.03 399 PRO A N 1
ATOM 3165 C CA . PRO A 1 399 ? -54.659 -7.383 -43.882 1.00 46.03 399 PRO A CA 1
ATOM 3166 C C . PRO A 1 399 ? -55.873 -8.326 -43.871 1.00 46.03 399 PRO A C 1
ATOM 3168 O O . PRO A 1 399 ? -55.811 -9.451 -44.364 1.00 46.03 399 PRO A O 1
ATOM 3171 N N . GLU A 1 400 ? -56.983 -7.857 -43.299 1.00 41.56 400 GLU A N 1
ATOM 3172 C CA . GLU A 1 400 ? -58.299 -8.494 -43.386 1.00 41.56 400 GLU A CA 1
ATOM 3173 C C . GLU A 1 400 ? -58.965 -8.056 -44.705 1.00 41.56 400 GLU A C 1
ATOM 3175 O O . GLU A 1 400 ? -59.411 -6.918 -44.842 1.00 41.56 400 GLU A O 1
ATOM 3180 N N . GLU A 1 401 ? -59.013 -8.952 -45.695 1.00 47.19 401 GLU A N 1
ATOM 3181 C CA . GLU A 1 401 ? -59.878 -8.822 -46.872 1.00 47.19 401 GLU A CA 1
ATOM 3182 C C . GLU A 1 401 ? -61.250 -9.462 -46.604 1.00 47.19 401 GLU A C 1
ATOM 3184 O O . GLU A 1 401 ? -61.360 -10.599 -46.140 1.00 47.19 401 GLU A O 1
ATOM 3189 N N . ARG A 1 402 ? -62.313 -8.746 -46.982 1.00 34.94 402 ARG A N 1
ATOM 3190 C CA . ARG A 1 402 ? -63.616 -9.293 -47.394 1.00 34.94 402 ARG A CA 1
ATOM 3191 C C . ARG A 1 402 ? -64.165 -8.410 -48.525 1.00 34.94 402 ARG A C 1
ATOM 3193 O O . ARG A 1 402 ? -63.882 -7.215 -48.530 1.00 34.94 402 ARG A O 1
ATOM 3200 N N . PRO A 1 403 ? -65.133 -8.886 -49.315 1.00 54.25 403 PRO A N 1
ATOM 3201 C CA . PRO A 1 403 ? -65.046 -10.029 -50.215 1.00 54.25 403 PRO A CA 1
ATOM 3202 C C . PRO A 1 403 ? -65.388 -9.611 -51.661 1.00 54.25 403 PRO A C 1
ATOM 3204 O O . PRO A 1 403 ? -66.161 -8.675 -51.856 1.00 54.25 403 PRO A O 1
ATOM 3207 N N . PHE A 1 404 ? -64.886 -10.358 -52.647 1.00 37.59 404 PHE A N 1
ATOM 3208 C CA . PHE A 1 404 ? -65.664 -10.928 -53.759 1.00 37.59 404 PHE A CA 1
ATOM 3209 C C . PHE A 1 404 ? -64.902 -12.097 -54.379 1.00 37.59 404 PHE A C 1
ATOM 3211 O O . PHE A 1 404 ? -63.671 -11.961 -54.550 1.00 37.59 404 PHE A O 1
#

Foldseek 3Di:
DFDDPCPPPDFFPLVVLLVLLVVLLVCQLLQHCSCLVVVHDPVRSQVSNLVSCVSCCCWQVVDLLSLLLLLACVLVLCLCLLAQDDPVCQVVPLQNDPPQADAPVGDDPVCVVHHHSRNVSVPDPDDDDDDDCSNVCSVCVLLVVNVVVSDDQHPLKDKDWDWADDPPDNWIFIWIKIKHWDRDHNVLCCCCVPPVNHPLLRLLDTDIGTDDRPLCPPHPTHTSVSSVVSVVVSCVVNPHSCVSVVHDDDRDDDPPVPDDPPVPPDPDDADVVSVVVCCQQVNPPPPDDDDDDDDDDDDDDDDDPHNCNVVCVVCVVVCVCVVVVNVVVVVVVVVVVVVVVVPVPPDDDDDDDDDDDPLPVVLVVCVVVVVSNNSSNSCSPPPPPDDDPPPDDDDDDDDDDDDD

InterPro domains:
  IPR029033 Histidine phosphatase superfamily [G3DSA:3.40.50.1240] (3-251)
  IPR029033 Histidine phosphatase superfamily [SSF53254] (116-249)

Radius of gyration: 27.74 Å; chains: 1; bounding box: 113×58×79 Å

Organism: Perkinsus olseni (NCBI:txid32597)

Sequence (404 aa):
ACGTDLTEVKKPLTWAIKNVADAFSFARNEGLDFDINATLSHETIQKFIDLSHQLVTEELFGRDEQVTYWMGRMPEVLLRLARKPSTQDSTASALYWPIGLKMPSEASPHEPWEMTAEEYWGRLKIGVFLNHRELMMALAKMLQIDDVVKQDLPAGSMFIFEVYSDEDSDESSMKMKFWRPTQPTPQEKYRGGYVDGDLLDHYGLGSATEIRPKICEGKAKCMWSDYRQALQRWTRRTGTWEEICHAKATPFGPPEDTLVNDDDDDDVFMSPHDHALHSILFGSSTARSSAVQDSHHPAAAVADFGDDSLKELREALETALKSRGTMGKVRAQLRAEIFNTLNDTEGRSEQRTCLVCFDWPLSRYFEFNGYHHSLSTFTAGKSNNLRPDVTGSSESGTPEERPF

Secondary structure (DSSP, 8-state):
------TTSPPPHHHHHHHHHHHHHHHHHTTS--STTTTS-HHHHHHHHHHHHHHHHHHHHSSHHHHHHHHTTHHHHHHHHTSPPPGGGGGT-TTTS-TTPBPTTT--TT-TTSPBHHHHHHH---------HHHHHHHHHHTT-GGGTSS---TT-EEEEEEEEETTEEEEEEEEEEEEE----HHHHHIIIIIIS--HHHHS-EEEEEE--GGGTT-SSEEHHHHHHHHHHHHHHH--HHHHHT-----S-S-GGG----S----PPPPHHHHHHHHHHH------------------------HHHHHHHHHHHHHHHHHTT-HHHHHHHHHHHHHHHHHTTS-----------SSSHHHHHHHHTT-HHHHHHHHTTSTTS-----------PPP-----